Protein AF-A0A2H1K9F7-F1 (afdb_monomer)

Mean predicted aligned error: 24.11 Å

Foldseek 3Di:
DPDDDDADQDPVGGDPVVVVVVVVVVVVVVVVVVVVVVVVVVVVVVVVVVVVVVVVVVVVVVVVVVVVVVVPPDDDDDPDVVVVVVVVVVVVVVVVVVVVVVVVVVVVVVVVVVVVVVVVVVVVVVVVVVVVVVVVVVVVVVVVVVVVVVVVVVVVVVVVVVVVVVVVVVVVVVVVVVVVVVVVVVVVVVVVVVVVVVVVVVVVVVVVVVVVVVVVVVVVVVVVVVVVVVVVVVVVVVVVVVVVVVVVVVVVVVVVVVVVVVVVVVVVVVVVVVVVVVVVVVVVVVVVVVVVVVVVVVVVVVVVVVVVVVVVVVVVVVVVVVVVVVVVVVVVVVVVVVVVVVVVVVVVVVVVVVVVVVVVVVVPDDPCVVVPDDDDDDDDDDDDDDDDDDDDDDDDDDDDDDDDDDDDDDDDDDDDDDDDDDDDDDDDDDDDDDDDDDDDDDDDDDDDDDDDDDDDDDDDDDDDDDDDDDDDDDDDDDDDDDDDDDDDDDDDDDDDDDDDDDDDDDDDDDDDDDDDDDDDDDD

Radius of gyration: 122.29 Å; Cα contacts (8 Å, |Δi|>4): 15; chains: 1; bounding box: 282×58×308 Å

Solvent-accessible surface area (backbone atoms only — not comparable to full-atom values): 33100 Å² total; per-residue (Å²): 134,80,82,85,82,79,73,57,75,48,103,88,43,64,41,63,69,64,51,55,50,52,54,50,51,54,49,54,54,53,50,50,52,53,47,54,56,51,53,54,53,52,51,52,57,51,51,55,52,52,54,52,50,54,56,49,54,58,50,53,54,53,54,52,52,60,51,60,63,59,77,70,71,82,84,84,79,80,63,70,72,45,48,64,49,47,51,53,47,51,50,52,49,50,53,46,52,50,51,49,52,49,52,52,50,49,51,52,50,50,49,52,50,50,51,56,48,51,50,49,52,50,52,52,49,54,53,49,52,52,53,50,50,54,46,56,49,50,52,51,51,50,53,55,48,50,54,50,49,53,50,53,49,53,55,46,53,50,51,52,52,52,53,47,59,48,51,54,48,54,49,49,51,54,47,53,52,47,57,47,52,63,43,54,57,45,56,50,50,51,50,52,53,48,51,53,45,56,51,50,54,45,50,59,46,52,53,50,51,50,53,46,52,54,48,55,48,53,50,50,51,51,48,52,51,50,52,50,52,52,48,52,48,51,54,50,51,54,49,51,50,50,54,48,54,51,50,51,51,51,49,49,50,53,49,52,50,52,51,52,50,52,45,52,52,49,55,49,49,51,52,52,51,46,48,52,48,53,51,48,50,51,52,47,56,47,49,55,46,56,48,46,55,48,48,52,53,47,51,51,53,49,52,58,50,49,52,53,51,53,51,50,52,52,54,52,52,51,54,52,52,53,53,57,50,56,56,45,59,57,50,54,53,57,53,57,54,54,59,55,52,56,57,53,54,53,60,56,54,56,62,55,54,61,58,52,58,58,55,54,65,62,75,67,47,86,67,63,48,56,83,74,79,57,92,82,85,86,87,92,85,90,82,89,91,85,88,84,89,80,96,84,84,89,86,90,79,93,77,84,87,81,92,80,86,91,84,87,94,85,82,80,84,80,82,87,79,80,84,81,89,81,88,89,81,87,88,83,85,86,90,87,82,88,82,90,80,87,82,85,89,81,89,82,90,87,90,82,88,87,90,87,91,83,91,86,88,84,90,91,89,91,81,91,87,85,87,84,89,88,86,86,83,90,82,92,80,89,87,88,88,90,87,82,90,88,89,90,84,87,87,80,87,81,88,83,88,80,85,86,87,85,89,86,90,83,86,81,90,82,85,87,88,86,88,81,87,92,79,86,83,88,132

Structure (mmCIF, N/CA/C/O backbone):
data_AF-A0A2H1K9F7-F1
#
_entry.id   AF-A0A2H1K9F7-F1
#
loop_
_atom_site.group_PDB
_atom_site.id
_atom_site.type_symbol
_atom_site.label_atom_id
_atom_site.label_alt_id
_atom_site.label_comp_id
_atom_site.label_asym_id
_atom_site.label_entity_id
_atom_site.label_seq_id
_atom_site.pdbx_PDB_ins_code
_atom_site.Cartn_x
_atom_site.Cartn_y
_atom_site.Cartn_z
_atom_site.occupancy
_atom_site.B_iso_or_equiv
_atom_site.auth_seq_id
_atom_site.auth_comp_id
_atom_site.auth_asym_id
_atom_site.auth_atom_id
_atom_site.pdbx_PDB_model_num
ATOM 1 N N . MET A 1 1 ? 33.511 33.733 -65.213 1.00 37.28 1 MET A N 1
ATOM 2 C CA . MET A 1 1 ? 33.024 33.794 -63.821 1.00 37.28 1 MET A CA 1
ATOM 3 C C . MET A 1 1 ? 33.394 32.483 -63.162 1.00 37.28 1 MET A C 1
ATOM 5 O O . MET A 1 1 ? 32.939 31.453 -63.639 1.00 37.28 1 MET A O 1
ATOM 9 N N . THR A 1 2 ? 34.250 32.503 -62.145 1.00 40.69 2 THR A N 1
ATOM 10 C CA . THR A 1 2 ? 34.324 31.404 -61.172 1.00 40.69 2 THR A CA 1
ATOM 11 C C . THR A 1 2 ? 33.097 31.489 -60.255 1.00 40.69 2 THR A C 1
ATOM 13 O O . THR A 1 2 ? 32.606 32.602 -60.039 1.00 40.69 2 THR A O 1
ATOM 16 N N . PRO A 1 3 ? 32.563 30.367 -59.744 1.00 48.53 3 PRO A N 1
ATOM 17 C CA . PRO A 1 3 ? 31.493 30.411 -58.754 1.00 48.53 3 PRO A CA 1
ATOM 18 C C . PRO A 1 3 ? 31.992 31.060 -57.455 1.00 48.53 3 PRO A C 1
ATOM 20 O O . PRO A 1 3 ? 33.158 30.919 -57.084 1.00 48.53 3 PRO A O 1
ATOM 23 N N . SER A 1 4 ? 31.103 31.769 -56.762 1.00 54.81 4 SER A N 1
ATOM 24 C CA . SER A 1 4 ? 31.331 32.228 -55.393 1.00 54.81 4 SER A CA 1
ATOM 25 C C . SER A 1 4 ? 31.058 31.072 -54.432 1.00 54.81 4 SER A C 1
ATOM 27 O O . SER A 1 4 ? 29.916 30.832 -54.052 1.00 54.81 4 SER A O 1
ATOM 29 N N . GLU A 1 5 ? 32.106 30.331 -54.086 1.00 64.38 5 GLU A N 1
ATOM 30 C CA . GLU A 1 5 ? 32.059 29.303 -53.044 1.00 64.38 5 GLU A CA 1
ATOM 31 C C . GLU A 1 5 ? 31.906 29.991 -51.677 1.00 64.38 5 GLU A C 1
ATOM 33 O O . GLU A 1 5 ? 32.799 30.712 -51.230 1.00 64.38 5 GLU A O 1
ATOM 38 N N . GLU A 1 6 ? 30.748 29.823 -51.038 1.00 69.12 6 GLU A N 1
ATOM 39 C CA . GLU A 1 6 ? 30.441 30.437 -49.744 1.00 69.12 6 GLU A CA 1
ATOM 40 C C . GLU A 1 6 ? 31.025 29.588 -48.602 1.00 69.12 6 GLU A C 1
ATOM 42 O O . GLU A 1 6 ? 30.630 28.439 -48.407 1.00 69.12 6 GLU A O 1
ATOM 47 N N . PHE A 1 7 ? 31.973 30.152 -47.845 1.00 78.88 7 PHE A N 1
ATOM 48 C CA . PHE A 1 7 ? 32.539 29.514 -46.649 1.00 78.88 7 PHE A CA 1
ATOM 49 C C . PHE A 1 7 ? 31.461 29.288 -45.582 1.00 78.88 7 PHE A C 1
ATOM 51 O O . PHE A 1 7 ? 30.620 30.165 -45.353 1.00 78.88 7 PHE A O 1
ATOM 58 N N . ARG A 1 8 ? 31.515 28.165 -44.859 1.00 77.62 8 ARG A N 1
ATOM 59 C CA . ARG A 1 8 ? 30.563 27.890 -43.774 1.00 77.62 8 ARG A CA 1
ATOM 60 C C . ARG A 1 8 ? 30.743 28.862 -42.611 1.00 77.62 8 ARG A C 1
ATOM 62 O O . ARG A 1 8 ? 31.864 29.186 -42.225 1.00 77.62 8 ARG A O 1
ATOM 69 N N . THR A 1 9 ? 29.637 29.291 -42.008 1.00 73.31 9 THR A N 1
ATOM 70 C CA . THR A 1 9 ? 29.638 30.246 -40.888 1.00 73.31 9 THR A CA 1
ATOM 71 C C . THR A 1 9 ? 29.456 29.528 -39.552 1.00 73.31 9 THR A C 1
ATOM 73 O O . THR A 1 9 ? 28.389 28.987 -39.267 1.00 73.31 9 THR A O 1
ATOM 76 N N . ALA A 1 10 ? 30.481 29.564 -38.704 1.00 72.62 10 ALA A N 1
ATOM 77 C CA . ALA A 1 10 ? 30.407 29.179 -37.298 1.00 72.62 10 ALA A CA 1
ATOM 78 C C . ALA A 1 10 ? 29.974 30.374 -36.420 1.00 72.62 10 ALA A C 1
ATOM 80 O O . ALA A 1 10 ? 29.943 31.521 -36.869 1.00 72.62 10 ALA A O 1
ATOM 81 N N . MET A 1 11 ? 29.710 30.141 -35.126 1.00 69.25 11 MET A N 1
ATOM 82 C CA . MET A 1 11 ? 29.241 31.175 -34.176 1.00 69.25 11 MET A CA 1
ATOM 83 C C . MET A 1 11 ? 30.151 32.414 -34.020 1.00 69.25 11 MET A C 1
ATOM 85 O O . MET A 1 11 ? 29.744 33.382 -33.383 1.00 69.25 11 MET A O 1
ATOM 89 N N . ARG A 1 12 ? 31.369 32.419 -34.582 1.00 75.19 12 ARG A N 1
ATOM 90 C CA . ARG A 1 12 ? 32.291 33.569 -34.545 1.00 75.19 12 ARG A CA 1
ATOM 91 C C . ARG A 1 12 ? 32.845 33.989 -35.916 1.00 75.19 12 ARG A C 1
ATOM 93 O O . ARG A 1 12 ? 33.922 34.584 -35.973 1.00 75.19 12 ARG A O 1
ATOM 100 N N . GLY A 1 13 ? 32.121 33.687 -36.996 1.00 78.94 13 GLY A N 1
ATOM 101 C CA . GLY A 1 13 ? 32.511 33.972 -38.382 1.00 78.94 13 GLY A CA 1
ATOM 102 C C . GLY A 1 13 ? 32.788 32.702 -39.190 1.00 78.94 13 GLY A C 1
ATOM 103 O O . GLY A 1 13 ? 32.397 31.611 -38.786 1.00 78.94 13 GLY A O 1
ATOM 104 N N . TYR A 1 14 ? 33.446 32.843 -40.341 1.00 81.25 14 TYR A N 1
ATOM 105 C CA . TYR A 1 14 ? 33.720 31.724 -41.249 1.00 81.25 14 TYR A CA 1
ATOM 106 C C . TYR A 1 14 ? 34.606 30.631 -40.632 1.00 81.25 14 TYR A C 1
ATOM 108 O O . TYR A 1 14 ? 35.455 30.908 -39.778 1.00 81.25 14 TYR A O 1
ATOM 116 N N . GLU A 1 15 ? 34.425 29.389 -41.080 1.00 84.38 15 GLU A N 1
ATOM 117 C CA . GLU A 1 15 ? 35.194 28.245 -40.602 1.00 84.38 15 GLU A CA 1
ATOM 118 C C . GLU A 1 15 ? 36.676 28.380 -40.985 1.00 84.38 15 GLU A C 1
ATOM 120 O O . GLU A 1 15 ? 37.052 28.388 -42.159 1.00 84.38 15 GLU A O 1
ATOM 125 N N . LYS A 1 16 ? 37.543 28.475 -39.970 1.00 83.56 16 LYS A N 1
ATOM 126 C CA . LYS A 1 16 ? 38.974 28.731 -40.172 1.00 83.56 16 LYS A CA 1
ATOM 127 C C . LYS A 1 16 ? 39.652 27.654 -41.030 1.00 83.56 16 LYS A C 1
ATOM 129 O O . LYS A 1 16 ? 40.508 27.995 -41.837 1.00 83.56 16 LYS A O 1
ATOM 134 N N . SER A 1 17 ? 39.264 26.387 -40.882 1.00 84.75 17 SER A N 1
ATOM 135 C CA . SER A 1 17 ? 39.803 25.245 -41.635 1.00 84.75 17 SER A CA 1
ATOM 136 C C . SER A 1 17 ? 39.566 25.383 -43.142 1.00 84.75 17 SER A C 1
ATOM 138 O O . SER A 1 17 ? 40.505 25.252 -43.928 1.00 84.75 17 SER A O 1
ATOM 140 N N . GLU A 1 18 ? 38.333 25.705 -43.545 1.00 84.00 18 GLU A N 1
ATOM 141 C CA . GLU A 1 18 ? 37.971 25.943 -44.949 1.00 84.00 18 GLU A CA 1
ATOM 142 C C . GLU A 1 18 ? 38.724 27.159 -45.519 1.00 84.00 18 GLU A C 1
ATOM 144 O O . GLU A 1 18 ? 39.273 27.095 -46.622 1.00 84.00 18 GLU A O 1
ATOM 149 N N . VAL A 1 19 ? 38.823 28.247 -44.745 1.00 86.19 19 VAL A N 1
ATOM 150 C CA . VAL A 1 19 ? 39.515 29.482 -45.156 1.00 86.19 19 VAL A CA 1
ATOM 151 C C . VAL A 1 19 ? 41.030 29.283 -45.297 1.00 86.19 19 VAL A C 1
ATOM 153 O O . VAL A 1 19 ? 41.595 29.676 -46.318 1.00 86.19 19 VAL A O 1
ATOM 156 N N . ASP A 1 20 ? 41.704 28.658 -44.326 1.00 88.00 20 ASP A N 1
ATOM 157 C CA . ASP A 1 20 ? 43.152 28.407 -44.393 1.00 88.00 20 ASP A CA 1
ATOM 158 C C . ASP A 1 20 ? 43.501 27.443 -45.542 1.00 88.00 20 ASP A C 1
ATOM 160 O O . ASP A 1 20 ? 44.486 27.671 -46.251 1.00 88.00 20 ASP A O 1
ATOM 164 N N . SER A 1 21 ? 42.661 26.431 -45.796 1.00 86.88 21 SER A N 1
ATOM 165 C CA . SER A 1 21 ? 42.790 25.531 -46.951 1.00 86.88 21 SER A CA 1
ATOM 166 C C . SER A 1 21 ? 42.647 26.286 -48.280 1.00 86.88 21 SER A C 1
ATOM 168 O O . SER A 1 21 ? 43.537 26.223 -49.137 1.00 86.88 21 SER A O 1
ATOM 170 N N . ARG A 1 22 ? 41.598 27.109 -48.440 1.00 86.25 22 ARG A N 1
ATOM 171 C CA . ARG A 1 22 ? 41.397 27.904 -49.665 1.00 86.25 22 ARG A CA 1
ATOM 172 C C . ARG A 1 22 ? 42.507 28.938 -49.873 1.00 86.25 22 ARG A C 1
ATOM 174 O O . ARG A 1 22 ? 42.905 29.179 -51.011 1.00 86.25 22 ARG A O 1
ATOM 181 N N . LEU A 1 23 ? 43.068 29.501 -48.799 1.00 89.56 23 LEU A N 1
ATOM 182 C CA . LEU A 1 23 ? 44.245 30.377 -48.855 1.00 89.56 23 LEU A CA 1
ATOM 183 C C . LEU A 1 23 ? 45.535 29.637 -49.239 1.00 89.56 23 LEU A C 1
ATOM 185 O O . LEU A 1 23 ? 46.415 30.249 -49.842 1.00 89.56 23 LEU A O 1
ATOM 189 N N . GLN A 1 24 ? 45.692 28.352 -48.908 1.00 90.31 24 GLN A N 1
ATOM 190 C CA . GLN A 1 24 ? 46.796 27.536 -49.431 1.00 90.31 24 GLN A CA 1
ATOM 191 C C . GLN A 1 24 ? 46.604 27.243 -50.924 1.00 90.31 24 GLN A C 1
ATOM 193 O O . GLN A 1 24 ? 47.529 27.474 -51.702 1.00 90.31 24 GLN A O 1
ATOM 198 N N . GLN A 1 25 ? 45.398 26.849 -51.341 1.00 89.06 25 GLN A N 1
ATOM 199 C CA . GLN A 1 25 ? 45.066 26.610 -52.749 1.00 89.06 25 GLN A CA 1
ATOM 200 C C . GLN A 1 25 ? 45.276 27.864 -53.618 1.00 89.06 25 GLN A C 1
ATOM 202 O O . GLN A 1 25 ? 45.941 27.805 -54.646 1.00 89.06 25 GLN A O 1
ATOM 207 N N . LEU A 1 26 ? 44.795 29.033 -53.185 1.00 89.31 26 LEU A N 1
ATOM 208 C CA . LEU A 1 26 ? 44.994 30.292 -53.917 1.00 89.31 26 LEU A CA 1
ATOM 209 C C . LEU A 1 26 ? 46.480 30.680 -54.037 1.00 89.31 26 LEU A C 1
ATOM 211 O O . LEU A 1 26 ? 46.875 31.308 -55.020 1.00 89.31 26 LEU A O 1
ATOM 215 N N . ARG A 1 27 ? 47.328 30.300 -53.070 1.00 93.62 27 ARG A N 1
ATOM 216 C CA . ARG A 1 27 ? 48.784 30.513 -53.158 1.00 93.62 27 ARG A CA 1
ATOM 217 C C . ARG A 1 27 ? 49.421 29.606 -54.213 1.00 93.62 27 ARG A C 1
ATOM 219 O O . ARG A 1 27 ? 50.195 30.116 -55.023 1.00 93.62 27 ARG A O 1
ATOM 226 N N . THR A 1 28 ? 49.078 28.316 -54.251 1.00 93.75 28 THR A N 1
ATOM 227 C CA . THR A 1 28 ? 49.613 27.383 -55.262 1.00 93.75 28 THR A CA 1
ATOM 228 C C . THR A 1 28 ? 49.088 27.693 -56.667 1.00 93.75 28 THR A C 1
ATOM 230 O O . THR A 1 28 ? 49.862 27.655 -57.624 1.00 93.75 28 THR A O 1
ATOM 233 N N . GLU A 1 29 ? 47.825 28.113 -56.802 1.00 90.75 29 GLU A N 1
ATOM 234 C CA . GLU A 1 29 ? 47.262 28.641 -58.053 1.00 90.75 29 GLU A CA 1
ATOM 235 C C . GLU A 1 29 ? 48.078 29.849 -58.557 1.00 90.75 29 GLU A C 1
ATOM 237 O O . GLU A 1 29 ? 48.594 29.822 -59.678 1.00 90.75 29 GLU A O 1
ATOM 242 N N . VAL A 1 30 ? 48.294 30.875 -57.722 1.00 92.69 30 VAL A N 1
ATOM 243 C CA . VAL A 1 30 ? 49.086 32.071 -58.084 1.00 92.69 30 VAL A CA 1
ATOM 244 C C . VAL A 1 30 ? 50.540 31.734 -58.434 1.00 92.69 30 VAL A C 1
ATOM 246 O O . VAL A 1 30 ? 51.103 32.332 -59.355 1.00 92.69 30 VAL A O 1
ATOM 249 N N . GLU A 1 31 ? 51.165 30.788 -57.735 1.00 94.56 31 GLU A N 1
ATOM 250 C CA . GLU A 1 31 ? 52.530 30.343 -58.035 1.00 94.56 31 GLU A CA 1
ATOM 251 C C . GLU A 1 31 ? 52.609 29.586 -59.371 1.00 94.56 31 GLU A C 1
ATOM 253 O O . GLU A 1 31 ? 53.486 29.876 -60.191 1.00 94.56 31 GLU A O 1
ATOM 258 N N . SER A 1 32 ? 51.638 28.713 -59.660 1.00 92.88 32 SER A N 1
ATOM 259 C CA . SER A 1 32 ? 51.547 28.005 -60.944 1.00 92.88 32 SER A CA 1
ATOM 260 C C . SER A 1 32 ? 51.378 28.965 -62.131 1.00 92.88 32 SER A C 1
ATOM 262 O O . SER A 1 32 ? 52.073 28.832 -63.140 1.00 92.88 32 SER A O 1
ATOM 264 N N . VAL A 1 33 ? 50.544 30.003 -61.984 1.00 91.94 33 VAL A N 1
ATOM 265 C CA . VAL A 1 33 ? 50.323 31.039 -63.008 1.00 91.94 33 VAL A CA 1
ATOM 266 C C . VAL A 1 33 ? 51.580 31.890 -63.220 1.00 91.94 33 VAL A C 1
ATOM 268 O O . VAL A 1 33 ? 51.922 32.213 -64.359 1.00 91.94 33 VAL A O 1
ATOM 271 N N . ARG A 1 34 ? 52.321 32.216 -62.151 1.00 94.31 34 ARG A N 1
ATOM 272 C CA . ARG A 1 34 ? 53.618 32.912 -62.256 1.00 94.31 34 ARG A CA 1
ATOM 273 C C . ARG A 1 34 ? 54.658 32.072 -62.996 1.00 94.31 34 ARG A C 1
ATOM 275 O O . ARG A 1 34 ? 55.379 32.622 -63.829 1.00 94.31 34 ARG A O 1
ATOM 282 N N . LYS A 1 35 ? 54.709 30.761 -62.738 1.00 94.56 35 LYS A N 1
ATOM 283 C CA . LYS A 1 35 ? 55.595 29.838 -63.457 1.00 94.56 35 LYS A CA 1
ATOM 284 C C . LYS A 1 35 ? 55.229 29.760 -64.942 1.00 94.56 35 LYS A C 1
ATOM 286 O O . LYS A 1 35 ? 56.082 30.043 -65.777 1.00 94.56 35 LYS A O 1
ATOM 291 N N . ALA A 1 36 ? 53.959 29.520 -65.272 1.00 91.69 36 ALA A N 1
ATOM 292 C CA . ALA A 1 36 ? 53.484 29.479 -66.658 1.00 91.69 36 ALA A CA 1
ATOM 293 C C . ALA A 1 36 ? 53.777 30.784 -67.431 1.00 91.69 36 ALA A C 1
ATOM 295 O O . ALA A 1 36 ? 54.178 30.743 -68.594 1.00 91.69 36 ALA A O 1
ATOM 296 N N . LEU A 1 37 ? 53.653 31.948 -66.779 1.00 92.44 37 LEU A N 1
ATOM 297 C CA . LEU A 1 37 ? 54.019 33.244 -67.362 1.00 92.44 37 LEU A CA 1
ATOM 298 C C . LEU A 1 37 ? 55.535 33.384 -67.609 1.00 92.44 37 LEU A C 1
ATOM 300 O O . LEU A 1 37 ? 55.939 34.020 -68.584 1.00 92.44 37 LEU A O 1
ATOM 304 N N . SER A 1 38 ? 56.377 32.808 -66.748 1.00 94.38 38 SER A N 1
ATOM 305 C CA . SER A 1 38 ? 57.832 32.753 -66.946 1.00 94.38 38 SER A CA 1
ATOM 306 C C . SER A 1 38 ? 58.201 31.840 -68.118 1.00 94.38 38 SER A C 1
ATOM 308 O O . SER A 1 38 ? 58.963 32.238 -69.003 1.00 94.38 38 SER A O 1
ATOM 310 N N . ASP A 1 39 ? 57.605 30.650 -68.170 1.00 92.56 39 ASP A N 1
ATOM 311 C CA . ASP A 1 39 ? 57.858 29.657 -69.213 1.00 92.56 39 ASP A CA 1
ATOM 312 C C . ASP A 1 39 ? 57.436 30.203 -70.591 1.00 92.56 39 ASP A C 1
ATOM 314 O O . ASP A 1 39 ? 58.230 30.178 -71.534 1.00 92.56 39 ASP A O 1
ATOM 318 N N . ALA A 1 40 ? 56.258 30.832 -70.692 1.00 90.38 40 ALA A N 1
ATOM 319 C CA . ALA A 1 40 ? 55.795 31.504 -71.909 1.00 90.38 40 ALA A CA 1
ATOM 320 C C . ALA A 1 40 ? 56.736 32.637 -72.372 1.00 90.38 40 ALA A C 1
ATOM 322 O O . ALA A 1 40 ? 57.024 32.760 -73.564 1.00 90.38 40 ALA A O 1
ATOM 323 N N . ARG A 1 41 ? 57.281 33.442 -71.446 1.00 93.69 41 ARG A N 1
ATOM 324 C CA . ARG A 1 41 ? 58.282 34.479 -71.777 1.00 93.69 41 ARG A CA 1
ATOM 325 C C . ARG A 1 41 ? 59.570 33.876 -72.342 1.00 93.69 41 ARG A C 1
ATOM 327 O O . ARG A 1 41 ? 60.133 34.437 -73.280 1.00 93.69 41 ARG A O 1
ATOM 334 N N . SER A 1 42 ? 60.014 32.729 -71.823 1.00 94.19 42 SER A N 1
ATOM 335 C CA . SER A 1 42 ? 61.196 32.032 -72.352 1.00 94.19 42 SER A CA 1
ATOM 336 C C . SER A 1 42 ? 60.985 31.524 -73.787 1.00 94.19 42 SER A C 1
ATOM 338 O O . SER A 1 42 ? 61.886 31.631 -74.620 1.00 94.19 42 SER A O 1
ATOM 340 N N . GLN A 1 43 ? 59.774 31.053 -74.109 1.00 91.69 43 GLN A N 1
ATOM 341 C CA . GLN A 1 43 ? 59.420 30.582 -75.451 1.00 91.69 43 GLN A CA 1
ATOM 342 C C . GLN A 1 43 ? 59.459 31.715 -76.486 1.00 91.69 43 GLN A C 1
ATOM 344 O O . GLN A 1 43 ? 60.007 31.516 -77.569 1.00 91.69 43 GLN A O 1
ATOM 349 N N . VAL A 1 44 ? 58.968 32.913 -76.143 1.00 93.50 44 VAL A N 1
ATOM 350 C CA . VAL A 1 44 ? 59.038 34.097 -77.025 1.00 93.50 44 VAL A CA 1
ATOM 351 C C . VAL A 1 44 ? 60.491 34.474 -77.338 1.00 93.50 44 VAL A C 1
ATOM 353 O O . VAL A 1 44 ? 60.845 34.618 -78.505 1.00 93.50 44 VAL A O 1
ATOM 356 N N . ILE A 1 45 ? 61.362 34.534 -76.323 1.00 93.06 45 ILE A N 1
ATOM 357 C CA . ILE A 1 45 ? 62.793 34.854 -76.499 1.00 93.06 45 ILE A CA 1
ATOM 358 C C . ILE A 1 45 ? 63.489 33.839 -77.426 1.00 93.06 45 ILE A C 1
ATOM 360 O O . ILE A 1 45 ? 64.326 34.212 -78.253 1.00 93.06 45 ILE A O 1
ATOM 364 N N . ASN A 1 46 ? 63.132 32.556 -77.323 1.00 92.06 46 ASN A N 1
ATOM 365 C CA . ASN A 1 46 ? 63.667 31.513 -78.199 1.00 92.06 46 ASN A CA 1
ATOM 366 C C . ASN A 1 46 ? 63.132 31.626 -79.639 1.00 92.06 46 ASN A C 1
ATOM 368 O O . ASN A 1 46 ? 63.904 31.454 -80.585 1.00 92.06 46 ASN A O 1
ATOM 372 N N . ALA A 1 47 ? 61.854 31.972 -79.819 1.00 87.81 47 ALA A N 1
ATOM 373 C CA . ALA A 1 47 ? 61.257 32.196 -81.136 1.00 87.81 47 ALA A CA 1
ATOM 374 C C . ALA A 1 47 ? 61.876 33.407 -81.862 1.00 87.81 47 ALA A C 1
ATOM 376 O O . ALA A 1 47 ? 62.206 33.308 -83.045 1.00 87.81 47 ALA A O 1
ATOM 377 N N . ASP A 1 48 ? 62.110 34.519 -81.158 1.00 90.69 48 ASP A N 1
ATOM 378 C CA . ASP A 1 48 ? 62.782 35.696 -81.727 1.00 90.69 48 ASP A CA 1
ATOM 379 C C . ASP A 1 48 ? 64.243 35.402 -82.107 1.00 90.69 48 ASP A C 1
ATOM 381 O O . ASP A 1 48 ? 64.703 35.832 -83.169 1.00 90.69 48 ASP A O 1
ATOM 385 N N . ARG A 1 49 ? 64.969 34.603 -81.307 1.00 93.19 49 ARG A N 1
ATOM 386 C CA . ARG A 1 49 ? 66.324 34.143 -81.665 1.00 93.19 49 ARG A CA 1
ATOM 387 C C . ARG A 1 49 ? 66.315 33.289 -82.941 1.00 93.19 49 ARG A C 1
ATOM 389 O O . ARG A 1 49 ? 67.110 33.560 -83.839 1.00 93.19 49 ARG A O 1
ATOM 396 N N . ALA A 1 50 ? 65.405 32.320 -83.055 1.00 89.56 50 ALA A N 1
ATOM 397 C CA . ALA A 1 50 ? 65.287 31.477 -84.249 1.00 89.56 50 ALA A CA 1
ATOM 398 C C . ALA A 1 50 ? 64.931 32.296 -85.507 1.00 89.56 50 ALA A C 1
ATOM 400 O O . ALA A 1 50 ? 65.514 32.105 -86.575 1.00 89.56 50 ALA A O 1
ATOM 401 N N . LYS A 1 51 ? 64.030 33.276 -85.372 1.00 90.94 51 LYS A N 1
ATOM 402 C CA . LYS A 1 51 ? 63.653 34.210 -86.444 1.00 90.94 51 LYS A CA 1
ATOM 403 C C . LYS A 1 51 ? 64.843 35.032 -86.959 1.00 90.94 51 LYS A C 1
ATOM 405 O O . LYS A 1 51 ? 64.939 35.261 -88.164 1.00 90.94 51 LYS A O 1
ATOM 410 N N . LEU A 1 52 ? 65.753 35.454 -86.077 1.00 91.50 52 LEU A N 1
ATOM 411 C CA . LEU A 1 52 ? 66.981 36.159 -86.465 1.00 91.50 52 LEU A CA 1
ATOM 412 C C . LEU A 1 52 ? 67.979 35.250 -87.201 1.00 91.50 52 LEU A C 1
ATOM 414 O O . LEU A 1 52 ? 68.618 35.712 -88.143 1.00 91.50 52 LEU A O 1
ATOM 418 N N . GLN A 1 53 ? 68.082 33.969 -86.830 1.00 89.12 53 GLN A N 1
ATOM 419 C CA . GLN A 1 53 ? 68.942 32.999 -87.528 1.00 89.12 53 GLN A CA 1
ATOM 420 C C . GLN A 1 53 ? 68.461 32.762 -88.969 1.00 89.12 53 GLN A C 1
ATOM 422 O O . GLN A 1 53 ? 69.227 32.966 -89.910 1.00 89.12 53 GLN A O 1
ATOM 427 N N . ILE A 1 54 ? 67.166 32.479 -89.151 1.00 89.12 54 ILE A N 1
ATOM 428 C CA . ILE A 1 54 ? 66.541 32.280 -90.474 1.00 89.12 54 ILE A CA 1
ATOM 429 C C . ILE A 1 54 ? 66.697 33.528 -91.366 1.00 89.12 54 ILE A C 1
ATOM 431 O O . ILE A 1 54 ? 66.906 33.420 -92.575 1.00 89.12 54 ILE A O 1
ATOM 435 N N . ALA A 1 55 ? 66.633 34.733 -90.786 1.00 88.38 55 ALA A N 1
ATOM 436 C CA . ALA A 1 55 ? 66.864 35.978 -91.522 1.00 88.38 55 ALA A CA 1
ATOM 437 C C . ALA A 1 55 ? 68.320 36.132 -92.014 1.00 88.38 55 ALA A C 1
ATOM 439 O O . ALA A 1 55 ? 68.539 36.716 -93.079 1.00 88.38 55 ALA A O 1
ATOM 440 N N . GLY A 1 56 ? 69.298 35.595 -91.275 1.00 89.31 56 GLY A N 1
ATOM 441 C CA . GLY A 1 56 ? 70.703 35.527 -91.688 1.00 89.31 56 GLY A CA 1
ATOM 442 C C . GLY A 1 56 ? 70.917 34.554 -92.848 1.00 89.31 56 GLY A C 1
ATOM 443 O O . GLY A 1 56 ? 71.388 34.961 -93.910 1.00 89.31 56 GLY A O 1
ATOM 444 N N . GLU A 1 57 ? 70.472 33.306 -92.689 1.00 90.25 57 GLU A N 1
ATOM 445 C CA . GLU A 1 57 ? 70.566 32.242 -93.707 1.00 90.25 57 GLU A CA 1
ATOM 446 C C . GLU A 1 57 ? 69.953 32.673 -95.054 1.00 90.25 57 GLU A C 1
ATOM 448 O O . GLU A 1 57 ? 70.542 32.490 -96.123 1.00 90.25 57 GLU A O 1
ATOM 453 N N . LEU A 1 58 ? 68.792 33.337 -95.012 1.00 85.81 58 LEU A N 1
ATOM 454 C CA . LEU A 1 58 ? 68.100 33.850 -96.198 1.00 85.81 58 LEU A CA 1
ATOM 455 C C . LEU A 1 58 ? 68.859 35.002 -96.890 1.00 85.81 58 LEU A C 1
ATOM 457 O O . LEU A 1 58 ? 68.695 35.214 -98.096 1.00 85.81 58 LEU A O 1
ATOM 461 N N . SER A 1 59 ? 69.700 35.738 -96.159 1.00 85.62 59 SER A N 1
ATOM 462 C CA . SER A 1 59 ? 70.602 36.754 -96.717 1.00 85.62 59 SER A CA 1
ATOM 463 C C . SER A 1 59 ? 71.788 36.107 -97.444 1.00 85.62 59 SER A C 1
ATOM 465 O O . SER A 1 59 ? 72.092 36.466 -98.585 1.00 85.62 59 SER A O 1
ATOM 467 N N . GLU A 1 60 ? 72.406 35.092 -96.835 1.00 86.06 60 GLU A N 1
ATOM 468 C CA . GLU A 1 60 ? 73.528 34.351 -97.425 1.00 86.06 60 GLU A CA 1
ATOM 469 C C . GLU A 1 60 ? 73.114 33.608 -98.703 1.00 86.06 60 GLU A C 1
ATOM 471 O O . GLU A 1 60 ? 73.787 33.723 -99.732 1.00 86.06 60 GLU A O 1
ATOM 476 N N . ALA A 1 61 ? 71.956 32.940 -98.695 1.00 83.44 61 ALA A N 1
ATOM 477 C CA . ALA A 1 61 ? 71.402 32.278 -99.878 1.00 83.44 61 ALA A CA 1
ATOM 478 C C . ALA A 1 61 ? 71.190 33.252 -101.058 1.00 83.44 61 ALA A C 1
ATOM 480 O O . ALA A 1 61 ? 71.500 32.930 -102.208 1.00 83.44 61 ALA A O 1
ATOM 481 N N . LYS A 1 62 ? 70.729 34.484 -100.786 1.00 81.19 62 LYS A N 1
ATOM 482 C CA . LYS A 1 62 ? 70.587 35.538 -101.809 1.00 81.19 62 LYS A CA 1
ATOM 483 C C . LYS A 1 62 ? 71.933 36.008 -102.364 1.00 81.19 62 LYS A C 1
ATOM 485 O O . LYS A 1 62 ? 72.025 36.289 -103.560 1.00 81.19 62 LYS A O 1
ATOM 490 N N . ALA A 1 63 ? 72.973 36.080 -101.532 1.00 81.69 63 ALA A N 1
ATOM 491 C CA . ALA A 1 63 ? 74.320 36.433 -101.978 1.00 81.69 63 ALA A CA 1
ATOM 492 C C . ALA A 1 63 ? 74.922 35.351 -102.895 1.00 81.69 63 ALA A C 1
ATOM 494 O O . ALA A 1 63 ? 75.484 35.678 -103.942 1.00 81.69 63 ALA A O 1
ATOM 495 N N . GLN A 1 64 ? 74.743 34.070 -102.551 1.00 80.19 64 GLN A N 1
ATOM 496 C CA . GLN A 1 64 ? 75.209 32.937 -103.361 1.00 80.19 64 GLN A CA 1
ATOM 497 C C . GLN A 1 64 ? 74.533 32.895 -104.741 1.00 80.19 64 GLN A C 1
ATOM 499 O O . GLN A 1 64 ? 75.219 32.784 -105.759 1.00 80.19 64 GLN A O 1
ATOM 504 N N . LEU A 1 65 ? 73.206 33.063 -104.796 1.00 75.94 65 LEU A N 1
ATOM 505 C CA . LEU A 1 65 ? 72.443 33.046 -106.051 1.00 75.94 65 LEU A CA 1
ATOM 506 C C . LEU A 1 65 ? 72.880 34.185 -106.993 1.00 75.94 65 LEU A C 1
ATOM 508 O O . LEU A 1 65 ? 73.075 33.963 -108.188 1.00 75.94 65 LEU A O 1
ATOM 512 N N . LYS A 1 66 ? 73.140 35.386 -106.452 1.00 76.00 66 LYS A N 1
ATOM 513 C CA . LYS A 1 66 ? 73.664 36.516 -107.238 1.00 76.00 66 LYS A CA 1
ATOM 514 C C . LYS A 1 66 ? 75.060 36.249 -107.819 1.00 76.00 66 LYS A C 1
ATOM 516 O O . LYS A 1 66 ? 75.354 36.758 -108.896 1.00 76.00 66 LYS A O 1
ATOM 521 N N . LYS A 1 67 ? 75.906 35.457 -107.149 1.00 75.19 67 LYS A N 1
ATOM 522 C CA . LYS A 1 67 ? 77.213 35.056 -107.694 1.00 75.19 67 LYS A CA 1
ATOM 523 C C . LYS A 1 67 ? 77.043 34.117 -108.894 1.00 75.19 67 LYS A C 1
ATOM 525 O O . LYS A 1 67 ? 77.527 34.431 -109.976 1.00 75.19 67 LYS A O 1
ATOM 530 N N . ALA A 1 68 ? 76.282 33.034 -108.724 1.00 73.88 68 ALA A N 1
ATOM 531 C CA . ALA A 1 68 ? 76.052 32.039 -109.777 1.00 73.88 68 ALA A CA 1
ATOM 532 C C . ALA A 1 68 ? 75.402 32.626 -111.049 1.00 73.88 68 ALA A C 1
ATOM 534 O O . ALA A 1 68 ? 75.634 32.130 -112.149 1.00 73.88 68 ALA A O 1
ATOM 535 N N . ALA A 1 69 ? 74.615 33.699 -110.914 1.00 66.38 69 ALA A N 1
ATOM 536 C CA . ALA A 1 69 ? 74.014 34.401 -112.047 1.00 66.38 69 ALA A CA 1
ATOM 537 C C . ALA A 1 69 ? 75.036 35.126 -112.950 1.00 66.38 69 ALA A C 1
ATOM 539 O O . ALA A 1 69 ? 74.794 35.235 -114.151 1.00 66.38 69 ALA A O 1
ATOM 540 N N . ASN A 1 70 ? 76.164 35.600 -112.406 1.00 64.00 70 ASN A N 1
ATOM 541 C CA . ASN A 1 70 ? 77.206 36.269 -113.194 1.00 64.00 70 ASN A CA 1
ATOM 542 C C . ASN A 1 70 ? 78.059 35.259 -113.980 1.00 64.00 70 ASN A C 1
ATOM 544 O O . ASN A 1 70 ? 78.319 35.466 -115.163 1.00 64.00 70 ASN A O 1
ATOM 548 N N . ASP A 1 71 ? 78.451 34.156 -113.336 1.00 61.94 71 ASP A N 1
ATOM 549 C CA . ASP A 1 71 ? 79.393 33.167 -113.890 1.00 61.94 71 ASP A CA 1
ATOM 550 C C . ASP A 1 71 ? 78.838 32.429 -115.138 1.00 61.94 71 ASP A C 1
ATOM 552 O O . ASP A 1 71 ? 79.585 31.814 -115.896 1.00 61.94 71 ASP A O 1
ATOM 556 N N . SER A 1 72 ? 77.524 32.507 -115.383 1.00 58.59 72 SER A N 1
ATOM 557 C CA . SER A 1 72 ? 76.817 31.831 -116.487 1.00 58.59 72 SER A CA 1
ATOM 558 C C . SER A 1 72 ? 76.850 32.588 -117.834 1.00 58.59 72 SER A C 1
ATOM 560 O O . SER A 1 72 ? 76.374 32.080 -118.849 1.00 58.59 72 SER A O 1
ATOM 562 N N . ALA A 1 73 ? 77.377 33.818 -117.875 1.00 55.34 73 ALA A N 1
ATOM 563 C CA . ALA A 1 73 ? 77.176 34.730 -119.009 1.00 55.34 73 ALA A CA 1
ATOM 564 C C . ALA A 1 73 ? 78.164 34.585 -120.191 1.00 55.34 73 ALA A C 1
ATOM 566 O O . ALA A 1 73 ? 77.852 35.042 -121.290 1.00 55.34 73 ALA A O 1
ATOM 567 N N . GLU A 1 74 ? 79.349 33.989 -120.001 1.00 50.94 74 GLU A N 1
ATOM 568 C CA . GLU A 1 74 ? 80.490 34.198 -120.923 1.00 50.94 74 GLU A CA 1
ATOM 569 C C . GLU A 1 74 ? 80.752 33.084 -121.967 1.00 50.94 74 GLU A C 1
ATOM 571 O O . GLU A 1 74 ? 81.611 33.247 -122.835 1.00 50.94 74 GLU A O 1
ATOM 576 N N . ALA A 1 75 ? 80.021 31.961 -121.953 1.00 51.50 75 ALA A N 1
ATOM 577 C CA . ALA A 1 75 ? 80.303 30.804 -122.821 1.00 51.50 75 ALA A CA 1
ATOM 578 C C . ALA A 1 75 ? 79.348 30.686 -124.033 1.00 51.50 75 ALA A C 1
ATOM 580 O O . ALA A 1 75 ? 78.209 30.231 -123.904 1.00 51.50 75 ALA A O 1
ATOM 581 N N . SER A 1 76 ? 79.812 31.033 -125.244 1.00 52.47 76 SER A N 1
ATOM 582 C CA . SER A 1 76 ? 78.975 31.069 -126.463 1.00 52.47 76 SER A CA 1
ATOM 583 C C . SER A 1 76 ? 79.458 30.167 -127.613 1.00 52.47 76 SER A C 1
ATOM 585 O O . SER A 1 76 ? 80.636 29.840 -127.725 1.00 52.47 76 SER A O 1
ATOM 587 N N . GLY A 1 77 ? 78.524 29.746 -128.476 1.00 54.56 77 GLY A N 1
ATOM 588 C CA . GLY A 1 77 ? 78.752 28.845 -129.615 1.00 54.56 77 GLY A CA 1
ATOM 589 C C . GLY A 1 77 ? 77.501 28.669 -130.504 1.00 54.56 77 GLY A C 1
ATOM 590 O O . GLY A 1 77 ? 76.424 29.125 -130.114 1.00 54.56 77 GLY A O 1
ATOM 591 N N . PRO A 1 78 ? 77.609 28.045 -131.699 1.00 59.50 78 PRO A N 1
ATOM 592 C CA . PRO A 1 78 ? 76.635 28.230 -132.788 1.00 59.50 78 PRO A CA 1
ATOM 593 C C . PRO A 1 78 ? 75.188 27.734 -132.534 1.00 59.50 78 PRO A C 1
ATOM 595 O O . PRO A 1 78 ? 74.991 26.774 -131.785 1.00 59.50 78 PRO A O 1
ATOM 598 N N . PRO A 1 79 ? 74.166 28.347 -133.182 1.00 61.06 79 PRO A N 1
ATOM 599 C CA . PRO A 1 79 ? 72.760 28.193 -132.783 1.00 61.06 79 PRO A CA 1
ATOM 600 C C . PRO A 1 79 ? 71.929 27.131 -133.532 1.00 61.06 79 PRO A C 1
ATOM 602 O O . PRO A 1 79 ? 70.903 26.722 -133.006 1.00 61.06 79 PRO A O 1
ATOM 605 N N . GLY A 1 80 ? 72.315 26.689 -134.737 1.00 63.12 80 GLY A N 1
ATOM 606 C CA . GLY A 1 80 ? 71.431 25.905 -135.625 1.00 63.12 80 GLY A CA 1
ATOM 607 C C . GLY A 1 80 ? 71.058 24.521 -135.083 1.00 63.12 80 GLY A C 1
ATOM 608 O O . GLY A 1 80 ? 69.948 24.311 -134.606 1.00 63.12 80 GLY A O 1
ATOM 609 N N . SER A 1 81 ? 72.016 23.588 -135.079 1.00 60.16 81 SER A N 1
ATOM 610 C CA . SER A 1 81 ? 71.854 22.271 -134.436 1.00 60.16 81 SER A CA 1
ATOM 611 C C . SER A 1 81 ? 71.563 22.378 -132.936 1.00 60.16 81 SER A C 1
ATOM 613 O O . SER A 1 81 ? 70.945 21.487 -132.360 1.00 60.16 81 SER A O 1
ATOM 615 N N . ARG A 1 82 ? 71.964 23.492 -132.307 1.00 61.72 82 ARG A N 1
ATOM 616 C CA . ARG A 1 82 ? 71.632 23.823 -130.922 1.00 61.72 82 ARG A CA 1
ATOM 617 C C . ARG A 1 82 ? 70.121 23.988 -130.713 1.00 61.72 82 ARG A C 1
ATOM 619 O O . ARG A 1 82 ? 69.698 23.674 -129.615 1.00 61.72 82 ARG A O 1
ATOM 626 N N . ILE A 1 83 ?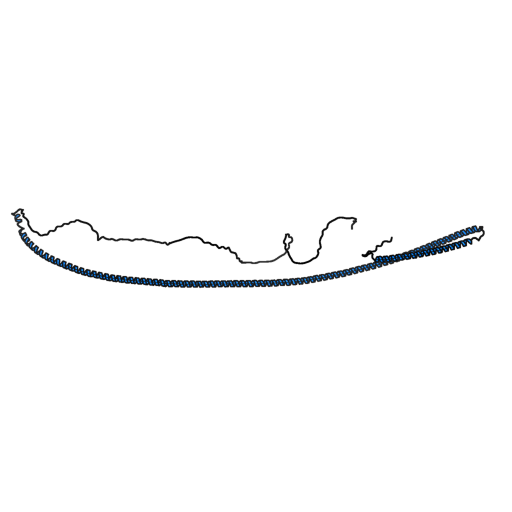 69.297 24.391 -131.687 1.00 69.88 83 ILE A N 1
ATOM 627 C CA . ILE A 1 83 ? 67.833 24.485 -131.482 1.00 69.88 83 ILE A CA 1
ATOM 628 C C . ILE A 1 83 ? 67.195 23.097 -131.357 1.00 69.88 83 ILE A C 1
ATOM 630 O O . ILE A 1 83 ? 66.579 22.825 -130.332 1.00 69.88 83 ILE A O 1
ATOM 634 N N . ASP A 1 84 ? 67.396 22.189 -132.316 1.00 72.94 84 ASP A N 1
ATOM 635 C CA . ASP A 1 84 ? 66.844 20.825 -132.218 1.00 72.94 84 ASP A CA 1
ATOM 636 C C . ASP A 1 84 ? 67.464 20.040 -131.055 1.00 72.94 84 ASP A C 1
ATOM 638 O O . ASP A 1 84 ? 66.784 19.266 -130.378 1.00 72.94 84 ASP A O 1
ATOM 642 N N . HIS A 1 85 ? 68.750 20.270 -130.767 1.00 75.69 85 HIS A N 1
ATOM 643 C CA . HIS A 1 85 ? 69.401 19.674 -129.606 1.00 75.69 85 HIS A CA 1
ATOM 644 C C . HIS A 1 85 ? 68.859 20.249 -128.291 1.00 75.69 85 HIS A C 1
ATOM 646 O O . HIS A 1 85 ? 68.604 19.465 -127.386 1.00 75.69 85 HIS A O 1
ATOM 652 N N . LEU A 1 86 ? 68.603 21.561 -128.185 1.00 79.88 86 LEU A N 1
ATOM 653 C CA . LEU A 1 86 ? 67.956 22.175 -127.016 1.00 79.88 86 LEU A CA 1
ATOM 654 C C . LEU A 1 86 ? 66.499 21.747 -126.873 1.00 79.88 86 LEU A C 1
ATOM 656 O O . LEU A 1 86 ? 66.078 21.533 -125.748 1.00 79.88 86 LEU A O 1
ATOM 660 N N . LEU A 1 87 ? 65.737 21.585 -127.957 1.00 82.69 87 LEU A N 1
ATOM 661 C CA . LEU A 1 87 ? 64.368 21.068 -127.891 1.00 82.69 87 LEU A CA 1
ATOM 662 C C . LEU A 1 87 ? 64.359 19.611 -127.427 1.00 82.69 87 LEU A C 1
ATOM 664 O O . LEU A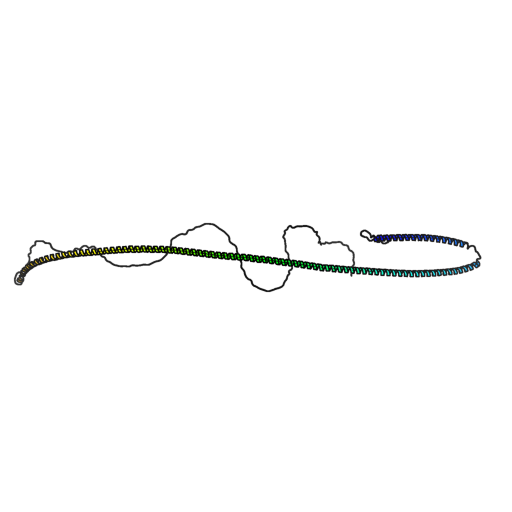 1 87 ? 63.583 19.262 -126.544 1.00 82.69 87 LEU A O 1
ATOM 668 N N . LYS A 1 88 ? 65.267 18.773 -127.939 1.00 83.56 88 LYS A N 1
ATOM 669 C CA . LYS A 1 88 ? 65.398 17.376 -127.507 1.00 83.56 88 LYS A CA 1
ATOM 670 C C . LYS A 1 88 ? 65.947 17.246 -126.081 1.00 83.56 88 LYS A C 1
ATOM 672 O O . LYS A 1 88 ? 65.479 16.388 -125.338 1.00 83.56 88 LYS A O 1
ATOM 677 N N . ILE A 1 89 ? 66.887 18.108 -125.680 1.00 84.62 89 ILE A N 1
ATOM 678 C CA . ILE A 1 89 ? 67.353 18.226 -124.291 1.00 84.62 89 ILE A CA 1
ATOM 679 C C . ILE A 1 89 ? 66.191 18.670 -123.407 1.00 84.62 89 ILE A C 1
ATOM 681 O O . ILE A 1 89 ? 65.881 17.956 -122.466 1.00 84.62 89 ILE A O 1
ATOM 685 N N . ALA A 1 90 ? 65.500 19.765 -123.727 1.00 84.62 90 ALA A N 1
ATOM 686 C CA . ALA A 1 90 ? 64.394 20.300 -122.939 1.00 84.62 90 ALA A CA 1
ATOM 687 C C . ALA A 1 90 ? 63.213 19.326 -122.849 1.00 84.62 90 ALA A C 1
ATOM 689 O O . ALA A 1 90 ? 62.621 19.208 -121.784 1.00 84.62 90 ALA A O 1
ATOM 690 N N . GLU A 1 91 ? 62.897 18.574 -123.907 1.00 87.50 91 GLU A N 1
ATOM 691 C CA . GLU A 1 91 ? 61.890 17.513 -123.840 1.00 87.50 91 GLU A CA 1
ATOM 692 C C . GLU A 1 91 ? 62.369 16.345 -122.967 1.00 87.50 91 GLU A C 1
ATOM 694 O O . GLU A 1 91 ? 61.615 15.867 -122.121 1.00 87.50 91 GLU A O 1
ATOM 699 N N . SER A 1 92 ? 63.626 15.904 -123.104 1.00 88.94 92 SER A N 1
ATOM 700 C CA . SER A 1 92 ? 64.183 14.862 -122.228 1.00 88.94 92 SER A CA 1
ATOM 701 C C . SER A 1 92 ? 64.248 15.314 -120.764 1.00 88.94 92 SER A C 1
ATOM 703 O O . SER A 1 92 ? 63.911 14.542 -119.879 1.00 88.94 92 SER A O 1
ATOM 705 N N . GLN A 1 93 ? 64.566 16.584 -120.513 1.00 91.12 93 GLN A N 1
ATOM 706 C CA . GLN A 1 93 ? 64.636 17.218 -119.201 1.00 91.12 93 GLN A CA 1
ATOM 707 C C . GLN A 1 93 ? 63.239 17.468 -118.622 1.00 91.12 93 GLN A C 1
ATOM 709 O O . GLN A 1 93 ? 63.059 17.334 -117.418 1.00 91.12 93 GLN A O 1
ATOM 714 N N . ALA A 1 94 ? 62.232 17.771 -119.445 1.00 88.81 94 ALA A N 1
ATOM 715 C CA . ALA A 1 94 ? 60.833 17.840 -119.026 1.00 88.81 94 ALA A CA 1
ATOM 716 C C . ALA A 1 94 ? 60.293 16.447 -118.670 1.00 88.81 94 ALA A C 1
ATOM 718 O O . ALA A 1 94 ? 59.639 16.288 -117.645 1.00 88.81 94 ALA A O 1
ATOM 719 N N . ARG A 1 95 ? 60.609 15.417 -119.466 1.00 92.56 95 ARG A N 1
ATOM 720 C CA . ARG A 1 95 ? 60.276 14.016 -119.153 1.00 92.56 95 ARG A CA 1
ATOM 721 C C . ARG A 1 95 ? 60.987 13.541 -117.881 1.00 92.56 95 ARG A C 1
ATOM 723 O O . ARG A 1 95 ? 60.341 12.923 -117.042 1.00 92.56 95 ARG A O 1
ATOM 730 N N . GLU A 1 96 ? 62.263 13.879 -117.704 1.00 93.25 96 GLU A N 1
ATOM 731 C CA . GLU A 1 96 ? 63.053 13.529 -116.517 1.00 93.25 96 GLU A CA 1
ATOM 732 C C . GLU A 1 96 ? 62.553 14.259 -115.267 1.00 93.25 96 GLU A C 1
ATOM 734 O O . GLU A 1 96 ? 62.281 13.621 -114.259 1.00 93.25 96 GLU A O 1
ATOM 739 N N . THR A 1 97 ? 62.320 15.573 -115.330 1.00 92.62 97 THR A N 1
ATOM 740 C CA . THR A 1 97 ? 61.774 16.331 -114.189 1.00 92.62 97 THR A CA 1
ATOM 741 C C . THR A 1 97 ? 60.335 15.942 -113.857 1.00 92.62 97 THR A C 1
ATOM 743 O O . THR A 1 97 ? 59.979 15.948 -112.683 1.00 92.62 97 THR A O 1
ATOM 746 N N . LEU A 1 98 ? 59.515 15.527 -114.832 1.00 94.50 98 LEU A N 1
ATOM 747 C CA . LEU A 1 98 ? 58.207 14.916 -114.560 1.00 94.50 98 LEU A CA 1
ATOM 748 C C . LEU A 1 98 ? 58.343 13.519 -113.938 1.00 94.50 98 LEU A C 1
ATOM 750 O O . LEU A 1 98 ? 57.585 13.191 -113.029 1.00 94.50 98 LEU A O 1
ATOM 754 N N . SER A 1 99 ? 59.297 12.699 -114.386 1.00 94.50 99 SER A N 1
ATOM 755 C CA . SER A 1 99 ? 59.602 11.390 -113.788 1.00 94.50 99 SER A CA 1
ATOM 756 C C . SER A 1 99 ? 60.043 11.548 -112.328 1.00 94.50 99 SER A C 1
ATOM 758 O O . SER A 1 99 ? 59.452 10.953 -111.426 1.00 94.50 99 SER A O 1
ATOM 760 N N . GLN A 1 100 ? 60.997 12.449 -112.082 1.00 94.38 100 GLN A N 1
ATOM 761 C CA . GLN A 1 100 ? 61.490 12.813 -110.760 1.00 94.38 100 GLN A CA 1
ATOM 762 C C . GLN A 1 100 ? 60.372 13.381 -109.877 1.00 94.38 100 GLN A C 1
ATOM 764 O O . GLN A 1 100 ? 60.152 12.866 -108.788 1.00 94.38 100 GLN A O 1
ATOM 769 N N . ALA A 1 101 ? 59.596 14.361 -110.351 1.00 94.38 101 ALA A N 1
ATOM 770 C CA . ALA A 1 101 ? 58.502 14.947 -109.574 1.00 94.38 101 ALA A CA 1
ATOM 771 C C . ALA A 1 101 ? 57.390 13.935 -109.241 1.00 94.38 101 ALA A C 1
ATOM 773 O O . ALA A 1 101 ? 56.789 14.021 -108.170 1.00 94.38 101 ALA A O 1
ATOM 774 N N . ASN A 1 102 ? 57.122 12.957 -110.116 1.00 95.12 102 ASN A N 1
ATOM 775 C CA . ASN A 1 102 ? 56.210 11.853 -109.808 1.00 95.12 102 ASN A CA 1
ATOM 776 C C . ASN A 1 102 ? 56.810 10.901 -108.760 1.00 95.12 102 ASN A C 1
ATOM 778 O O . ASN A 1 102 ? 56.121 10.567 -107.798 1.00 95.12 102 ASN A O 1
ATOM 782 N N . SER A 1 103 ? 58.087 10.527 -108.889 1.00 96.25 103 SER A N 1
ATOM 783 C CA . SER A 1 103 ? 58.819 9.711 -107.906 1.00 96.25 103 SER A CA 1
ATOM 784 C C . SER A 1 103 ? 58.867 10.373 -106.520 1.00 96.25 103 SER A C 1
ATOM 786 O O . SER A 1 103 ? 58.571 9.740 -105.503 1.00 96.25 103 SER A O 1
ATOM 788 N N . ASP A 1 104 ? 59.140 11.678 -106.471 1.00 95.38 104 ASP A N 1
ATOM 789 C CA . ASP A 1 104 ? 59.137 12.483 -105.250 1.00 95.38 104 ASP A CA 1
ATOM 790 C C . ASP A 1 104 ? 57.720 12.584 -104.666 1.00 95.38 104 ASP A C 1
ATOM 792 O O . ASP A 1 104 ? 57.528 12.384 -103.465 1.00 95.38 104 ASP A O 1
ATOM 796 N N . ALA A 1 105 ? 56.693 12.810 -105.495 1.00 96.12 105 ALA A N 1
ATOM 797 C CA . ALA A 1 105 ? 55.300 12.843 -105.049 1.00 96.12 105 ALA A CA 1
ATOM 798 C C . ALA A 1 105 ? 54.814 11.481 -104.521 1.00 96.12 105 ALA A C 1
ATOM 800 O O . ALA A 1 105 ? 54.069 11.437 -103.538 1.00 96.12 105 ALA A O 1
ATOM 801 N N . GLU A 1 106 ? 55.226 10.365 -105.123 1.00 96.31 106 GLU A N 1
ATOM 802 C CA . GLU A 1 106 ? 54.950 9.019 -104.613 1.00 96.31 106 GLU A CA 1
ATOM 803 C C . GLU A 1 106 ? 55.708 8.736 -103.316 1.00 96.31 106 GLU A C 1
ATOM 805 O O . GLU A 1 106 ? 55.109 8.238 -102.361 1.00 96.31 106 GLU A O 1
ATOM 810 N N . THR A 1 107 ? 56.973 9.142 -103.224 1.00 96.81 107 THR A N 1
ATOM 811 C CA . THR A 1 107 ? 57.785 9.044 -102.002 1.00 96.81 107 THR A CA 1
ATOM 812 C C . THR A 1 107 ? 57.158 9.842 -100.857 1.00 96.81 107 THR A C 1
ATOM 814 O O . THR A 1 107 ? 56.976 9.306 -99.763 1.00 96.81 107 THR A O 1
ATOM 817 N N . ILE A 1 108 ? 56.723 11.082 -101.107 1.00 96.50 108 ILE A N 1
ATOM 818 C CA . ILE A 1 108 ? 56.010 11.929 -100.138 1.00 96.50 108 ILE A CA 1
ATOM 819 C C . ILE A 1 108 ? 54.666 11.302 -99.744 1.00 96.50 108 ILE A C 1
ATOM 821 O O . ILE A 1 108 ? 54.358 11.226 -98.555 1.00 96.50 108 ILE A O 1
ATOM 825 N N . ARG A 1 109 ? 53.875 10.794 -100.701 1.00 97.19 109 ARG A N 1
ATOM 826 C CA . ARG A 1 109 ? 52.603 10.100 -100.414 1.00 97.19 109 ARG A CA 1
ATOM 827 C C . ARG A 1 109 ? 52.815 8.848 -99.567 1.00 97.19 109 ARG A C 1
ATOM 829 O O . ARG A 1 109 ? 52.041 8.608 -98.644 1.00 97.19 109 ARG A O 1
ATOM 836 N N . ASN A 1 110 ? 53.840 8.054 -99.858 1.00 96.94 110 ASN A N 1
ATOM 837 C CA . ASN A 1 110 ? 54.130 6.815 -99.140 1.00 96.94 110 ASN A CA 1
ATOM 838 C C . ASN A 1 110 ? 54.706 7.094 -97.746 1.00 96.94 110 ASN A C 1
ATOM 840 O O . ASN A 1 110 ? 54.271 6.460 -96.784 1.00 96.94 110 ASN A O 1
ATOM 844 N N . LYS A 1 111 ? 55.560 8.115 -97.602 1.00 97.12 111 LYS A N 1
ATOM 845 C CA . LYS A 1 111 ? 55.998 8.642 -96.302 1.00 97.12 111 LYS A CA 1
ATOM 846 C C . LYS A 1 111 ? 54.811 9.129 -95.466 1.00 97.12 111 LYS A C 1
ATOM 848 O O . LYS A 1 111 ? 54.624 8.641 -94.359 1.00 97.12 111 LYS A O 1
ATOM 853 N N . ALA A 1 112 ? 53.950 9.989 -96.015 1.00 96.44 112 ALA A N 1
ATOM 854 C CA . ALA A 1 112 ? 52.772 10.502 -95.312 1.00 96.44 112 ALA A CA 1
ATOM 855 C C . ALA A 1 112 ? 51.776 9.388 -94.928 1.00 96.44 112 ALA A C 1
ATOM 857 O O . ALA A 1 112 ? 51.188 9.426 -93.848 1.00 96.44 112 ALA A O 1
ATOM 858 N N . ARG A 1 113 ? 51.608 8.357 -95.771 1.00 97.25 113 ARG A N 1
ATOM 859 C CA . ARG A 1 113 ? 50.831 7.147 -95.439 1.00 97.25 113 ARG A CA 1
ATOM 860 C C . ARG A 1 113 ? 51.455 6.371 -94.276 1.00 97.25 113 ARG A C 1
ATOM 862 O O . ARG A 1 113 ? 50.725 5.990 -93.365 1.00 97.25 113 ARG A O 1
ATOM 869 N N . ALA A 1 114 ? 52.771 6.159 -94.286 1.00 96.94 114 ALA A N 1
ATOM 870 C CA . ALA A 1 114 ? 53.488 5.454 -93.223 1.00 96.94 114 ALA A CA 1
ATOM 871 C C . ALA A 1 114 ? 53.473 6.233 -91.895 1.00 96.94 114 ALA A C 1
ATOM 873 O O . ALA A 1 114 ? 53.202 5.655 -90.844 1.00 96.94 114 ALA A O 1
ATOM 874 N N . GLU A 1 115 ? 53.672 7.551 -91.935 1.00 97.00 115 GLU A N 1
ATOM 875 C CA . GLU A 1 115 ? 53.566 8.444 -90.776 1.00 97.00 115 GLU A CA 1
ATOM 876 C C . GLU A 1 115 ? 52.139 8.450 -90.213 1.00 97.00 115 GLU A C 1
ATOM 878 O O . GLU A 1 115 ? 51.955 8.277 -89.009 1.00 97.00 115 GLU A O 1
ATOM 883 N N . ALA A 1 116 ? 51.112 8.532 -91.065 1.00 96.94 116 ALA A N 1
ATOM 884 C CA . ALA A 1 116 ? 49.716 8.473 -90.634 1.00 96.94 116 ALA A CA 1
ATOM 885 C C . ALA A 1 116 ? 49.271 7.070 -90.164 1.00 96.94 116 ALA A C 1
ATOM 887 O O . ALA A 1 116 ? 48.306 6.959 -89.404 1.00 96.94 116 ALA A O 1
ATOM 888 N N . ALA A 1 117 ? 49.932 5.993 -90.595 1.00 96.88 117 ALA A N 1
ATOM 889 C CA . ALA A 1 117 ? 49.728 4.648 -90.051 1.00 96.88 117 ALA A CA 1
ATOM 890 C C . ALA A 1 117 ? 50.399 4.504 -88.674 1.00 96.88 117 ALA A C 1
ATOM 892 O O . ALA A 1 117 ? 49.757 4.062 -87.725 1.00 96.88 117 ALA A O 1
ATOM 893 N N . SER A 1 118 ? 51.646 4.968 -88.544 1.00 97.00 118 SER A N 1
ATOM 894 C CA . SER A 1 118 ? 52.404 5.028 -87.287 1.00 97.00 118 SER A CA 1
ATOM 895 C C . SER A 1 118 ? 51.684 5.862 -86.221 1.00 97.00 118 SER A C 1
ATOM 897 O O . SER A 1 118 ? 51.524 5.411 -85.089 1.00 97.00 118 SER A O 1
ATOM 899 N N . ALA A 1 119 ? 51.165 7.038 -86.589 1.00 97.06 119 ALA A N 1
ATOM 900 C CA . ALA A 1 119 ? 50.384 7.892 -85.698 1.00 97.06 119 ALA A CA 1
ATOM 901 C C . ALA A 1 119 ? 49.108 7.193 -85.200 1.00 97.06 119 ALA A C 1
ATOM 903 O O . ALA A 1 119 ? 48.868 7.161 -83.997 1.00 97.06 119 ALA A O 1
ATOM 904 N N . ARG A 1 120 ? 48.330 6.560 -86.094 1.00 97.69 120 ARG A N 1
ATOM 905 C CA . ARG A 1 120 ? 47.141 5.783 -85.694 1.00 97.69 120 ARG A CA 1
ATOM 906 C C . ARG A 1 120 ? 47.498 4.606 -84.791 1.00 97.69 120 ARG A C 1
ATOM 908 O O . ARG A 1 120 ? 46.813 4.399 -83.799 1.00 97.69 120 ARG A O 1
ATOM 915 N N . ALA A 1 121 ? 48.562 3.862 -85.097 1.00 97.38 121 ALA A N 1
ATOM 916 C CA . ALA A 1 121 ? 49.013 2.752 -84.260 1.00 97.38 121 ALA A CA 1
ATOM 917 C C . ALA A 1 121 ? 49.362 3.225 -82.838 1.00 97.38 121 ALA A C 1
ATOM 919 O O . ALA A 1 121 ? 48.865 2.654 -81.873 1.00 97.38 121 ALA A O 1
ATOM 920 N N . ARG A 1 122 ? 50.123 4.323 -82.711 1.00 97.19 122 ARG A N 1
ATOM 921 C CA . ARG A 1 122 ? 50.443 4.950 -81.416 1.00 97.19 122 ARG A CA 1
ATOM 922 C C . ARG A 1 122 ? 49.187 5.390 -80.666 1.00 97.19 122 ARG A C 1
ATOM 924 O O . ARG A 1 122 ? 49.034 5.015 -79.513 1.00 97.19 122 ARG A O 1
ATOM 931 N N . MET A 1 123 ? 48.271 6.101 -81.329 1.00 97.44 123 MET A N 1
ATOM 932 C CA . MET A 1 123 ? 47.004 6.535 -80.724 1.00 97.44 123 MET A CA 1
ATOM 933 C C . MET A 1 123 ? 46.122 5.356 -80.289 1.00 97.44 123 MET A C 1
ATOM 935 O O . MET A 1 123 ? 45.445 5.454 -79.273 1.00 97.44 123 MET A O 1
ATOM 939 N N . HIS A 1 124 ? 46.124 4.235 -81.018 1.00 97.69 124 HIS A N 1
ATOM 940 C CA . HIS A 1 124 ? 45.406 3.028 -80.601 1.00 97.69 124 HIS A CA 1
ATOM 941 C C . HIS A 1 124 ? 46.051 2.361 -79.381 1.00 97.69 124 HIS A C 1
ATOM 943 O O . HIS A 1 124 ? 45.321 1.949 -78.485 1.00 97.69 124 HIS A O 1
ATOM 949 N N . THR A 1 125 ? 47.384 2.281 -79.309 1.00 97.62 125 THR A N 1
ATOM 950 C CA . THR A 1 125 ? 48.087 1.804 -78.106 1.00 97.62 125 THR A CA 1
ATOM 951 C C . THR A 1 125 ? 47.799 2.716 -76.913 1.00 97.62 125 THR A C 1
ATOM 953 O O . THR A 1 125 ? 47.243 2.252 -75.928 1.00 97.62 125 THR A O 1
ATOM 956 N N . GLU A 1 126 ? 48.029 4.022 -77.041 1.00 97.81 126 GLU A N 1
ATOM 957 C CA . GLU A 1 126 ? 47.785 5.021 -75.991 1.00 97.81 126 GLU A CA 1
ATOM 958 C C . GLU A 1 126 ? 46.315 5.044 -75.527 1.00 97.81 126 GLU A C 1
ATOM 960 O O . GLU A 1 126 ? 46.038 5.115 -74.329 1.00 97.81 126 GLU A O 1
ATOM 965 N N . SER A 1 127 ? 45.354 4.898 -76.447 1.00 97.81 127 SER A N 1
ATOM 966 C CA . SER A 1 127 ? 43.929 4.776 -76.112 1.00 97.81 127 SER A CA 1
ATOM 967 C C . SER A 1 127 ? 43.587 3.462 -75.405 1.00 97.81 127 SER A C 1
ATOM 969 O O . SER A 1 127 ? 42.660 3.446 -74.599 1.00 97.81 127 SER A O 1
ATOM 971 N N . ASN A 1 128 ? 44.283 2.361 -75.695 1.00 97.75 128 ASN A N 1
ATOM 972 C CA . ASN A 1 128 ? 44.076 1.089 -75.000 1.00 97.75 128 ASN A CA 1
ATOM 973 C C . ASN A 1 128 ? 44.732 1.103 -73.615 1.00 97.75 128 ASN A C 1
ATOM 975 O O . ASN A 1 128 ? 44.115 0.650 -72.654 1.00 97.75 128 ASN A O 1
ATOM 979 N N . ASP A 1 129 ? 45.932 1.671 -73.495 1.00 97.62 129 ASP A N 1
ATOM 980 C CA . ASP A 1 129 ? 46.663 1.805 -72.234 1.00 97.62 129 ASP A CA 1
ATOM 981 C C . ASP A 1 129 ? 45.902 2.718 -71.263 1.00 97.62 129 ASP A C 1
ATOM 983 O O . ASP A 1 129 ? 45.683 2.356 -70.109 1.00 97.62 129 ASP A O 1
ATOM 987 N N . THR A 1 130 ? 45.403 3.866 -71.737 1.00 97.62 130 THR A N 1
ATOM 988 C CA . THR A 1 130 ? 44.561 4.766 -70.925 1.00 97.62 130 THR A CA 1
ATOM 989 C C . THR A 1 130 ? 43.233 4.124 -70.519 1.00 97.62 130 THR A C 1
ATOM 991 O O . THR A 1 130 ? 42.844 4.250 -69.359 1.00 97.62 130 THR A O 1
ATOM 994 N N . LEU A 1 131 ? 42.563 3.374 -71.406 1.00 98.06 131 LEU A N 1
ATOM 995 C CA . LEU A 1 131 ? 41.360 2.605 -71.048 1.00 98.06 131 LEU A CA 1
ATOM 996 C C . LEU A 1 131 ? 41.650 1.465 -70.059 1.00 98.06 131 LEU A C 1
ATOM 998 O O . LEU A 1 131 ? 40.810 1.176 -69.208 1.00 98.06 131 LEU A O 1
ATOM 1002 N N . SER A 1 132 ? 42.811 0.815 -70.154 1.00 98.06 132 SER A N 1
ATOM 1003 C CA . SER A 1 132 ? 43.240 -0.242 -69.230 1.00 98.06 132 SER A CA 1
ATOM 1004 C C . SER A 1 132 ? 43.541 0.326 -67.840 1.00 98.06 132 SER A C 1
ATOM 1006 O O . SER A 1 132 ? 43.033 -0.175 -66.838 1.00 98.06 132 SER A O 1
ATOM 1008 N N . ASN A 1 133 ? 44.281 1.437 -67.785 1.00 97.81 133 ASN A N 1
ATOM 1009 C CA . ASN A 1 133 ? 44.600 2.142 -66.546 1.00 97.81 133 ASN A CA 1
ATOM 1010 C C . ASN A 1 133 ? 43.331 2.674 -65.864 1.00 97.81 133 ASN A C 1
ATOM 1012 O O . ASN A 1 133 ? 43.135 2.418 -64.682 1.00 97.81 133 ASN A O 1
ATOM 1016 N N . ALA A 1 134 ? 42.429 3.323 -66.611 1.00 97.69 134 ALA A N 1
ATOM 1017 C CA . ALA A 1 134 ? 41.170 3.841 -66.070 1.00 97.69 134 ALA A CA 1
ATOM 1018 C C . ALA A 1 134 ? 40.236 2.733 -65.544 1.00 97.69 134 ALA A C 1
ATOM 1020 O O . ALA A 1 134 ? 39.507 2.957 -64.581 1.00 97.69 134 ALA A O 1
ATOM 1021 N N . ARG A 1 135 ? 40.264 1.532 -66.142 1.00 98.00 135 ARG A N 1
ATOM 1022 C CA . ARG A 1 135 ? 39.556 0.353 -65.609 1.00 98.00 135 ARG A CA 1
ATOM 1023 C C . ARG A 1 135 ? 40.189 -0.141 -64.313 1.00 98.00 135 ARG A C 1
ATOM 1025 O O . ARG A 1 135 ? 39.486 -0.242 -63.320 1.00 98.00 135 ARG A O 1
ATOM 1032 N N . SER A 1 136 ? 41.505 -0.352 -64.299 1.00 98.12 136 SER A N 1
ATOM 1033 C CA . SER A 1 136 ? 42.236 -0.792 -63.101 1.00 98.12 136 SER A CA 1
ATOM 1034 C C . SER A 1 136 ? 42.083 0.187 -61.925 1.00 98.12 136 SER A C 1
ATOM 1036 O O . SER A 1 136 ? 41.924 -0.230 -60.779 1.00 98.12 136 SER A O 1
ATOM 1038 N N . GLU A 1 137 ? 42.058 1.495 -62.201 1.00 98.06 137 GLU A N 1
ATOM 1039 C CA . GLU A 1 137 ? 41.780 2.529 -61.201 1.00 98.06 137 GLU A CA 1
ATOM 1040 C C .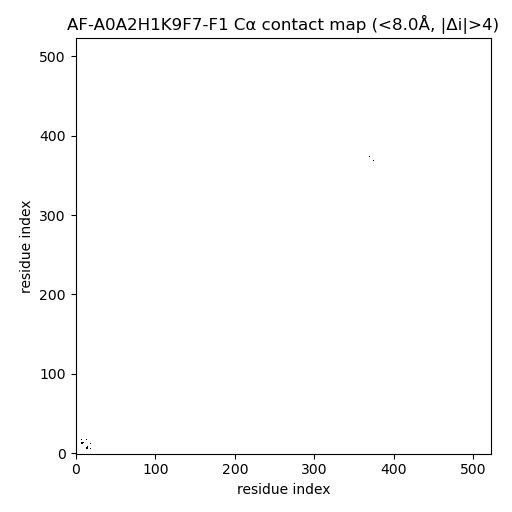 GLU A 1 137 ? 40.323 2.481 -60.714 1.00 98.06 137 GLU A C 1
ATOM 1042 O O . GLU A 1 137 ? 40.088 2.526 -59.508 1.00 98.06 137 GLU A O 1
ATOM 1047 N N . ALA A 1 138 ? 39.344 2.318 -61.611 1.00 98.12 138 ALA A N 1
ATOM 1048 C CA . ALA A 1 138 ? 37.940 2.158 -61.230 1.00 98.12 138 ALA A CA 1
ATOM 1049 C C . ALA A 1 138 ? 37.704 0.897 -60.379 1.00 98.12 138 ALA A C 1
ATOM 1051 O O . ALA A 1 138 ? 37.052 0.986 -59.339 1.00 98.12 138 ALA A O 1
ATOM 1052 N N . ASP A 1 139 ? 38.278 -0.245 -60.763 1.00 98.12 139 ASP A N 1
ATOM 1053 C CA . ASP A 1 139 ? 38.185 -1.511 -60.026 1.00 98.12 139 ASP A CA 1
ATOM 1054 C C . ASP A 1 139 ? 38.833 -1.390 -58.632 1.00 98.12 139 ASP A C 1
ATOM 1056 O O . ASP A 1 139 ? 38.264 -1.833 -57.630 1.00 98.12 139 ASP A O 1
ATOM 1060 N N . ALA A 1 140 ? 39.984 -0.712 -58.530 1.00 98.06 140 ALA A N 1
ATOM 1061 C CA . ALA A 1 140 ? 40.637 -0.420 -57.252 1.00 98.06 140 ALA A CA 1
ATOM 1062 C C . ALA A 1 140 ? 39.816 0.546 -56.374 1.00 98.06 140 ALA A C 1
ATOM 1064 O O . ALA A 1 140 ? 39.718 0.346 -55.159 1.00 98.06 140 ALA A O 1
ATOM 1065 N N . ILE A 1 141 ? 39.190 1.569 -56.966 1.00 98.06 141 ILE A N 1
ATOM 1066 C CA . ILE A 1 141 ? 38.281 2.483 -56.260 1.00 98.06 141 ILE A CA 1
ATOM 1067 C C . ILE A 1 141 ? 37.074 1.710 -55.723 1.00 98.06 141 ILE A C 1
ATOM 1069 O O . ILE A 1 141 ? 36.797 1.829 -54.528 1.00 98.06 141 ILE A O 1
ATOM 1073 N N . ILE A 1 142 ? 36.416 0.891 -56.553 1.00 98.38 142 ILE A N 1
ATOM 1074 C CA . ILE A 1 142 ? 35.258 0.062 -56.179 1.00 98.38 142 ILE A CA 1
ATOM 1075 C C . ILE A 1 142 ? 35.628 -0.880 -55.033 1.00 98.38 142 ILE A C 1
ATOM 1077 O O . ILE A 1 142 ? 35.021 -0.787 -53.970 1.00 98.38 142 ILE A O 1
ATOM 1081 N N . SER A 1 143 ? 36.688 -1.680 -55.178 1.00 98.38 143 SER A N 1
ATOM 1082 C CA . SER A 1 143 ? 37.142 -2.593 -54.120 1.00 98.38 143 SER A CA 1
ATOM 1083 C C . SER A 1 143 ? 37.478 -1.851 -52.816 1.00 98.38 143 SER A C 1
ATOM 1085 O O . SER A 1 143 ? 37.125 -2.296 -51.722 1.00 98.38 143 SER A O 1
ATOM 1087 N N . SER A 1 144 ? 38.087 -0.661 -52.901 1.00 98.06 144 SER A N 1
ATOM 1088 C CA . SER A 1 144 ? 38.347 0.170 -51.719 1.00 98.06 144 SER A CA 1
ATOM 1089 C C . SER A 1 144 ? 37.076 0.767 -51.097 1.00 98.06 144 SER A C 1
ATOM 1091 O O . SER A 1 144 ? 37.058 1.060 -49.900 1.00 98.06 144 SER A O 1
ATOM 1093 N N . ALA A 1 145 ? 36.020 0.995 -51.878 1.00 97.62 145 ALA A N 1
ATOM 1094 C CA . ALA A 1 145 ? 34.733 1.478 -51.387 1.00 97.62 145 ALA A CA 1
ATOM 1095 C C . ALA A 1 145 ? 33.946 0.344 -50.718 1.00 97.62 145 ALA A C 1
ATOM 1097 O O . ALA A 1 145 ? 33.433 0.540 -49.618 1.00 97.62 145 ALA A O 1
ATOM 1098 N N . GLU A 1 146 ? 33.938 -0.846 -51.323 1.00 98.00 146 GLU A N 1
ATOM 1099 C CA . GLU A 1 146 ? 33.353 -2.071 -50.771 1.00 98.00 146 GLU A CA 1
ATOM 1100 C C . GLU A 1 146 ? 33.994 -2.434 -49.429 1.00 98.00 146 GLU A C 1
ATOM 1102 O O . GLU A 1 146 ? 33.281 -2.553 -48.439 1.00 98.00 146 GLU A O 1
ATOM 1107 N N . MET A 1 147 ? 35.331 -2.494 -49.339 1.00 98.12 147 MET A N 1
ATOM 1108 C CA . MET A 1 147 ? 36.022 -2.785 -48.071 1.00 98.12 147 MET A CA 1
ATOM 1109 C C . MET A 1 147 ? 35.687 -1.778 -46.959 1.00 98.12 147 MET A C 1
ATOM 1111 O O . MET A 1 147 ? 35.481 -2.181 -45.814 1.00 98.12 147 MET A O 1
ATOM 1115 N N . ARG A 1 148 ? 35.589 -0.478 -47.280 1.00 98.12 148 ARG A N 1
ATOM 1116 C CA . ARG A 1 148 ? 35.188 0.553 -46.303 1.00 98.12 148 ARG A CA 1
ATOM 1117 C C . ARG A 1 148 ? 33.717 0.428 -45.903 1.00 98.12 148 ARG A C 1
ATOM 1119 O O . ARG A 1 148 ? 33.401 0.658 -44.741 1.00 98.12 148 ARG A O 1
ATOM 1126 N N . ALA A 1 149 ? 32.826 0.083 -46.832 1.00 98.12 149 ALA A N 1
ATOM 1127 C CA . ALA A 1 149 ? 31.416 -0.159 -46.532 1.00 98.12 149 ALA A CA 1
ATOM 1128 C C . ALA A 1 149 ? 31.250 -1.382 -45.615 1.00 98.12 149 ALA A C 1
ATOM 1130 O O . ALA A 1 149 ? 30.569 -1.302 -44.596 1.00 98.12 149 ALA A O 1
ATOM 1131 N N . ASP A 1 150 ? 31.944 -2.479 -45.915 1.00 98.19 150 ASP A N 1
ATOM 1132 C CA . ASP A 1 150 ? 31.982 -3.685 -45.086 1.00 98.19 150 ASP A CA 1
ATOM 1133 C C . ASP A 1 150 ? 32.500 -3.394 -43.668 1.00 98.19 150 ASP A C 1
ATOM 1135 O O . ASP A 1 150 ? 31.945 -3.892 -42.686 1.00 98.19 150 ASP A O 1
ATOM 1139 N N . GLU A 1 151 ? 33.552 -2.580 -43.542 1.00 98.38 151 GLU A N 1
ATOM 1140 C CA . GLU A 1 151 ? 34.092 -2.155 -42.248 1.00 98.38 151 GLU A CA 1
ATOM 1141 C C . GLU A 1 151 ? 33.097 -1.279 -41.472 1.00 98.38 151 GLU A C 1
ATOM 1143 O O . GLU A 1 151 ? 32.868 -1.526 -40.284 1.00 98.38 151 GLU A O 1
ATOM 1148 N N . THR A 1 152 ? 32.455 -0.292 -42.112 1.00 97.81 152 THR A N 1
ATOM 1149 C CA . THR A 1 152 ? 31.475 0.569 -41.427 1.00 97.81 152 THR A CA 1
ATOM 1150 C C . THR A 1 152 ? 30.213 -0.187 -41.024 1.00 97.81 152 THR A C 1
ATOM 1152 O O . THR A 1 152 ? 29.714 0.061 -39.925 1.00 97.81 152 THR A O 1
ATOM 1155 N N . VAL A 1 153 ? 29.738 -1.142 -41.833 1.00 98.38 153 VAL A N 1
ATOM 1156 C CA . VAL A 1 153 ? 28.617 -2.031 -41.483 1.00 98.38 153 VAL A CA 1
ATOM 1157 C C . VAL A 1 153 ? 28.980 -2.894 -40.277 1.00 98.38 153 VAL A C 1
ATOM 1159 O O . VAL A 1 153 ? 28.304 -2.800 -39.254 1.00 98.38 153 VAL A O 1
ATOM 1162 N N . LYS A 1 154 ? 30.096 -3.632 -40.313 1.00 98.50 154 LYS A N 1
ATOM 1163 C CA . LYS A 1 154 ? 30.528 -4.491 -39.189 1.00 98.50 154 LYS A CA 1
ATOM 1164 C C . LYS A 1 154 ? 30.781 -3.683 -37.911 1.00 98.50 154 LYS A C 1
ATOM 1166 O O . LYS A 1 154 ? 30.463 -4.131 -36.809 1.00 98.50 154 LYS A O 1
ATOM 1171 N N . ALA A 1 155 ? 31.300 -2.461 -38.036 1.00 97.94 155 ALA A N 1
ATOM 1172 C CA . ALA A 1 155 ? 31.484 -1.550 -36.910 1.00 97.94 155 ALA A CA 1
ATOM 1173 C C . ALA A 1 155 ? 30.165 -0.928 -36.402 1.00 97.94 155 ALA A C 1
ATOM 1175 O O . ALA A 1 155 ? 30.100 -0.512 -35.243 1.00 97.94 155 ALA A O 1
ATOM 1176 N N . ALA A 1 156 ? 29.117 -0.833 -37.224 1.00 97.75 156 ALA A N 1
ATOM 1177 C CA . ALA A 1 156 ? 27.778 -0.432 -36.792 1.00 97.75 156 ALA A CA 1
ATOM 1178 C C . ALA A 1 156 ? 27.043 -1.598 -36.110 1.00 97.75 156 ALA A C 1
ATOM 1180 O O . ALA A 1 156 ? 26.508 -1.420 -35.018 1.00 97.75 156 ALA A O 1
ATOM 1181 N N . GLU A 1 157 ? 27.094 -2.798 -36.693 1.00 98.19 157 GLU A N 1
ATOM 1182 C CA . GLU A 1 157 ? 26.543 -4.036 -36.127 1.00 98.19 157 GLU A CA 1
ATOM 1183 C C . GLU A 1 157 ? 27.152 -4.351 -34.760 1.00 98.19 157 GLU A C 1
ATOM 1185 O O . GLU A 1 157 ? 26.416 -4.587 -33.801 1.00 98.19 157 GLU A O 1
ATOM 1190 N N . LYS A 1 158 ? 28.485 -4.269 -34.633 1.00 98.50 158 LYS A N 1
ATOM 1191 C CA . LYS A 1 158 ? 29.175 -4.456 -33.352 1.00 98.50 158 LYS A CA 1
ATOM 1192 C C . LYS A 1 158 ? 28.686 -3.463 -32.293 1.00 98.50 158 LYS A C 1
ATOM 1194 O O . LYS A 1 158 ? 28.308 -3.893 -31.208 1.00 98.50 158 LYS A O 1
ATOM 1199 N N . ARG A 1 159 ? 28.621 -2.163 -32.610 1.00 98.00 159 ARG A N 1
ATOM 1200 C CA . ARG A 1 159 ? 28.108 -1.143 -31.674 1.00 98.00 159 ARG A CA 1
ATOM 1201 C C . ARG A 1 159 ? 26.642 -1.382 -31.310 1.00 98.00 159 ARG A C 1
ATOM 1203 O O . ARG A 1 159 ? 26.268 -1.194 -30.160 1.00 98.00 159 ARG A O 1
ATOM 1210 N N . ALA A 1 160 ? 25.813 -1.819 -32.258 1.00 98.06 160 ALA A N 1
ATOM 1211 C CA . ALA A 1 160 ? 24.413 -2.147 -32.000 1.00 98.06 160 ALA A CA 1
ATOM 1212 C C . ALA A 1 160 ? 24.256 -3.390 -31.103 1.00 98.06 160 ALA A C 1
ATOM 1214 O O . ALA A 1 160 ? 23.354 -3.425 -30.270 1.00 98.06 160 ALA A O 1
ATOM 1215 N N . ALA A 1 161 ? 25.133 -4.388 -31.237 1.00 98.00 161 ALA A N 1
ATOM 1216 C CA . ALA A 1 161 ? 25.186 -5.544 -30.344 1.00 98.00 161 ALA A CA 1
ATOM 1217 C C . ALA A 1 161 ? 25.696 -5.165 -28.941 1.00 98.00 161 ALA A C 1
ATOM 1219 O O . ALA A 1 161 ? 25.117 -5.595 -27.948 1.00 98.00 161 ALA A O 1
ATOM 1220 N N . GLU A 1 162 ? 26.724 -4.315 -28.851 1.00 98.38 162 GLU A N 1
ATOM 1221 C CA . GLU A 1 162 ? 27.246 -3.789 -27.582 1.00 98.38 162 GLU A CA 1
ATOM 1222 C C . GLU A 1 162 ? 26.183 -2.967 -26.834 1.00 98.38 162 GLU A C 1
ATOM 1224 O O . GLU A 1 162 ? 25.945 -3.230 -25.658 1.00 98.38 162 GLU A O 1
ATOM 1229 N N . LEU A 1 163 ? 25.477 -2.057 -27.519 1.00 98.31 163 LEU A N 1
ATOM 1230 C CA . LEU A 1 163 ? 24.391 -1.249 -26.941 1.00 98.31 163 LEU A CA 1
ATOM 1231 C C . LEU A 1 163 ? 23.178 -2.083 -26.501 1.00 98.31 163 LEU A C 1
ATOM 1233 O O . LEU A 1 163 ? 22.543 -1.760 -25.499 1.00 98.31 163 LEU A O 1
ATOM 1237 N N . LYS A 1 164 ? 22.850 -3.167 -27.218 1.00 98.50 164 LYS A N 1
ATOM 1238 C CA . LYS A 1 164 ? 21.828 -4.126 -26.765 1.00 98.50 164 LYS A CA 1
ATOM 1239 C C . LYS A 1 164 ? 22.289 -4.865 -25.513 1.00 98.50 164 LYS A C 1
ATOM 1241 O O . LYS A 1 164 ? 21.550 -4.915 -24.540 1.00 98.50 164 LYS A O 1
ATOM 1246 N N . ALA A 1 165 ? 23.527 -5.358 -25.499 1.00 98.50 165 ALA A N 1
ATOM 1247 C CA . ALA A 1 165 ? 24.081 -6.074 -24.356 1.00 98.50 165 ALA A CA 1
ATOM 1248 C C . ALA A 1 165 ? 24.259 -5.190 -23.104 1.00 98.50 165 ALA A C 1
ATOM 1250 O O . ALA A 1 165 ? 24.226 -5.722 -21.996 1.00 98.50 165 ALA A O 1
ATOM 1251 N N . THR A 1 166 ? 24.441 -3.869 -23.234 1.00 98.31 166 THR A N 1
ATOM 1252 C CA . THR A 1 166 ? 24.365 -2.949 -22.083 1.00 98.31 166 THR A CA 1
ATOM 1253 C C . THR A 1 166 ? 22.920 -2.722 -21.652 1.00 98.31 166 THR A C 1
ATOM 1255 O O . THR A 1 166 ? 22.624 -2.927 -20.480 1.00 98.31 166 THR A O 1
ATOM 1258 N N . ALA A 1 167 ? 22.004 -2.421 -22.579 1.00 98.06 167 ALA A N 1
ATOM 1259 C CA . ALA A 1 167 ? 20.593 -2.192 -22.256 1.00 98.06 167 ALA A CA 1
ATOM 1260 C C . ALA A 1 167 ? 19.909 -3.419 -21.616 1.00 98.06 167 ALA A C 1
ATOM 1262 O O . ALA A 1 167 ? 19.120 -3.268 -20.689 1.00 98.06 167 ALA A O 1
ATOM 1263 N N . GLU A 1 168 ? 20.236 -4.639 -22.052 1.00 98.38 168 GLU A N 1
ATOM 1264 C CA . GLU A 1 168 ? 19.749 -5.889 -21.449 1.00 98.38 168 GLU A CA 1
ATOM 1265 C C . GLU A 1 168 ? 20.285 -6.092 -20.022 1.00 98.38 168 GLU A C 1
ATOM 1267 O O . GLU A 1 168 ? 19.550 -6.547 -19.146 1.00 98.38 168 GLU A O 1
ATOM 1272 N N . ARG A 1 169 ? 21.545 -5.717 -19.752 1.00 98.62 169 ARG A N 1
ATOM 1273 C CA . ARG A 1 169 ? 22.125 -5.763 -18.396 1.00 98.62 169 ARG A CA 1
ATOM 1274 C C . ARG A 1 169 ? 21.517 -4.706 -17.486 1.00 98.62 169 ARG A C 1
ATOM 1276 O O . ARG A 1 169 ? 21.154 -5.033 -16.366 1.00 98.62 169 ARG A O 1
ATOM 1283 N N . GLU A 1 170 ? 21.379 -3.475 -17.969 1.00 98.25 170 GLU A N 1
ATOM 1284 C CA . GLU A 1 170 ? 20.758 -2.366 -17.238 1.00 98.25 170 GLU A CA 1
ATOM 1285 C C . GLU A 1 170 ? 19.285 -2.666 -16.929 1.00 98.25 170 GLU A C 1
ATOM 1287 O O . GLU A 1 170 ? 18.843 -2.457 -15.802 1.00 98.25 170 GLU A O 1
ATOM 1292 N N . TYR A 1 171 ? 18.544 -3.244 -17.882 1.00 98.56 171 TYR A N 1
ATOM 1293 C CA . TYR A 1 171 ? 17.174 -3.717 -17.672 1.00 98.56 171 TYR A CA 1
ATOM 1294 C C . TYR A 1 171 ? 17.099 -4.821 -16.611 1.00 98.56 171 TYR A C 1
ATOM 1296 O O . TYR A 1 171 ? 16.299 -4.714 -15.683 1.00 98.56 171 TYR A O 1
ATOM 1304 N N . ASN A 1 172 ? 17.940 -5.858 -16.707 1.00 98.31 172 ASN A N 1
ATOM 1305 C CA . ASN A 1 172 ? 17.948 -6.945 -15.725 1.00 98.31 172 ASN A CA 1
ATOM 1306 C C . ASN A 1 172 ? 18.369 -6.449 -14.333 1.00 98.31 172 ASN A C 1
ATOM 1308 O O . ASN A 1 172 ? 17.708 -6.780 -13.357 1.00 98.31 172 ASN A O 1
ATOM 1312 N N . GLN A 1 173 ? 19.380 -5.582 -14.236 1.00 98.50 173 GLN A N 1
ATOM 1313 C CA . GLN A 1 173 ? 19.812 -4.975 -12.975 1.00 98.50 173 GLN A CA 1
ATOM 1314 C C . GLN A 1 173 ? 18.715 -4.093 -12.357 1.00 98.50 173 GLN A C 1
ATOM 1316 O O . GLN A 1 173 ? 18.466 -4.174 -11.155 1.00 98.50 173 GLN A O 1
ATOM 1321 N N . ALA A 1 174 ? 18.031 -3.270 -13.158 1.00 98.19 174 ALA A N 1
ATOM 1322 C CA . ALA A 1 174 ? 16.913 -2.452 -12.689 1.00 98.19 174 ALA A CA 1
ATOM 1323 C C . ALA A 1 174 ? 15.717 -3.312 -12.249 1.00 98.19 174 ALA A C 1
ATOM 1325 O O . ALA A 1 174 ? 15.049 -2.986 -11.267 1.00 98.19 174 ALA A O 1
ATOM 1326 N N . LYS A 1 175 ? 15.470 -4.430 -12.942 1.00 98.50 175 LYS A N 1
ATOM 1327 C CA . LYS A 1 175 ? 14.449 -5.414 -12.579 1.00 98.50 175 LYS A CA 1
ATOM 1328 C C . LYS A 1 175 ? 14.792 -6.112 -11.258 1.00 98.50 175 LYS A C 1
ATOM 1330 O O . LYS A 1 175 ? 13.961 -6.107 -10.358 1.00 98.50 175 LYS A O 1
ATOM 1335 N N . GLU A 1 176 ? 15.998 -6.658 -11.116 1.00 98.56 176 GLU A N 1
ATOM 1336 C CA . GLU A 1 176 ? 16.469 -7.323 -9.891 1.00 98.56 176 GLU A CA 1
ATOM 1337 C C . GLU A 1 176 ? 16.452 -6.365 -8.690 1.00 98.56 176 GLU A C 1
ATOM 1339 O O . GLU A 1 176 ? 15.986 -6.733 -7.614 1.00 98.56 176 GLU A O 1
ATOM 1344 N N . ALA A 1 177 ? 16.860 -5.104 -8.879 1.00 98.38 177 ALA A N 1
ATOM 1345 C CA . ALA A 1 177 ? 16.767 -4.071 -7.848 1.00 98.38 177 ALA A CA 1
ATOM 1346 C C . ALA A 1 177 ? 15.311 -3.735 -7.464 1.00 98.38 177 ALA A C 1
ATOM 1348 O O . ALA A 1 177 ? 15.031 -3.470 -6.297 1.00 98.38 177 ALA A O 1
ATOM 1349 N N . ASN A 1 178 ? 14.369 -3.770 -8.413 1.00 98.25 178 ASN A N 1
ATOM 1350 C CA . ASN A 1 178 ? 12.945 -3.565 -8.133 1.00 98.25 178 ASN A CA 1
ATOM 1351 C C . ASN A 1 178 ? 12.310 -4.780 -7.428 1.00 98.25 178 ASN A C 1
ATOM 1353 O O . ASN A 1 178 ? 11.534 -4.613 -6.487 1.00 98.25 178 ASN A O 1
ATOM 1357 N N . GLU A 1 179 ? 12.668 -6.001 -7.828 1.00 98.31 179 GLU A N 1
ATOM 1358 C CA . GLU A 1 179 ? 12.243 -7.238 -7.158 1.00 98.31 179 GLU A CA 1
ATOM 1359 C C . GLU A 1 179 ? 12.802 -7.315 -5.724 1.00 98.31 179 GLU A C 1
ATOM 1361 O O . GLU A 1 179 ? 12.066 -7.680 -4.808 1.00 98.31 179 GLU A O 1
ATOM 1366 N N . ALA A 1 180 ? 14.044 -6.869 -5.494 1.00 98.38 180 ALA A N 1
ATOM 1367 C CA . ALA A 1 180 ? 14.619 -6.716 -4.157 1.00 98.38 180 ALA A CA 1
ATOM 1368 C C . ALA A 1 180 ? 13.881 -5.650 -3.326 1.00 98.38 180 ALA A C 1
ATOM 1370 O O . ALA A 1 180 ? 13.357 -5.968 -2.261 1.00 98.38 180 ALA A O 1
ATOM 1371 N N . ALA A 1 181 ? 13.737 -4.420 -3.832 1.00 98.25 181 ALA A N 1
ATOM 1372 C CA . ALA A 1 181 ? 13.073 -3.336 -3.102 1.00 98.25 181 ALA A CA 1
ATOM 1373 C C . ALA A 1 181 ? 11.592 -3.640 -2.788 1.00 98.25 181 ALA A C 1
ATOM 1375 O O . ALA A 1 181 ? 11.100 -3.313 -1.710 1.00 98.25 181 ALA A O 1
ATOM 1376 N N . THR A 1 182 ? 10.870 -4.315 -3.692 1.00 98.44 182 THR A N 1
ATOM 1377 C CA . THR A 1 182 ? 9.484 -4.763 -3.437 1.00 98.44 182 THR A CA 1
ATOM 1378 C C . THR A 1 182 ? 9.393 -6.004 -2.545 1.00 98.44 182 THR A C 1
ATOM 1380 O O . THR A 1 182 ? 8.296 -6.336 -2.089 1.00 98.44 182 THR A O 1
ATOM 1383 N N . LYS A 1 183 ? 10.501 -6.706 -2.283 1.00 98.56 183 LYS A N 1
ATOM 1384 C CA . LYS A 1 183 ? 10.591 -7.720 -1.226 1.00 98.56 183 LYS A CA 1
ATOM 1385 C C . LYS A 1 183 ? 10.874 -7.058 0.121 1.00 98.56 183 LYS A C 1
ATOM 1387 O O . LYS A 1 183 ? 10.105 -7.273 1.050 1.00 98.56 183 LYS A O 1
ATOM 1392 N N . GLU A 1 184 ? 11.889 -6.201 0.199 1.00 98.38 184 GLU A N 1
ATOM 1393 C CA . GLU A 1 184 ? 12.260 -5.462 1.415 1.00 98.38 184 GLU A CA 1
ATOM 1394 C C . GLU A 1 184 ? 11.079 -4.643 1.960 1.00 98.38 184 GLU A C 1
ATOM 1396 O O . GLU A 1 184 ? 10.756 -4.747 3.139 1.00 98.38 184 GLU A O 1
ATOM 1401 N N . ALA A 1 185 ? 10.353 -3.927 1.093 1.00 98.25 185 ALA A N 1
ATOM 1402 C CA . ALA A 1 185 ? 9.157 -3.175 1.479 1.00 98.25 185 ALA A CA 1
ATOM 1403 C C . ALA A 1 185 ? 7.962 -4.059 1.896 1.00 98.25 185 ALA A C 1
ATOM 1405 O O . ALA A 1 185 ? 7.069 -3.589 2.594 1.00 98.25 185 ALA A O 1
ATOM 1406 N N . ARG A 1 186 ? 7.908 -5.333 1.478 1.00 98.38 186 ARG A N 1
ATOM 1407 C CA . ARG A 1 186 ? 6.901 -6.288 1.983 1.00 98.38 186 ARG A CA 1
ATOM 1408 C C . ARG A 1 186 ? 7.301 -6.835 3.345 1.00 98.38 186 ARG A C 1
ATOM 1410 O O . ARG A 1 186 ? 6.447 -6.916 4.216 1.00 98.38 186 ARG A O 1
ATOM 1417 N N . GLU A 1 187 ? 8.574 -7.172 3.529 1.00 98.50 187 GLU A N 1
ATOM 1418 C CA . GLU A 1 187 ? 9.102 -7.661 4.806 1.00 98.50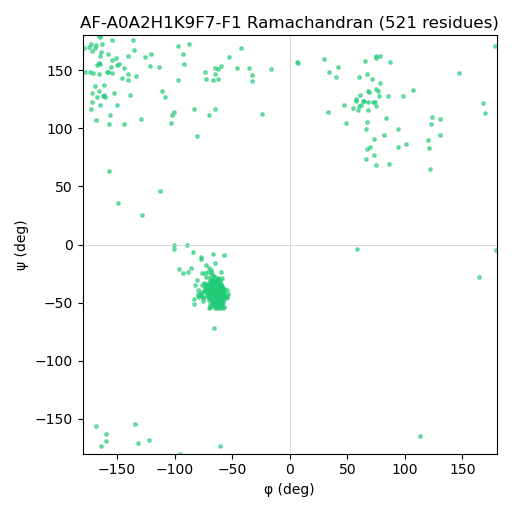 187 GLU A CA 1
ATOM 1419 C C . GLU A 1 187 ? 9.028 -6.567 5.889 1.00 98.50 187 GLU A C 1
ATOM 1421 O O . GLU A 1 187 ? 8.640 -6.864 7.017 1.00 98.50 187 GLU A O 1
ATOM 1426 N N . SER A 1 188 ? 9.275 -5.291 5.555 1.00 98.25 188 SER A N 1
ATOM 1427 C CA . SER A 1 188 ? 9.065 -4.177 6.495 1.00 98.25 188 SER A CA 1
ATOM 1428 C C . SER A 1 188 ? 7.588 -3.987 6.853 1.00 98.25 188 SER A C 1
ATOM 1430 O O . SER A 1 188 ? 7.261 -3.930 8.035 1.00 98.25 188 SER A O 1
ATOM 1432 N N . LEU A 1 189 ? 6.682 -3.979 5.866 1.00 98.50 189 LEU A N 1
ATOM 1433 C CA . LEU A 1 189 ? 5.237 -3.874 6.112 1.00 98.50 189 LEU A CA 1
ATOM 1434 C C . LEU A 1 189 ? 4.680 -5.076 6.891 1.00 98.50 189 LEU A C 1
ATOM 1436 O O . LEU A 1 189 ? 3.759 -4.906 7.684 1.00 98.50 189 LEU A O 1
ATOM 1440 N N . GLU A 1 190 ? 5.218 -6.283 6.701 1.00 98.38 190 GLU A N 1
ATOM 1441 C CA . GLU A 1 190 ? 4.837 -7.463 7.485 1.00 98.38 190 GLU A CA 1
ATOM 1442 C C . GLU A 1 190 ? 5.299 -7.339 8.946 1.00 98.38 190 GLU A C 1
ATOM 1444 O O . GLU A 1 190 ? 4.522 -7.642 9.854 1.00 98.38 190 GLU A O 1
ATOM 1449 N N . HIS A 1 191 ? 6.505 -6.812 9.189 1.00 98.50 191 HIS A N 1
ATOM 1450 C CA . HIS A 1 191 ? 6.983 -6.496 10.538 1.00 98.50 191 HIS A CA 1
ATOM 1451 C C . HIS A 1 191 ? 6.165 -5.383 11.214 1.00 98.50 191 HIS A C 1
ATOM 1453 O O . HIS A 1 191 ? 5.707 -5.580 12.339 1.00 98.50 191 HIS A O 1
ATOM 1459 N N . GLU A 1 192 ? 5.914 -4.261 10.534 1.00 98.44 192 GLU A N 1
ATOM 1460 C CA . GLU A 1 192 ? 5.082 -3.154 11.039 1.00 98.44 192 GLU A CA 1
ATOM 1461 C C . GLU A 1 192 ? 3.654 -3.623 11.365 1.00 98.44 192 GLU A C 1
ATOM 1463 O O . GLU A 1 192 ? 3.100 -3.291 12.414 1.00 98.44 192 GLU A O 1
ATOM 1468 N N . LEU A 1 193 ? 3.060 -4.454 10.503 1.00 98.56 193 LEU A N 1
ATOM 1469 C CA . LEU A 1 193 ? 1.721 -5.013 10.699 1.00 98.56 193 LEU A CA 1
ATOM 1470 C C . LEU A 1 193 ? 1.684 -6.046 11.837 1.00 98.56 193 LEU A C 1
ATOM 1472 O O . LEU A 1 193 ? 0.679 -6.135 12.546 1.00 98.56 193 LEU A O 1
ATOM 1476 N N . ALA A 1 194 ? 2.760 -6.809 12.047 1.00 98.31 194 ALA A N 1
ATOM 1477 C CA . ALA A 1 194 ? 2.899 -7.706 13.193 1.00 98.31 194 ALA A CA 1
ATOM 1478 C C . ALA A 1 194 ? 3.063 -6.936 14.516 1.00 98.31 194 ALA A C 1
ATOM 1480 O O . ALA A 1 194 ? 2.429 -7.300 15.507 1.00 98.31 194 ALA A O 1
ATOM 1481 N N . GLU A 1 195 ? 3.839 -5.849 14.537 1.00 98.56 195 GLU A N 1
ATOM 1482 C CA . GLU A 1 195 ? 3.985 -4.975 15.709 1.00 98.56 195 GLU A CA 1
ATOM 1483 C C . GLU A 1 195 ? 2.678 -4.234 16.034 1.00 98.56 195 GLU A C 1
ATOM 1485 O O . GLU A 1 195 ? 2.251 -4.204 17.192 1.00 98.56 195 GLU A O 1
ATOM 1490 N N . LEU A 1 196 ? 1.974 -3.720 15.019 1.00 98.38 196 LEU A N 1
ATOM 1491 C CA . LEU A 1 196 ? 0.661 -3.091 15.184 1.00 98.38 196 LEU A CA 1
ATOM 1492 C C . LEU A 1 196 ? -0.388 -4.081 15.719 1.00 98.38 196 LEU A C 1
ATOM 1494 O O . LEU A 1 196 ? -1.193 -3.724 16.577 1.00 98.38 196 LEU A O 1
ATOM 1498 N N . LYS A 1 197 ? -0.359 -5.345 15.273 1.00 98.56 197 LYS A N 1
ATOM 1499 C CA . LYS A 1 197 ? -1.200 -6.406 15.852 1.00 98.56 197 LYS A CA 1
ATOM 1500 C C . LYS A 1 197 ? -0.826 -6.705 17.297 1.00 98.56 197 LYS A C 1
ATOM 1502 O O . LYS A 1 197 ? -1.707 -6.680 18.144 1.00 98.56 197 LYS A O 1
ATOM 1507 N N . ALA A 1 198 ? 0.451 -6.932 17.601 1.00 98.5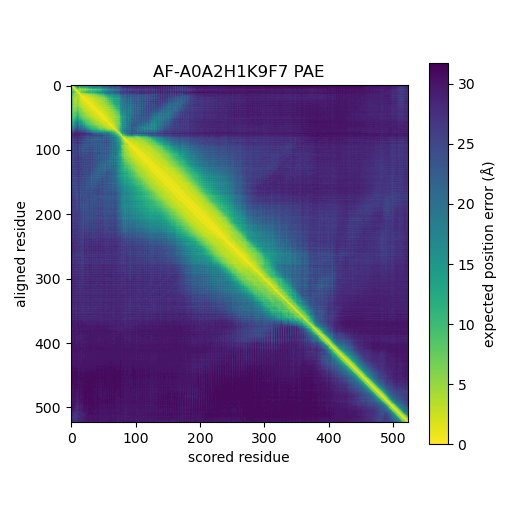0 198 ALA A N 1
ATOM 1508 C CA . ALA A 1 198 ? 0.893 -7.258 18.957 1.00 98.50 198 ALA A CA 1
ATOM 1509 C C . ALA A 1 198 ? 0.588 -6.129 19.962 1.00 98.50 198 ALA A C 1
ATOM 1511 O O . ALA A 1 198 ? 0.194 -6.391 21.100 1.00 98.50 198 ALA A O 1
ATOM 1512 N N . THR A 1 199 ? 0.718 -4.867 19.543 1.00 98.31 199 THR A N 1
ATOM 1513 C CA . THR A 1 199 ? 0.358 -3.702 20.365 1.00 98.31 199 THR A CA 1
ATOM 1514 C C . THR A 1 199 ? -1.155 -3.556 20.538 1.00 98.31 199 THR A C 1
ATOM 1516 O O . THR A 1 199 ? -1.598 -3.351 21.668 1.00 98.31 199 THR A O 1
ATOM 1519 N N . ALA A 1 200 ? -1.958 -3.745 19.485 1.00 98.44 200 ALA A N 1
ATOM 1520 C CA . ALA A 1 200 ? -3.421 -3.730 19.579 1.00 98.44 200 ALA A CA 1
ATOM 1521 C C . ALA A 1 200 ? -3.983 -4.909 20.401 1.00 98.44 200 ALA A C 1
ATOM 1523 O O . ALA A 1 200 ? -4.891 -4.726 21.210 1.00 98.44 200 ALA A O 1
ATOM 1524 N N . GLU A 1 201 ? -3.426 -6.114 20.249 1.00 98.38 201 GLU A N 1
ATOM 1525 C CA . GLU A 1 201 ? -3.768 -7.297 21.048 1.00 98.38 201 GLU A CA 1
ATOM 1526 C C . GLU A 1 201 ? -3.430 -7.080 22.524 1.00 98.38 201 GLU A C 1
ATOM 1528 O O . GLU A 1 201 ? -4.259 -7.383 23.385 1.00 98.38 201 GLU A O 1
ATOM 1533 N N . LYS A 1 202 ? -2.266 -6.483 22.824 1.00 98.50 202 LYS A N 1
ATOM 1534 C CA . LYS A 1 202 ? -1.908 -6.087 24.189 1.00 98.50 202 LYS A CA 1
ATOM 1535 C C . LYS A 1 202 ? -2.879 -5.042 24.744 1.00 98.50 202 LYS A C 1
ATOM 1537 O O . LYS A 1 202 ? -3.425 -5.262 25.817 1.00 98.50 202 LYS A O 1
ATOM 1542 N N . GLN A 1 203 ? -3.153 -3.953 24.023 1.00 98.38 203 GLN A N 1
ATOM 1543 C CA . GLN A 1 203 ? -4.112 -2.927 24.460 1.00 98.38 203 GLN A CA 1
ATOM 1544 C C . GLN A 1 203 ? -5.504 -3.524 24.720 1.00 98.38 203 GLN A C 1
ATOM 1546 O O . GLN A 1 203 ? -6.139 -3.210 25.723 1.00 98.38 203 GLN A O 1
ATOM 1551 N N . ALA A 1 204 ? -5.959 -4.446 23.870 1.00 98.25 204 ALA A N 1
ATOM 1552 C CA . ALA A 1 204 ? -7.218 -5.159 24.056 1.00 98.25 204 ALA A CA 1
ATOM 1553 C C . ALA A 1 204 ? -7.174 -6.211 25.186 1.00 98.25 204 ALA A C 1
ATOM 1555 O O . ALA A 1 204 ? -8.230 -6.661 25.633 1.00 98.25 204 ALA A O 1
ATOM 1556 N N . ALA A 1 205 ? -6.000 -6.645 25.646 1.00 98.25 205 ALA A N 1
ATOM 1557 C CA . ALA A 1 205 ? -5.849 -7.466 26.848 1.00 98.25 205 ALA A CA 1
ATOM 1558 C C . ALA A 1 205 ? -5.838 -6.589 28.111 1.00 98.25 205 ALA A C 1
ATOM 1560 O O . ALA A 1 205 ? -6.600 -6.863 29.037 1.00 98.25 205 ALA A O 1
ATOM 1561 N N . ASP A 1 206 ? -5.059 -5.505 28.103 1.00 98.25 206 ASP A N 1
ATOM 1562 C CA . ASP A 1 206 ? -4.951 -4.529 29.193 1.00 98.25 206 ASP A CA 1
ATOM 1563 C C . ASP A 1 206 ? -6.330 -3.908 29.507 1.00 98.25 206 ASP A C 1
ATOM 1565 O O . ASP A 1 206 ? -6.783 -3.972 30.648 1.00 98.25 206 ASP A O 1
ATOM 1569 N N . LEU A 1 207 ? -7.072 -3.438 28.491 1.00 98.31 207 LEU A N 1
ATOM 1570 C CA . LEU A 1 207 ? -8.434 -2.896 28.654 1.00 98.31 207 LEU A CA 1
ATOM 1571 C C . LEU A 1 207 ? -9.445 -3.931 29.178 1.00 98.31 207 LEU A C 1
ATOM 1573 O O . LEU A 1 207 ? -10.352 -3.581 29.930 1.00 98.31 207 LEU A O 1
ATOM 1577 N N . ARG A 1 208 ? -9.311 -5.213 28.806 1.00 98.12 208 ARG A N 1
ATOM 1578 C CA . ARG A 1 208 ? -10.171 -6.286 29.345 1.00 98.12 208 ARG A CA 1
ATOM 1579 C C . ARG A 1 208 ? -9.829 -6.610 30.797 1.00 98.12 208 ARG A C 1
ATOM 1581 O O . ARG A 1 208 ? -10.734 -6.930 31.562 1.00 98.12 208 ARG A O 1
ATOM 1588 N N . ALA A 1 209 ? -8.553 -6.539 31.173 1.00 98.31 209 ALA A N 1
ATOM 1589 C CA . ALA A 1 209 ? -8.125 -6.702 32.556 1.00 98.31 209 ALA A CA 1
ATOM 1590 C C . ALA A 1 209 ? -8.638 -5.544 33.424 1.00 98.31 209 ALA A C 1
ATOM 1592 O O . ALA A 1 209 ? -9.246 -5.801 34.460 1.00 98.31 209 ALA A O 1
ATOM 1593 N N . GLU A 1 210 ? -8.490 -4.299 32.959 1.00 98.12 210 GLU A N 1
ATOM 1594 C CA . GLU A 1 210 ? -9.000 -3.102 33.635 1.00 98.12 210 GLU A CA 1
ATOM 1595 C C . GLU A 1 210 ? -10.527 -3.157 33.810 1.00 98.12 210 GLU A C 1
ATOM 1597 O O . GLU A 1 210 ? -11.023 -3.076 34.937 1.00 98.12 210 GLU A O 1
ATOM 1602 N N . ALA A 1 211 ? -11.273 -3.399 32.726 1.00 98.25 211 ALA A N 1
ATOM 1603 C CA . ALA A 1 211 ? -12.729 -3.526 32.775 1.00 98.25 211 ALA A CA 1
ATOM 1604 C C . ALA A 1 211 ? -13.187 -4.672 33.695 1.00 98.25 211 ALA A C 1
ATOM 1606 O O . ALA A 1 211 ? -14.192 -4.531 34.392 1.00 98.25 211 ALA A O 1
ATOM 1607 N N . LYS A 1 212 ? -12.439 -5.787 33.764 1.00 98.38 212 LYS A N 1
ATOM 1608 C CA . LYS A 1 212 ? -12.716 -6.848 34.743 1.00 98.38 212 LYS A CA 1
ATOM 1609 C C . LYS A 1 212 ? -12.458 -6.377 36.172 1.00 98.38 212 LYS A C 1
ATOM 1611 O O . LYS A 1 212 ? -13.295 -6.636 37.025 1.00 98.38 212 LYS A O 1
ATOM 1616 N N . THR A 1 213 ? -11.354 -5.684 36.452 1.00 98.31 213 THR A N 1
ATOM 1617 C CA . THR A 1 213 ? -11.089 -5.177 37.811 1.00 98.31 213 THR A CA 1
ATOM 1618 C C . THR A 1 213 ? -12.137 -4.162 38.268 1.00 98.31 213 THR A C 1
ATOM 1620 O O . THR A 1 213 ? -12.582 -4.248 39.406 1.00 98.31 213 THR A O 1
ATOM 1623 N N . GLN A 1 214 ? -12.616 -3.288 37.377 1.00 98.06 214 GLN A N 1
ATOM 1624 C CA . GLN A 1 214 ? -13.722 -2.363 37.662 1.00 98.06 214 GLN A CA 1
ATOM 1625 C C . GLN A 1 214 ? -15.055 -3.109 37.880 1.00 98.06 214 GLN A C 1
ATOM 1627 O O . GLN A 1 214 ? -15.841 -2.748 38.757 1.00 98.06 214 GLN A O 1
ATOM 1632 N N . ALA A 1 215 ? -15.310 -4.190 37.132 1.00 97.75 215 ALA A N 1
ATOM 1633 C CA . ALA A 1 215 ? -16.468 -5.055 37.358 1.00 97.75 215 ALA A CA 1
ATOM 1634 C C . ALA A 1 215 ? -16.382 -5.782 38.715 1.00 97.75 215 ALA A C 1
ATOM 1636 O O . ALA A 1 215 ? -17.323 -5.717 39.500 1.00 97.75 215 ALA A O 1
ATOM 1637 N N . ASP A 1 216 ? -15.246 -6.407 39.031 1.00 97.69 216 ASP A N 1
ATOM 1638 C CA . ASP A 1 216 ? -15.018 -7.096 40.307 1.00 97.69 216 ASP A CA 1
ATOM 1639 C C . ASP A 1 216 ? -15.114 -6.108 41.501 1.00 97.69 216 ASP A C 1
ATOM 1641 O O . ASP A 1 216 ? -15.692 -6.443 42.537 1.00 97.69 216 ASP A O 1
ATOM 1645 N N . GLU A 1 217 ? -14.623 -4.869 41.358 1.00 98.19 217 GLU A N 1
ATOM 1646 C CA . GLU A 1 217 ? -14.731 -3.799 42.366 1.00 98.19 217 GLU A CA 1
ATOM 1647 C C . GLU A 1 217 ? -16.171 -3.278 42.536 1.00 98.19 217 GLU A C 1
ATOM 1649 O O . GLU A 1 217 ? -16.637 -3.116 43.668 1.00 98.19 217 GLU A O 1
ATOM 1654 N N . SER A 1 218 ? -16.917 -3.071 41.445 1.00 97.25 218 SER A N 1
ATOM 1655 C CA . SER A 1 218 ? -18.334 -2.668 41.516 1.00 97.25 218 SER A CA 1
ATOM 1656 C C . SER A 1 218 ? -19.227 -3.762 42.116 1.00 97.25 218 SER A C 1
ATOM 1658 O O . SER A 1 218 ? -20.128 -3.458 42.895 1.00 97.25 218 SER A O 1
ATOM 1660 N N . ILE A 1 219 ? -18.933 -5.040 41.854 1.00 98.00 219 ILE A N 1
ATOM 1661 C CA . ILE A 1 219 ? -19.602 -6.178 42.502 1.00 98.00 219 ILE A CA 1
ATOM 1662 C C . ILE A 1 219 ? -19.257 -6.226 43.997 1.00 98.00 219 ILE A C 1
ATOM 1664 O O . ILE A 1 219 ? -20.160 -6.352 44.820 1.00 98.00 219 ILE A O 1
ATOM 1668 N N . SER A 1 220 ? -17.980 -6.083 44.361 1.00 98.12 220 SER A N 1
ATOM 1669 C CA . SER A 1 220 ? -17.520 -6.076 45.759 1.00 98.12 220 SER A CA 1
ATOM 1670 C C . SER A 1 220 ? -18.143 -4.934 46.575 1.00 98.12 220 SER A C 1
ATOM 1672 O O . SER A 1 220 ? -18.635 -5.144 47.685 1.00 98.12 220 SER A O 1
ATOM 1674 N N . THR A 1 221 ? -18.200 -3.725 46.010 1.00 97.75 221 THR A N 1
ATOM 1675 C CA . THR A 1 221 ? -18.812 -2.559 46.670 1.00 97.75 221 THR A CA 1
ATOM 1676 C C . THR A 1 221 ? -20.334 -2.677 46.770 1.00 97.75 221 THR A C 1
ATOM 1678 O O . THR A 1 221 ? -20.881 -2.388 47.834 1.00 97.75 221 THR A O 1
ATOM 1681 N N . ALA A 1 222 ? -21.017 -3.184 45.739 1.00 97.25 222 ALA A N 1
ATOM 1682 C CA . ALA A 1 222 ? -22.453 -3.469 45.802 1.00 97.25 222 ALA A CA 1
ATOM 1683 C C . ALA A 1 222 ? -22.790 -4.580 46.818 1.00 97.25 222 ALA A C 1
ATOM 1685 O O . ALA A 1 222 ? -23.790 -4.480 47.528 1.00 97.25 222 ALA A O 1
ATOM 1686 N N . GLN A 1 223 ? -21.946 -5.611 46.941 1.00 97.56 223 GLN A N 1
ATOM 1687 C CA . GLN A 1 223 ? -22.083 -6.653 47.967 1.00 97.56 223 GLN A CA 1
ATOM 1688 C C . GLN A 1 223 ? -21.898 -6.083 49.377 1.00 97.56 223 GLN A C 1
ATOM 1690 O O . GLN A 1 223 ? -22.739 -6.328 50.237 1.00 97.56 223 GLN A O 1
ATOM 1695 N N . ALA A 1 224 ? -20.869 -5.260 49.602 1.00 97.56 224 ALA A N 1
ATOM 1696 C CA . ALA A 1 224 ? -20.655 -4.598 50.888 1.00 97.56 224 ALA A CA 1
ATOM 1697 C C . ALA A 1 224 ? -21.836 -3.689 51.282 1.00 97.56 224 ALA A C 1
ATOM 1699 O O . ALA A 1 224 ? -22.270 -3.716 52.432 1.00 97.56 224 ALA A O 1
ATOM 1700 N N . GLN A 1 225 ? -22.403 -2.941 50.328 1.00 97.31 225 GLN A N 1
ATOM 1701 C CA . GLN A 1 225 ? -23.609 -2.132 50.544 1.00 97.31 225 GLN A CA 1
ATOM 1702 C C . GLN A 1 225 ? -24.845 -2.994 50.844 1.00 97.31 225 GLN A C 1
ATOM 1704 O O . GLN A 1 225 ? -25.630 -2.651 51.726 1.00 97.31 225 GLN A O 1
ATOM 1709 N N . ALA A 1 226 ? -25.022 -4.124 50.154 1.00 96.94 226 ALA A N 1
ATOM 1710 C CA . ALA A 1 226 ? -26.119 -5.051 50.424 1.00 96.94 226 ALA A CA 1
ATOM 1711 C C . ALA A 1 226 ? -26.004 -5.691 51.821 1.00 96.94 226 ALA A C 1
ATOM 1713 O O . ALA A 1 226 ? -26.998 -5.750 52.546 1.00 96.94 226 ALA A O 1
ATOM 1714 N N . ASP A 1 227 ? -24.805 -6.108 52.232 1.00 96.94 227 ASP A N 1
ATOM 1715 C CA . ASP A 1 227 ? -24.550 -6.643 53.574 1.00 96.94 227 ASP A CA 1
ATOM 1716 C C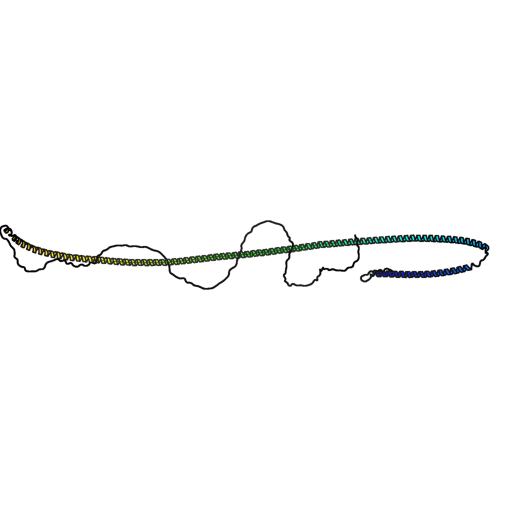 . ASP A 1 227 ? -24.728 -5.574 54.667 1.00 96.94 227 ASP A C 1
ATOM 1718 O O . ASP A 1 227 ? -25.313 -5.867 55.713 1.00 96.94 227 ASP A O 1
ATOM 1722 N N . GLU A 1 228 ? -24.309 -4.325 54.427 1.00 97.38 228 GLU A N 1
ATOM 1723 C CA . GLU A 1 228 ? -24.553 -3.192 55.332 1.00 97.38 228 GLU A CA 1
ATOM 1724 C C . GLU A 1 228 ? -26.056 -2.910 55.486 1.00 97.38 228 GLU A C 1
ATOM 1726 O O . GLU A 1 228 ? -26.552 -2.807 56.611 1.00 97.38 228 GLU A O 1
ATOM 1731 N N . LEU A 1 229 ? -26.812 -2.868 54.383 1.00 97.06 229 LEU A N 1
ATOM 1732 C CA . LEU A 1 229 ? -28.267 -2.689 54.405 1.00 97.06 229 LEU A CA 1
ATOM 1733 C C . LEU A 1 229 ? -28.981 -3.854 55.108 1.00 97.06 229 LEU A C 1
ATOM 1735 O O . LEU A 1 229 ? -29.897 -3.620 55.898 1.00 97.06 229 LEU A O 1
ATOM 1739 N N . LEU A 1 230 ? -28.547 -5.099 54.893 1.00 96.69 230 LEU A N 1
ATOM 1740 C CA . LEU A 1 230 ? -29.085 -6.274 55.588 1.00 96.69 230 LEU A CA 1
ATOM 1741 C C . LEU A 1 230 ? -28.734 -6.283 57.082 1.00 96.69 230 LEU A C 1
ATOM 1743 O O . LEU A 1 230 ? -29.543 -6.744 57.891 1.00 96.69 230 LEU A O 1
ATOM 1747 N N . ALA A 1 231 ? -27.560 -5.786 57.473 1.00 97.12 231 ALA A N 1
ATOM 1748 C CA . ALA A 1 231 ? -27.184 -5.615 58.874 1.00 97.12 231 ALA A CA 1
ATOM 1749 C C . ALA A 1 231 ? -28.001 -4.497 59.543 1.00 97.12 231 ALA A C 1
ATOM 1751 O O . ALA A 1 231 ? -28.521 -4.695 60.642 1.00 97.12 231 ALA A O 1
ATOM 1752 N N . ALA A 1 232 ? -28.186 -3.361 58.865 1.00 96.38 232 ALA A N 1
ATOM 1753 C CA . ALA A 1 232 ? -29.005 -2.247 59.335 1.00 96.38 232 ALA A CA 1
ATOM 1754 C C . ALA A 1 232 ? -30.490 -2.630 59.465 1.00 96.38 232 ALA A C 1
ATOM 1756 O O . ALA A 1 232 ? -31.128 -2.266 60.454 1.00 96.38 232 ALA A O 1
ATOM 1757 N N . ALA A 1 233 ? -31.026 -3.409 58.518 1.00 96.00 233 ALA A N 1
ATOM 1758 C CA . ALA A 1 233 ? -32.376 -3.967 58.593 1.00 96.00 233 ALA A CA 1
ATOM 1759 C C . ALA A 1 233 ? -32.532 -4.878 59.820 1.00 96.00 233 ALA A C 1
ATOM 1761 O O . ALA A 1 233 ? -33.356 -4.590 60.681 1.00 96.00 233 ALA A O 1
ATOM 1762 N N . LYS A 1 234 ? -31.664 -5.888 59.984 1.00 96.19 234 LYS A N 1
ATOM 1763 C CA . LYS A 1 234 ? -31.690 -6.794 61.152 1.00 96.19 234 LYS A CA 1
ATOM 1764 C C . LYS A 1 234 ? -31.558 -6.046 62.480 1.00 96.19 234 LYS A C 1
ATOM 1766 O O . LYS A 1 234 ? -32.288 -6.343 63.419 1.00 96.19 234 LYS A O 1
ATOM 1771 N N . ALA A 1 235 ? -30.671 -5.053 62.561 1.00 96.25 235 ALA A N 1
ATOM 1772 C CA . ALA A 1 235 ? -30.504 -4.233 63.759 1.00 96.25 235 ALA A CA 1
ATOM 1773 C C . ALA A 1 235 ? -31.753 -3.387 64.070 1.00 96.25 235 ALA A C 1
ATOM 1775 O O . ALA A 1 235 ? -32.101 -3.211 65.238 1.00 96.25 235 ALA A O 1
ATOM 1776 N N . ARG A 1 236 ? -32.451 -2.890 63.039 1.00 95.44 236 ARG A N 1
ATOM 1777 C CA . ARG A 1 236 ? -33.728 -2.176 63.172 1.00 95.44 236 ARG A CA 1
ATOM 1778 C C . ARG A 1 236 ? -34.863 -3.110 63.589 1.00 95.44 236 ARG A C 1
ATOM 1780 O O . ARG A 1 236 ? -35.642 -2.735 64.462 1.00 95.44 236 ARG A O 1
ATOM 1787 N N . ASP A 1 237 ? -34.931 -4.307 63.016 1.00 94.38 237 ASP A N 1
ATOM 1788 C CA . ASP A 1 237 ? -35.919 -5.327 63.369 1.00 94.38 237 ASP A CA 1
ATOM 1789 C C . ASP A 1 237 ? -35.728 -5.760 64.829 1.00 94.38 237 ASP A C 1
ATOM 1791 O O . ASP A 1 237 ? -36.665 -5.659 65.618 1.00 94.38 237 ASP A O 1
ATOM 1795 N N . GLU A 1 238 ? -34.498 -6.100 65.235 1.00 94.69 238 GLU A N 1
ATOM 1796 C CA . GLU A 1 238 ? -34.138 -6.394 66.629 1.00 94.69 238 GLU A CA 1
ATOM 1797 C C . GLU A 1 238 ? -34.445 -5.238 67.593 1.00 94.69 238 GLU A C 1
ATOM 1799 O O . GLU A 1 238 ? -34.840 -5.473 68.734 1.00 94.69 238 GLU A O 1
ATOM 1804 N N . ALA A 1 239 ? -34.230 -3.986 67.180 1.00 94.75 239 ALA A N 1
ATOM 1805 C CA . ALA A 1 239 ? -34.593 -2.826 67.990 1.00 94.75 239 ALA A CA 1
ATOM 1806 C C . ALA A 1 239 ? -36.118 -2.684 68.111 1.00 94.75 239 ALA A C 1
ATOM 1808 O O . ALA A 1 239 ? -36.615 -2.336 69.181 1.00 94.75 239 ALA A O 1
ATOM 1809 N N . SER A 1 240 ? -36.867 -2.999 67.050 1.00 92.94 240 SER A N 1
ATOM 1810 C CA . SER A 1 240 ? -38.332 -2.974 67.067 1.00 92.94 240 SER A CA 1
ATOM 1811 C C . SER A 1 240 ? -38.933 -4.086 67.932 1.00 92.94 240 SER A C 1
ATOM 1813 O O . SER A 1 240 ? -39.879 -3.814 68.668 1.00 92.94 240 SER A O 1
ATOM 1815 N N . THR A 1 241 ? -38.355 -5.297 67.933 1.00 94.12 241 THR A N 1
ATOM 1816 C CA . THR A 1 241 ? -38.801 -6.374 68.831 1.00 94.12 241 THR A CA 1
ATOM 1817 C C . THR A 1 241 ? -38.475 -6.044 70.280 1.00 94.12 241 THR A C 1
ATOM 1819 O O . THR A 1 241 ? -39.362 -6.142 71.114 1.00 94.12 241 THR A O 1
ATOM 1822 N N . LYS A 1 242 ? -37.268 -5.540 70.580 1.00 94.50 242 LYS A N 1
ATOM 1823 C CA . LYS A 1 242 ? -36.898 -5.105 71.942 1.00 94.50 242 LYS A CA 1
ATOM 1824 C C . LYS A 1 242 ? -37.820 -3.994 72.453 1.00 94.50 242 LYS A C 1
ATOM 1826 O O . LYS A 1 242 ? -38.290 -4.077 73.579 1.00 94.50 242 LYS A O 1
ATOM 1831 N N . ALA A 1 243 ? -38.153 -3.008 71.617 1.00 94.00 243 ALA A N 1
ATOM 1832 C CA . ALA A 1 243 ? -39.114 -1.963 71.974 1.00 94.00 243 ALA A CA 1
ATOM 1833 C C . ALA A 1 243 ? -40.544 -2.507 72.178 1.00 94.00 243 ALA A C 1
ATOM 1835 O O . ALA A 1 243 ? -41.269 -2.009 73.037 1.00 94.00 243 ALA A O 1
ATOM 1836 N N . ALA A 1 244 ? -40.960 -3.531 71.423 1.00 93.62 244 ALA A N 1
ATOM 1837 C CA . ALA A 1 244 ? -42.238 -4.209 71.636 1.00 93.62 244 ALA A CA 1
ATOM 1838 C C . ALA A 1 244 ? -42.247 -5.023 72.944 1.00 93.62 244 ALA A C 1
ATOM 1840 O O . ALA A 1 244 ? -43.185 -4.887 73.725 1.00 93.62 244 ALA A O 1
ATOM 1841 N N . ASP A 1 245 ? -41.185 -5.786 73.222 1.00 93.75 245 ASP A N 1
ATOM 1842 C CA . ASP A 1 245 ? -40.998 -6.544 74.465 1.00 93.75 245 ASP A CA 1
ATOM 1843 C C . ASP A 1 245 ? -40.991 -5.608 75.691 1.00 93.75 245 ASP A C 1
ATOM 1845 O O . ASP A 1 245 ? -41.658 -5.876 76.691 1.00 93.75 245 ASP A O 1
ATOM 1849 N N . GLU A 1 246 ? -40.289 -4.471 75.612 1.00 95.12 246 GLU A N 1
ATOM 1850 C CA . GLU A 1 246 ? -40.270 -3.432 76.652 1.00 95.12 246 GLU A CA 1
ATOM 1851 C C . GLU A 1 246 ? -41.662 -2.817 76.874 1.00 95.12 246 GLU A C 1
ATOM 1853 O O . GLU A 1 246 ? -42.091 -2.661 78.021 1.00 95.12 246 GLU A O 1
ATOM 1858 N N . LEU A 1 247 ? -42.4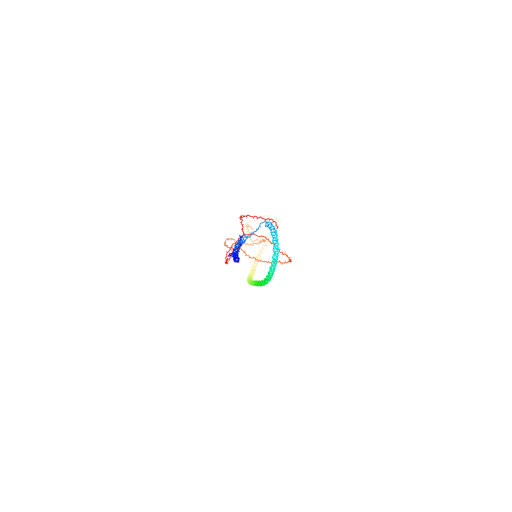10 -2.531 75.801 1.00 93.94 247 LEU A N 1
ATOM 1859 C CA . LEU A 1 247 ? -43.789 -2.043 75.891 1.00 93.94 247 LEU A CA 1
ATOM 1860 C C . LEU A 1 247 ? -44.745 -3.088 76.483 1.00 93.94 247 LEU A C 1
ATOM 1862 O O . LEU A 1 247 ? -45.601 -2.722 77.290 1.00 93.94 247 LEU A O 1
ATOM 1866 N N . ASP A 1 248 ? -44.607 -4.371 76.147 1.00 92.56 248 ASP A N 1
ATOM 1867 C CA . ASP A 1 248 ? -45.432 -5.434 76.731 1.00 92.56 248 ASP A CA 1
ATOM 1868 C C . ASP A 1 248 ? -45.080 -5.693 78.205 1.00 92.56 248 ASP A C 1
ATOM 1870 O O . ASP A 1 248 ? -45.983 -5.924 79.016 1.00 92.56 248 ASP A O 1
ATOM 1874 N N . VAL A 1 249 ? -43.810 -5.551 78.603 1.00 95.19 249 VAL A N 1
ATOM 1875 C CA . VAL A 1 249 ? -43.393 -5.546 80.018 1.00 95.19 249 VAL A CA 1
ATOM 1876 C C . VAL A 1 249 ? -43.960 -4.329 80.757 1.00 95.19 249 VAL A C 1
ATOM 1878 O O . VAL A 1 249 ? -44.493 -4.485 81.861 1.00 95.19 249 VAL A O 1
ATOM 1881 N N . GLU A 1 250 ? -43.943 -3.131 80.164 1.00 93.44 250 GLU A N 1
ATOM 1882 C CA . GLU A 1 250 ? -44.619 -1.960 80.737 1.00 93.44 250 GLU A CA 1
ATOM 1883 C C . GLU A 1 250 ? -46.134 -2.176 80.867 1.00 93.44 250 GLU A C 1
ATOM 1885 O O . GLU A 1 250 ? -46.722 -1.815 81.890 1.00 93.44 250 GLU A O 1
ATOM 1890 N N . LEU A 1 251 ? -46.790 -2.752 79.857 1.00 93.00 251 LEU A N 1
ATOM 1891 C CA . LEU A 1 251 ? -48.226 -3.038 79.879 1.00 93.00 251 LEU A CA 1
ATOM 1892 C C . LEU A 1 251 ? -48.568 -4.121 80.906 1.00 93.00 251 LEU A C 1
ATOM 1894 O O . LEU A 1 251 ? -49.573 -3.987 81.606 1.00 93.00 251 LEU A O 1
ATOM 1898 N N . ALA A 1 252 ? -47.738 -5.154 81.056 1.00 93.62 252 ALA A N 1
ATOM 1899 C CA . ALA A 1 252 ? -47.861 -6.152 82.115 1.00 93.62 252 ALA A CA 1
ATOM 1900 C C . ALA A 1 252 ? -47.692 -5.517 83.506 1.00 93.62 252 ALA A C 1
ATOM 1902 O O . ALA A 1 252 ? -48.529 -5.742 84.380 1.00 93.62 252 ALA A O 1
ATOM 1903 N N . GLY A 1 253 ? -46.693 -4.649 83.694 1.00 94.19 253 GLY A N 1
ATOM 1904 C CA . GLY A 1 253 ? -46.490 -3.897 84.936 1.00 94.19 253 GLY A CA 1
ATOM 1905 C C . GLY A 1 253 ? -47.661 -2.965 85.266 1.00 94.19 253 GLY A C 1
ATOM 1906 O O . GLY A 1 253 ? -48.145 -2.953 86.398 1.00 94.19 253 GLY A O 1
ATOM 1907 N N . LYS A 1 254 ? -48.192 -2.241 84.272 1.00 94.19 254 LYS A N 1
ATOM 1908 C CA . LYS A 1 254 ? -49.380 -1.375 84.411 1.00 94.19 254 LYS A CA 1
ATOM 1909 C C . LYS A 1 254 ? -50.640 -2.187 84.739 1.00 94.19 254 LYS A C 1
ATOM 1911 O O . LYS A 1 254 ? -51.400 -1.781 85.619 1.00 94.19 254 LYS A O 1
ATOM 1916 N N . ARG A 1 255 ? -50.839 -3.353 84.105 1.00 92.50 255 ARG A N 1
ATOM 1917 C CA . ARG A 1 255 ? -51.920 -4.309 84.429 1.00 92.50 255 ARG A CA 1
ATOM 1918 C C . ARG A 1 255 ? -51.786 -4.829 85.864 1.00 92.50 255 ARG A C 1
ATOM 1920 O O . ARG A 1 255 ? -52.733 -4.700 86.633 1.00 92.50 255 ARG A O 1
ATOM 1927 N N . GLN A 1 256 ? -50.609 -5.314 86.261 1.00 93.81 256 GLN A N 1
ATOM 1928 C CA . GLN A 1 256 ? -50.344 -5.819 87.613 1.00 93.81 256 GLN A CA 1
ATOM 1929 C C . GLN A 1 256 ? -50.531 -4.732 88.685 1.00 93.81 256 GLN A C 1
ATOM 1931 O O . GLN A 1 256 ? -51.117 -4.993 89.738 1.00 93.81 256 GLN A O 1
ATOM 1936 N N . ALA A 1 257 ? -50.083 -3.500 88.424 1.00 92.88 257 ALA A N 1
ATOM 1937 C CA . ALA A 1 257 ? -50.307 -2.362 89.311 1.00 92.88 257 ALA A CA 1
ATOM 1938 C C . ALA A 1 257 ? -51.808 -2.073 89.472 1.00 92.88 257 ALA A C 1
ATOM 1940 O O . ALA A 1 257 ? -52.297 -2.026 90.605 1.00 92.88 257 ALA A O 1
ATOM 1941 N N . ALA A 1 258 ? -52.549 -1.979 88.361 1.00 92.25 258 ALA A N 1
ATOM 1942 C CA . ALA A 1 258 ? -53.993 -1.751 88.354 1.00 92.25 258 ALA A CA 1
ATOM 1943 C C . ALA A 1 258 ? -54.781 -2.884 89.036 1.00 92.25 258 ALA A C 1
ATOM 1945 O O . ALA A 1 258 ? -55.727 -2.609 89.774 1.00 92.25 258 ALA A O 1
ATOM 1946 N N . GLU A 1 259 ? -54.378 -4.145 88.864 1.00 90.75 259 GLU A N 1
ATOM 1947 C CA . GLU A 1 259 ? -54.925 -5.285 89.606 1.00 90.75 259 GLU A CA 1
ATOM 1948 C C . GLU A 1 259 ? -54.625 -5.187 91.104 1.00 90.75 259 GLU A C 1
ATOM 1950 O O . GLU A 1 259 ? -55.523 -5.409 91.919 1.00 90.75 259 GLU A O 1
ATOM 1955 N N . SER A 1 260 ? -53.405 -4.789 91.484 1.00 92.81 260 SER A N 1
ATOM 1956 C CA . SER A 1 260 ? -53.036 -4.585 92.889 1.00 92.81 260 SER A CA 1
ATOM 1957 C C . SER A 1 260 ? -53.850 -3.461 93.536 1.00 92.81 260 SER A C 1
ATOM 1959 O O . SER A 1 260 ? -54.278 -3.601 94.679 1.00 92.81 260 SER A O 1
ATOM 1961 N N . ASP A 1 261 ? -54.129 -2.376 92.811 1.00 92.19 261 ASP A N 1
ATOM 1962 C CA . ASP A 1 261 ? -54.939 -1.256 93.296 1.00 92.19 261 ASP A CA 1
ATOM 1963 C C . ASP A 1 261 ? -56.432 -1.583 93.297 1.00 92.19 261 ASP A C 1
ATOM 1965 O O . ASP A 1 261 ? -57.146 -1.192 94.221 1.00 92.19 261 ASP A O 1
ATOM 1969 N N . ARG A 1 262 ? -56.918 -2.360 92.321 1.00 90.12 262 ARG A N 1
ATOM 1970 C CA . ARG A 1 262 ? -58.276 -2.922 92.348 1.00 90.12 262 ARG A CA 1
ATOM 1971 C C . ARG A 1 262 ? -58.447 -3.855 93.544 1.00 90.12 262 ARG A C 1
ATOM 1973 O O . ARG A 1 262 ? -59.483 -3.792 94.199 1.00 90.12 262 ARG A O 1
ATOM 1980 N N . LYS A 1 263 ? -57.426 -4.653 93.877 1.00 94.44 263 LYS A N 1
ATOM 1981 C CA . LYS A 1 263 ? -57.412 -5.479 95.087 1.00 94.44 263 LYS A CA 1
ATOM 1982 C C . LYS A 1 263 ? -57.385 -4.625 96.358 1.00 94.44 263 LYS A C 1
ATOM 1984 O O . LYS A 1 263 ? -58.240 -4.836 97.201 1.00 94.44 263 LYS A O 1
ATOM 1989 N N . LYS A 1 264 ? -56.505 -3.621 96.479 1.00 93.94 264 LYS A N 1
ATOM 1990 C CA . LYS A 1 264 ? -56.487 -2.696 97.638 1.00 93.94 264 LYS A CA 1
ATOM 1991 C C . LYS A 1 264 ? -57.849 -2.028 97.856 1.00 93.94 264 LYS A C 1
ATOM 1993 O O . LYS A 1 264 ? -58.317 -1.990 98.986 1.00 93.94 264 LYS A O 1
ATOM 1998 N N . ARG A 1 265 ? -58.498 -1.555 96.781 1.00 90.88 265 ARG A N 1
ATOM 1999 C CA . ARG A 1 265 ? -59.853 -0.970 96.818 1.00 90.88 265 ARG A CA 1
ATOM 2000 C C . ARG A 1 265 ? -60.929 -1.989 97.199 1.00 90.88 265 ARG A C 1
ATOM 2002 O O . ARG A 1 265 ? -61.863 -1.640 97.908 1.00 90.88 265 ARG A O 1
ATOM 2009 N N . TYR A 1 266 ? -60.812 -3.236 96.744 1.00 90.31 266 TYR A N 1
ATOM 2010 C CA . TYR A 1 266 ? -61.718 -4.315 97.142 1.00 90.31 266 TYR A CA 1
ATOM 2011 C C . TYR A 1 266 ? -61.534 -4.693 98.617 1.00 90.31 266 TYR A C 1
ATOM 2013 O O . TYR A 1 266 ? -62.516 -4.817 99.340 1.00 90.31 266 TYR A O 1
ATOM 2021 N N . ASP A 1 267 ? -60.291 -4.811 99.083 1.00 92.88 267 ASP A N 1
ATOM 2022 C CA . ASP A 1 267 ? -59.954 -5.127 100.471 1.00 92.88 267 ASP A CA 1
ATOM 2023 C C . ASP A 1 267 ? -60.372 -3.978 101.416 1.00 92.88 267 ASP A C 1
ATOM 2025 O O . ASP A 1 267 ? -60.920 -4.241 102.488 1.00 92.88 267 ASP A O 1
ATOM 2029 N N . SER A 1 268 ? -60.216 -2.707 101.014 1.00 92.12 268 SER A N 1
ATOM 2030 C CA . SER A 1 268 ? -60.722 -1.557 101.782 1.00 92.12 268 SER A CA 1
ATOM 2031 C C . SER A 1 268 ? -62.250 -1.503 101.797 1.00 92.12 268 SER A C 1
ATOM 2033 O O . SER A 1 268 ? -62.830 -1.369 102.871 1.00 92.12 268 SER A O 1
ATOM 2035 N N . ALA A 1 269 ? -62.909 -1.707 100.651 1.00 90.31 269 ALA A N 1
ATOM 2036 C CA . ALA A 1 269 ? -64.368 -1.787 100.577 1.00 90.31 269 ALA A CA 1
ATOM 2037 C C . ALA A 1 269 ? -64.921 -2.967 101.396 1.00 90.31 269 ALA A C 1
ATOM 2039 O O . ALA A 1 269 ? -65.961 -2.835 102.026 1.00 90.31 269 ALA A O 1
ATOM 2040 N N . GLN A 1 270 ? -64.218 -4.102 101.460 1.00 92.56 270 GLN A N 1
ATOM 2041 C CA . GLN A 1 270 ? -64.553 -5.229 102.339 1.00 92.56 270 GLN A CA 1
ATOM 2042 C C . GLN A 1 270 ? -64.405 -4.874 103.825 1.00 92.56 270 GLN A C 1
ATOM 2044 O O . GLN A 1 270 ? -65.228 -5.299 104.632 1.00 92.56 270 GLN A O 1
ATOM 2049 N N . ILE A 1 271 ? -63.392 -4.092 104.208 1.00 92.88 271 ILE A N 1
ATOM 2050 C CA . ILE A 1 271 ? -63.234 -3.596 105.586 1.00 92.88 271 ILE A CA 1
ATOM 2051 C C . ILE A 1 271 ? -64.341 -2.592 105.937 1.00 92.88 271 ILE A C 1
ATOM 2053 O O . ILE A 1 271 ? -64.898 -2.660 107.028 1.00 92.88 271 ILE A O 1
ATOM 2057 N N . GLU A 1 272 ? -64.689 -1.683 105.028 1.00 90.88 272 GLU A N 1
ATOM 2058 C CA . GLU A 1 272 ? -65.773 -0.709 105.212 1.00 90.88 272 GLU A CA 1
ATOM 2059 C C . GLU A 1 272 ? -67.146 -1.386 105.255 1.00 90.88 272 GLU A C 1
ATOM 2061 O O . GLU A 1 272 ? -67.944 -1.093 106.140 1.00 90.88 272 GLU A O 1
ATOM 2066 N N . ASN A 1 273 ? -67.407 -2.354 104.375 1.00 88.62 273 ASN A N 1
ATOM 2067 C CA . ASN A 1 273 ? -68.655 -3.110 104.372 1.00 88.62 273 ASN A CA 1
ATOM 2068 C C . ASN A 1 273 ? -68.789 -3.977 105.635 1.00 88.62 273 ASN A C 1
ATOM 2070 O O . ASN A 1 273 ? -69.862 -4.008 106.228 1.00 88.62 273 ASN A O 1
ATOM 2074 N N . LYS A 1 274 ? -67.694 -4.585 106.120 1.00 91.69 274 LYS A N 1
ATOM 2075 C CA . LYS A 1 274 ? -67.668 -5.256 107.431 1.00 91.69 274 LYS A CA 1
ATOM 2076 C C . LYS A 1 274 ? -67.950 -4.295 108.576 1.00 91.69 274 LYS A C 1
ATOM 2078 O O . LYS A 1 274 ? -68.844 -4.588 109.349 1.00 91.69 274 LYS A O 1
ATOM 2083 N N . LYS A 1 275 ? -67.303 -3.124 108.636 1.00 91.69 275 LYS A N 1
ATOM 2084 C CA . LYS A 1 275 ? -67.625 -2.097 109.646 1.00 91.69 275 LYS A CA 1
ATOM 2085 C C . LYS A 1 275 ? -69.098 -1.697 109.609 1.00 91.69 275 LYS A C 1
ATOM 2087 O O . LYS A 1 275 ? -69.717 -1.626 110.657 1.00 91.69 275 LYS A O 1
ATOM 2092 N N . LEU A 1 276 ? -69.674 -1.486 108.425 1.00 89.50 276 LEU A N 1
ATOM 2093 C CA . LEU A 1 276 ? -71.097 -1.162 108.282 1.00 89.50 276 LEU A CA 1
ATOM 2094 C C . LEU A 1 276 ? -72.007 -2.316 108.732 1.00 89.50 276 LEU A C 1
ATOM 2096 O O . LEU A 1 276 ? -73.049 -2.059 109.326 1.00 89.50 276 LEU A O 1
ATOM 2100 N N . ILE A 1 277 ? -71.614 -3.573 108.502 1.00 90.69 277 ILE A N 1
ATOM 2101 C CA . ILE A 1 277 ? -72.313 -4.758 109.021 1.00 90.69 277 ILE A CA 1
ATOM 2102 C C . ILE A 1 277 ? -72.166 -4.852 110.546 1.00 90.69 277 ILE A C 1
ATOM 2104 O O . ILE A 1 277 ? -73.167 -5.063 111.220 1.00 90.69 277 ILE A O 1
ATOM 2108 N N . ASP A 1 278 ? -70.973 -4.642 111.101 1.00 90.38 278 ASP A N 1
ATOM 2109 C CA . ASP A 1 278 ? -70.699 -4.664 112.542 1.00 90.38 278 ASP A CA 1
ATOM 2110 C C . ASP A 1 278 ? -71.445 -3.521 113.262 1.00 90.38 278 ASP A C 1
ATOM 2112 O O . ASP A 1 278 ? -72.042 -3.728 114.316 1.00 90.38 278 ASP A O 1
ATOM 2116 N N . GLU A 1 279 ? -71.500 -2.323 112.672 1.00 87.38 279 GLU A N 1
ATOM 2117 C CA . GLU A 1 279 ? -72.279 -1.172 113.151 1.00 87.38 279 GLU A CA 1
ATOM 2118 C C . GLU A 1 279 ? -73.793 -1.387 113.005 1.00 87.38 279 GLU A C 1
ATOM 2120 O O . GLU A 1 279 ? -74.566 -0.948 113.862 1.00 87.38 279 GLU A O 1
ATOM 2125 N N . ALA A 1 280 ? -74.245 -2.069 111.948 1.00 84.06 280 ALA A N 1
ATOM 2126 C CA . ALA A 1 280 ? -75.642 -2.461 111.784 1.00 84.06 280 ALA A CA 1
ATOM 2127 C C . ALA A 1 280 ? -76.041 -3.548 112.792 1.00 84.06 280 ALA A C 1
ATOM 2129 O O . ALA A 1 280 ? -77.105 -3.441 113.395 1.00 84.06 280 ALA A O 1
ATOM 2130 N N . GLN A 1 281 ? -75.177 -4.536 113.045 1.00 86.31 281 GLN A N 1
ATOM 2131 C CA . GLN A 1 281 ? -75.365 -5.563 114.071 1.00 86.31 281 GLN A CA 1
ATOM 2132 C C . GLN A 1 281 ? -75.314 -4.967 115.480 1.00 86.31 281 GLN A C 1
ATOM 2134 O O . GLN A 1 281 ? -76.141 -5.326 116.309 1.00 86.31 281 GLN A O 1
ATOM 2139 N N . ALA A 1 282 ? -74.423 -4.012 115.755 1.00 85.50 282 ALA A N 1
ATOM 2140 C CA . ALA A 1 282 ? -74.389 -3.294 117.028 1.00 85.50 282 ALA A CA 1
ATOM 2141 C C . ALA A 1 282 ? -75.638 -2.418 117.226 1.00 85.50 282 ALA A C 1
ATOM 2143 O O . ALA A 1 282 ? -76.191 -2.375 118.324 1.00 85.50 282 ALA A O 1
ATOM 2144 N N . ARG A 1 283 ? -76.131 -1.759 116.166 1.00 83.88 283 ARG A N 1
ATOM 2145 C CA . ARG A 1 283 ? -77.399 -1.010 116.189 1.00 83.88 283 ARG A CA 1
ATOM 2146 C C . ARG A 1 283 ? -78.605 -1.939 116.373 1.00 83.88 283 ARG A C 1
ATOM 2148 O O . ARG A 1 283 ? -79.491 -1.593 117.145 1.00 83.88 283 ARG A O 1
ATOM 2155 N N . ALA A 1 284 ? -78.620 -3.104 115.724 1.00 81.25 284 ALA A N 1
ATOM 2156 C CA . ALA A 1 284 ? -79.659 -4.119 115.884 1.00 81.25 284 ALA A CA 1
ATOM 2157 C C . ALA A 1 284 ? -79.647 -4.714 117.299 1.00 81.25 284 ALA A C 1
ATOM 2159 O O . ALA A 1 284 ? -80.648 -4.621 117.991 1.00 81.25 284 ALA A O 1
ATOM 2160 N N . ALA A 1 285 ? -78.499 -5.187 117.790 1.00 83.19 285 ALA A N 1
ATOM 2161 C CA . ALA A 1 285 ? -78.354 -5.715 119.147 1.00 83.19 285 ALA A CA 1
ATOM 2162 C C . ALA A 1 285 ? -78.673 -4.668 120.228 1.00 83.19 285 ALA A C 1
ATOM 2164 O O . ALA A 1 285 ? -79.208 -5.010 121.282 1.00 83.19 285 ALA A O 1
ATOM 2165 N N . LYS A 1 286 ? -78.390 -3.383 119.967 1.00 84.12 286 LYS A N 1
ATOM 2166 C CA . LYS A 1 286 ? -78.841 -2.282 120.822 1.00 84.12 286 LYS A CA 1
ATOM 2167 C C . LYS A 1 286 ? -80.367 -2.121 120.778 1.00 84.12 286 LYS A C 1
ATOM 2169 O O . LYS A 1 286 ? -80.969 -1.993 121.838 1.00 84.12 286 LYS A O 1
ATOM 2174 N N . ALA A 1 287 ? -80.989 -2.152 119.601 1.00 78.12 287 ALA A N 1
ATOM 2175 C CA . ALA A 1 287 ? -82.446 -2.094 119.473 1.00 78.12 287 ALA A CA 1
ATOM 2176 C C . ALA A 1 287 ? -83.131 -3.313 120.122 1.00 78.12 287 ALA A C 1
ATOM 2178 O O . ALA A 1 287 ? -84.127 -3.144 120.815 1.00 78.12 287 ALA A O 1
ATOM 2179 N N . ASP A 1 288 ? -82.560 -4.515 119.994 1.00 81.50 288 ASP A N 1
ATOM 2180 C CA . ASP A 1 288 ? -83.016 -5.738 120.667 1.00 81.50 288 ASP A CA 1
ATOM 2181 C C . ASP A 1 288 ? -82.887 -5.638 122.196 1.00 81.50 288 ASP A C 1
ATOM 2183 O O . ASP A 1 288 ? -83.732 -6.156 122.926 1.00 81.50 288 ASP A O 1
ATOM 2187 N N . ALA A 1 289 ? -81.842 -4.973 122.701 1.00 80.81 289 ALA A N 1
ATOM 2188 C CA . ALA A 1 289 ? -81.676 -4.699 124.127 1.00 80.81 289 ALA A CA 1
ATOM 2189 C C . ALA A 1 289 ? -82.695 -3.659 124.626 1.00 80.81 289 ALA A C 1
ATOM 2191 O O . ALA A 1 289 ? -83.393 -3.918 125.603 1.00 80.81 289 ALA A O 1
ATOM 2192 N N . GLU A 1 290 ? -82.857 -2.533 123.924 1.00 78.94 290 GLU A N 1
ATOM 2193 C CA . GLU A 1 290 ? -83.862 -1.508 124.246 1.00 78.94 290 GLU A CA 1
ATOM 2194 C C . GLU A 1 290 ? -85.298 -2.068 124.153 1.00 78.94 290 GLU A C 1
ATOM 2196 O O . GLU A 1 290 ? -86.149 -1.715 124.975 1.00 78.94 290 GLU A O 1
ATOM 2201 N N . ALA A 1 291 ? -85.557 -2.994 123.222 1.00 76.12 291 ALA A N 1
ATOM 2202 C CA . ALA A 1 291 ? -86.819 -3.721 123.088 1.00 76.12 291 ALA A CA 1
ATOM 2203 C C . ALA A 1 291 ? -87.040 -4.746 124.213 1.00 76.12 291 ALA A C 1
ATOM 2205 O O . ALA A 1 291 ? -88.156 -4.845 124.722 1.00 76.12 291 ALA A O 1
ATOM 2206 N N . LYS A 1 292 ? -86.000 -5.468 124.656 1.00 81.88 292 LYS A N 1
ATOM 2207 C CA . LYS A 1 292 ? -86.075 -6.347 125.839 1.00 81.88 292 LYS A CA 1
ATOM 2208 C C . LYS A 1 292 ? -86.331 -5.559 127.113 1.00 81.88 292 LYS A C 1
ATOM 2210 O O . LYS A 1 292 ? -87.273 -5.877 127.827 1.00 81.88 292 LYS A O 1
ATOM 2215 N N . GLU A 1 293 ? -85.591 -4.480 127.356 1.00 79.00 293 GLU A N 1
ATOM 2216 C CA . GLU A 1 293 ? -85.858 -3.596 128.493 1.00 79.00 293 GLU A CA 1
ATOM 2217 C C . GLU A 1 293 ? -87.267 -2.987 128.425 1.00 79.00 293 GLU A C 1
ATOM 2219 O O . GLU A 1 293 ? -87.904 -2.789 129.458 1.00 79.00 293 GLU A O 1
ATOM 2224 N N . ALA A 1 294 ? -87.779 -2.677 127.228 1.00 75.12 294 ALA A N 1
ATOM 2225 C CA . ALA A 1 294 ? -89.152 -2.212 127.053 1.00 75.12 294 ALA A CA 1
ATOM 2226 C C . ALA A 1 294 ? -90.184 -3.311 127.349 1.00 75.12 294 ALA A C 1
ATOM 2228 O O . ALA A 1 294 ? -91.189 -3.024 127.999 1.00 75.12 294 ALA A O 1
ATOM 2229 N N . ALA A 1 295 ? -89.927 -4.557 126.943 1.00 76.44 295 ALA A N 1
ATOM 2230 C CA . ALA A 1 295 ? -90.763 -5.710 127.265 1.00 76.44 295 ALA A CA 1
ATOM 2231 C C . ALA A 1 295 ? -90.758 -6.017 128.773 1.00 76.44 295 ALA A C 1
ATOM 2233 O O . ALA A 1 295 ? -91.824 -6.173 129.360 1.00 76.44 295 ALA A O 1
ATOM 2234 N N . GLU A 1 296 ? -89.597 -5.996 129.431 1.00 79.56 296 GLU A N 1
ATOM 2235 C CA . GLU A 1 296 ? -89.464 -6.176 130.884 1.00 79.56 296 GLU A CA 1
ATOM 2236 C C . GLU A 1 296 ? -90.149 -5.035 131.663 1.00 79.56 296 GLU A C 1
ATOM 2238 O O . GLU A 1 296 ? -90.851 -5.279 132.651 1.00 79.56 296 GLU A O 1
ATOM 2243 N N . ARG A 1 297 ? -90.045 -3.785 131.184 1.00 75.44 297 ARG A N 1
ATOM 2244 C CA . ARG A 1 297 ? -90.805 -2.634 131.716 1.00 75.44 297 ARG A CA 1
ATOM 2245 C C . ARG A 1 297 ? -92.312 -2.759 131.479 1.00 75.44 297 ARG A C 1
ATOM 2247 O O . ARG A 1 297 ? -93.090 -2.319 132.322 1.00 75.44 297 ARG A O 1
ATOM 2254 N N . ALA A 1 298 ? -92.754 -3.368 130.383 1.00 74.88 298 ALA A N 1
ATOM 2255 C CA . ALA A 1 298 ? -94.169 -3.635 130.134 1.00 74.88 298 ALA A CA 1
ATOM 2256 C C . ALA A 1 298 ? -94.698 -4.792 131.002 1.00 74.88 298 ALA A C 1
ATOM 2258 O O . ALA A 1 298 ? -95.796 -4.694 131.549 1.00 74.88 298 ALA A O 1
ATOM 2259 N N . GLU A 1 299 ? -93.920 -5.859 131.187 1.00 79.31 299 GLU A N 1
ATOM 2260 C CA . GLU A 1 299 ? -94.301 -7.032 131.979 1.00 79.31 299 GLU A CA 1
ATOM 2261 C C . GLU A 1 299 ? -94.339 -6.735 133.485 1.00 79.31 299 GLU A C 1
ATOM 2263 O O . GLU A 1 299 ? -95.293 -7.122 134.162 1.00 79.31 299 GLU A O 1
ATOM 2268 N N . THR A 1 300 ? -93.385 -5.960 134.007 1.00 77.25 300 THR A N 1
ATOM 2269 C CA . THR A 1 300 ? -93.443 -5.435 135.386 1.00 77.25 300 THR A CA 1
ATOM 2270 C C . THR A 1 300 ? -94.648 -4.512 135.586 1.00 77.25 300 THR A C 1
ATOM 2272 O O . THR A 1 300 ? -95.422 -4.713 136.523 1.00 77.25 300 THR A O 1
ATOM 2275 N N . THR A 1 301 ? -94.892 -3.577 134.658 1.00 78.94 301 THR A N 1
ATOM 2276 C CA . THR A 1 301 ? -96.078 -2.697 134.684 1.00 78.94 301 THR A CA 1
ATOM 2277 C C . THR A 1 301 ? -97.386 -3.497 134.668 1.00 78.94 301 THR A C 1
ATOM 2279 O O . THR A 1 301 ? -98.301 -3.212 135.442 1.00 78.94 301 THR A O 1
ATOM 2282 N N . ARG A 1 302 ? -97.468 -4.546 133.837 1.00 81.62 302 ARG A N 1
ATOM 2283 C CA . ARG A 1 302 ? -98.600 -5.484 133.782 1.00 81.62 302 ARG A CA 1
ATOM 2284 C C . ARG A 1 302 ? -98.755 -6.263 135.090 1.00 81.62 302 ARG A C 1
ATOM 2286 O O . ARG A 1 302 ? -99.875 -6.391 135.576 1.00 81.62 302 ARG A O 1
ATOM 2293 N N . SER A 1 303 ? -97.662 -6.763 135.666 1.00 82.25 303 SER A N 1
ATOM 2294 C CA . SER A 1 303 ? -97.660 -7.481 136.949 1.00 82.25 303 SER A CA 1
ATOM 2295 C C . SER A 1 303 ? -98.247 -6.620 138.071 1.00 82.25 303 SER A C 1
ATOM 2297 O O . SER A 1 303 ? -99.119 -7.074 138.812 1.00 82.25 303 SER A O 1
ATOM 2299 N N . ASP A 1 304 ? -97.828 -5.358 138.164 1.00 79.31 304 ASP A N 1
ATOM 2300 C CA . ASP A 1 304 ? -98.297 -4.436 139.201 1.00 79.31 304 ASP A CA 1
ATOM 2301 C C . ASP A 1 304 ? -99.710 -3.891 138.939 1.00 79.31 304 ASP A C 1
ATOM 2303 O O . ASP A 1 304 ? -100.418 -3.551 139.888 1.00 79.31 304 ASP A O 1
ATOM 2307 N N . ALA A 1 305 ? -100.161 -3.853 137.681 1.00 75.88 305 ALA A N 1
ATOM 2308 C CA . ALA A 1 305 ? -101.559 -3.589 137.342 1.00 75.88 305 ALA A CA 1
ATOM 2309 C C . ALA A 1 305 ? -102.483 -4.755 137.745 1.00 75.88 305 ALA A C 1
ATOM 2311 O O . ALA A 1 305 ? -103.548 -4.511 138.311 1.00 75.88 305 ALA A O 1
ATOM 2312 N N . VAL A 1 306 ? -102.067 -6.009 137.519 1.00 79.75 306 VAL A N 1
ATOM 2313 C CA . VAL A 1 306 ? -102.835 -7.204 137.922 1.00 79.75 306 VAL A CA 1
ATOM 2314 C C . VAL A 1 306 ? -102.973 -7.282 139.445 1.00 79.75 306 VAL A C 1
ATOM 2316 O O . VAL A 1 306 ? -104.094 -7.395 139.929 1.00 79.75 306 VAL A O 1
ATOM 2319 N N . LYS A 1 307 ? -101.884 -7.096 140.209 1.00 81.94 307 LYS A N 1
ATOM 2320 C CA . LYS A 1 307 ? -101.939 -7.066 141.689 1.00 81.94 307 LYS A CA 1
ATOM 2321 C C . LYS A 1 307 ? -102.946 -6.033 142.207 1.00 81.94 307 LYS A C 1
ATOM 2323 O O . LYS A 1 307 ? -103.776 -6.352 143.048 1.00 81.94 307 LYS A O 1
ATOM 2328 N N . LYS A 1 308 ? -102.929 -4.816 141.648 1.00 77.75 308 LYS A N 1
ATOM 2329 C CA . LYS A 1 308 ? -103.887 -3.754 142.007 1.00 77.75 308 LYS A CA 1
ATOM 2330 C C . LYS A 1 308 ? -105.333 -4.118 141.661 1.00 77.75 308 LYS A C 1
ATOM 2332 O O . LYS A 1 308 ? -106.236 -3.721 142.392 1.00 77.75 308 LYS A O 1
ATOM 2337 N N . ALA A 1 309 ? -105.569 -4.856 140.576 1.00 73.31 309 ALA A N 1
ATOM 2338 C CA . ALA A 1 309 ? -106.902 -5.355 140.245 1.00 73.31 309 ALA A CA 1
ATOM 2339 C C . ALA A 1 309 ? -107.374 -6.423 141.250 1.00 73.31 309 ALA A C 1
ATOM 2341 O O . ALA A 1 309 ? -108.509 -6.347 141.721 1.00 73.31 309 ALA A O 1
ATOM 2342 N N . ASP A 1 310 ? -106.501 -7.359 141.634 1.00 79.62 310 ASP A N 1
ATOM 2343 C CA . ASP A 1 310 ? -106.798 -8.378 142.650 1.00 79.62 310 ASP A CA 1
ATOM 2344 C C . ASP A 1 310 ? -107.092 -7.752 144.028 1.00 79.62 310 ASP A C 1
ATOM 2346 O O . ASP A 1 310 ? -108.086 -8.117 144.664 1.00 79.62 310 ASP A O 1
ATOM 2350 N N . ASP A 1 311 ? -106.305 -6.755 144.453 1.00 80.44 311 ASP A N 1
ATOM 2351 C CA . ASP A 1 311 ? -106.531 -5.990 145.691 1.00 80.44 311 ASP A CA 1
ATOM 2352 C C . ASP A 1 311 ? -107.910 -5.299 145.689 1.00 80.44 311 ASP A C 1
ATOM 2354 O O . ASP A 1 311 ? -108.672 -5.407 146.654 1.00 80.44 311 ASP A O 1
ATOM 2358 N N . ILE A 1 312 ? -108.280 -4.636 144.583 1.00 76.50 312 ILE A N 1
ATOM 2359 C CA . ILE A 1 312 ? -109.589 -3.976 144.422 1.00 76.50 312 ILE A CA 1
ATOM 2360 C C . ILE A 1 312 ? -110.739 -4.998 144.472 1.00 76.50 312 ILE A C 1
ATOM 2362 O O . ILE A 1 312 ? -111.779 -4.735 145.082 1.00 76.50 312 ILE A O 1
ATOM 2366 N N . ILE A 1 313 ? -110.563 -6.182 143.876 1.00 79.00 313 ILE A N 1
ATOM 2367 C CA . ILE A 1 313 ? -111.561 -7.263 143.904 1.00 79.00 313 ILE A CA 1
ATOM 2368 C C . ILE A 1 313 ? -111.711 -7.848 145.320 1.00 79.00 313 ILE A C 1
ATOM 2370 O O . ILE A 1 313 ? -112.829 -8.184 145.727 1.00 79.00 313 ILE A O 1
ATOM 2374 N N . ALA A 1 314 ? -110.624 -7.965 146.086 1.00 79.62 314 ALA A N 1
ATOM 2375 C CA . ALA A 1 314 ? -110.659 -8.426 147.475 1.00 79.62 314 ALA A CA 1
ATOM 2376 C C . ALA A 1 314 ? -111.369 -7.419 148.401 1.00 79.62 314 ALA A C 1
ATOM 2378 O O . ALA A 1 314 ? -112.253 -7.798 149.179 1.00 79.62 314 ALA A O 1
ATOM 2379 N N . ASP A 1 315 ? -111.047 -6.133 148.274 1.00 78.50 315 ASP A N 1
ATOM 2380 C CA . ASP A 1 315 ? -111.656 -5.064 149.069 1.00 78.50 315 ASP A CA 1
ATOM 2381 C C . ASP A 1 315 ? -113.151 -4.885 148.721 1.00 78.50 315 ASP A C 1
ATOM 2383 O O . ASP A 1 315 ? -114.008 -4.804 149.607 1.00 78.50 315 ASP A O 1
ATOM 2387 N N . GLY A 1 316 ? -113.506 -4.971 147.433 1.00 75.56 316 GLY A N 1
ATOM 2388 C CA . GLY A 1 316 ? -114.897 -4.971 146.964 1.00 75.56 316 GLY A CA 1
ATOM 2389 C C . GLY A 1 316 ? -115.731 -6.139 147.510 1.00 75.56 316 GLY A C 1
ATOM 2390 O O . GLY A 1 316 ? -116.844 -5.925 147.998 1.00 75.56 316 GLY A O 1
ATOM 2391 N N . LYS A 1 317 ? -115.188 -7.367 147.507 1.00 79.06 317 LYS A N 1
ATOM 2392 C CA . LYS A 1 317 ? -115.844 -8.544 148.117 1.00 79.06 317 LYS A CA 1
ATOM 2393 C C . LYS A 1 317 ? -116.082 -8.358 149.615 1.00 79.06 317 LYS A C 1
ATOM 2395 O O . LYS A 1 317 ? -117.152 -8.714 150.104 1.00 79.06 317 LYS A O 1
ATOM 2400 N N . THR A 1 318 ? -115.112 -7.784 150.323 1.00 80.38 318 THR A N 1
ATOM 2401 C CA . THR A 1 318 ? -115.200 -7.549 151.771 1.00 80.38 318 THR A CA 1
ATOM 2402 C C . THR A 1 318 ? -116.322 -6.558 152.093 1.00 80.38 318 THR A C 1
ATOM 2404 O O . THR A 1 318 ? -117.189 -6.851 152.915 1.00 80.38 318 THR A O 1
ATOM 2407 N N . ARG A 1 319 ? -116.390 -5.430 151.372 1.00 75.94 319 ARG A N 1
ATOM 2408 C CA . ARG A 1 319 ? -117.462 -4.427 151.532 1.00 75.94 319 ARG A CA 1
ATOM 2409 C C . ARG A 1 319 ? -118.851 -4.998 151.223 1.00 75.94 319 ARG A C 1
ATOM 2411 O O . ARG A 1 319 ? -119.792 -4.737 151.969 1.00 75.94 319 ARG A O 1
ATOM 2418 N N . ALA A 1 320 ? -118.978 -5.815 150.174 1.00 75.12 320 ALA A N 1
ATOM 2419 C CA . ALA A 1 320 ? -120.241 -6.468 149.824 1.00 75.12 320 ALA A CA 1
ATOM 2420 C C . ALA A 1 320 ? -120.738 -7.438 150.917 1.00 75.12 320 ALA A C 1
ATOM 2422 O O . ALA A 1 320 ? -121.939 -7.512 151.173 1.00 75.12 320 ALA A O 1
ATOM 2423 N N . GLN A 1 321 ? -119.832 -8.153 151.594 1.00 79.56 321 GLN A N 1
ATOM 2424 C CA . GLN A 1 321 ? -120.192 -9.047 152.700 1.00 79.56 321 GLN A CA 1
ATOM 2425 C C . GLN A 1 321 ? -120.715 -8.282 153.925 1.00 79.56 321 GLN A C 1
ATOM 2427 O O . GLN A 1 321 ? -121.719 -8.703 154.502 1.00 79.56 321 GLN A O 1
ATOM 2432 N N . THR A 1 322 ? -120.109 -7.142 154.279 1.00 79.31 322 THR A N 1
ATOM 2433 C CA . THR A 1 322 ? -120.607 -6.268 155.360 1.00 79.31 322 THR A CA 1
ATOM 2434 C C . THR A 1 322 ? -122.027 -5.777 155.071 1.00 79.31 322 THR A C 1
ATOM 2436 O O . THR A 1 322 ? -122.918 -5.938 155.904 1.00 79.31 322 THR A O 1
ATOM 2439 N N . LEU A 1 323 ? -122.263 -5.275 153.854 1.00 77.56 323 LEU A N 1
ATOM 2440 C CA . LEU A 1 323 ? -123.551 -4.713 153.425 1.00 77.56 323 LEU A CA 1
ATOM 2441 C C . LEU A 1 323 ? -124.683 -5.765 153.437 1.00 77.56 323 LEU A C 1
ATOM 2443 O O . LEU A 1 323 ? -125.809 -5.478 153.840 1.00 77.56 323 LEU A O 1
ATOM 2447 N N . ILE A 1 324 ? -124.378 -7.018 153.074 1.00 79.00 324 ILE A N 1
ATOM 2448 C CA . ILE A 1 324 ? -125.319 -8.152 153.177 1.00 79.00 324 ILE A CA 1
ATOM 2449 C C . ILE A 1 324 ? -125.614 -8.521 154.644 1.00 79.00 324 ILE A C 1
ATOM 2451 O O . ILE A 1 324 ? -126.722 -8.968 154.949 1.00 79.00 324 ILE A O 1
ATOM 2455 N N . GLY A 1 325 ? -124.660 -8.331 155.559 1.00 74.75 325 GLY A N 1
ATOM 2456 C CA . GLY A 1 325 ? -124.876 -8.506 156.999 1.00 74.75 325 GLY A CA 1
ATOM 2457 C C . GLY A 1 325 ? -125.841 -7.465 157.574 1.00 74.75 325 GLY A C 1
ATOM 2458 O O . GLY A 1 325 ? -126.826 -7.821 158.223 1.00 74.75 325 GLY A O 1
ATOM 2459 N N . GLU A 1 326 ? -125.608 -6.188 157.270 1.00 75.06 326 GLU A N 1
ATOM 2460 C CA . GLU A 1 326 ? -126.443 -5.058 157.710 1.00 75.06 326 GLU A CA 1
ATOM 2461 C C . GLU A 1 326 ? -127.880 -5.149 157.160 1.00 75.06 326 GLU A C 1
ATOM 2463 O O . GLU A 1 326 ? -128.852 -4.943 157.897 1.00 75.06 326 GLU A O 1
ATOM 2468 N N . ALA A 1 327 ? -128.034 -5.556 155.895 1.00 70.56 327 ALA A N 1
ATOM 2469 C CA . ALA A 1 327 ? -129.336 -5.788 155.264 1.00 70.56 327 ALA A CA 1
ATOM 2470 C C . ALA A 1 327 ? -130.129 -6.957 155.887 1.00 70.56 327 ALA A C 1
ATOM 2472 O O . ALA A 1 327 ? -131.359 -6.952 155.862 1.00 70.56 327 ALA A O 1
ATOM 2473 N N . ARG A 1 328 ? -129.457 -7.963 156.468 1.00 73.56 328 ARG A N 1
ATOM 2474 C CA . ARG A 1 328 ? -130.135 -9.071 157.169 1.00 73.56 328 ARG A CA 1
ATOM 2475 C C . ARG A 1 328 ? -130.582 -8.685 158.572 1.00 73.56 328 ARG A C 1
ATOM 2477 O O . ARG A 1 328 ? -131.731 -8.940 158.916 1.00 73.56 328 ARG A O 1
ATOM 2484 N N . ALA A 1 329 ? -129.728 -8.008 159.340 1.00 74.25 329 ALA A N 1
ATOM 2485 C CA . ALA A 1 329 ? -130.076 -7.556 160.690 1.00 74.25 329 ALA A CA 1
ATOM 2486 C C . ALA A 1 329 ? -131.294 -6.606 160.696 1.00 74.25 329 ALA A C 1
ATOM 2488 O O . ALA A 1 329 ? -132.140 -6.669 161.587 1.00 74.25 329 ALA A O 1
ATOM 2489 N N . THR A 1 330 ? -131.419 -5.755 159.672 1.00 70.88 330 THR A N 1
ATOM 2490 C CA . THR A 1 330 ? -132.567 -4.846 159.496 1.00 70.88 330 THR A CA 1
ATOM 2491 C C . THR A 1 330 ? -133.845 -5.560 159.027 1.00 70.88 330 THR A C 1
ATOM 2493 O O . THR A 1 330 ? -134.946 -5.190 159.446 1.00 70.88 330 THR A O 1
ATOM 2496 N N . ALA A 1 331 ? -133.724 -6.624 158.226 1.00 69.38 331 ALA A N 1
ATOM 2497 C CA . ALA A 1 331 ? -134.856 -7.468 157.834 1.00 69.38 331 ALA A CA 1
ATOM 2498 C C . ALA A 1 331 ? -135.395 -8.324 158.999 1.00 69.38 331 ALA A C 1
ATOM 2500 O O . ALA A 1 331 ? -136.606 -8.466 159.149 1.00 69.38 331 ALA A O 1
ATOM 2501 N N . GLU A 1 332 ? -134.526 -8.868 159.854 1.00 72.75 332 GLU A N 1
ATOM 2502 C CA . GLU A 1 332 ? -134.953 -9.673 161.010 1.00 72.75 332 GLU A CA 1
ATOM 2503 C C . GLU A 1 332 ? -135.693 -8.820 162.057 1.00 72.75 332 GLU A C 1
ATOM 2505 O O . GLU A 1 332 ? -136.766 -9.212 162.521 1.00 72.75 332 GLU A O 1
ATOM 2510 N N . ALA A 1 333 ? -135.200 -7.608 162.347 1.00 73.12 333 ALA A N 1
ATOM 2511 C CA . ALA A 1 333 ? -135.841 -6.682 163.286 1.00 73.12 333 ALA A CA 1
ATOM 2512 C C . ALA A 1 333 ? -137.281 -6.298 162.880 1.00 73.12 333 ALA A C 1
ATOM 2514 O O . ALA A 1 333 ? -138.189 -6.298 163.712 1.00 73.12 333 ALA A O 1
ATOM 2515 N N . THR A 1 334 ? -137.509 -6.015 161.592 1.00 68.12 334 THR A N 1
ATOM 2516 C CA . THR A 1 334 ? -138.827 -5.598 161.074 1.00 68.12 334 THR A CA 1
ATOM 2517 C C . THR A 1 334 ? -139.846 -6.746 161.010 1.00 68.12 334 THR A C 1
ATOM 2519 O O . THR A 1 334 ? -141.054 -6.525 161.164 1.00 68.12 334 THR A O 1
ATOM 2522 N N . ILE A 1 335 ? -139.385 -7.992 160.856 1.00 71.50 335 ILE A N 1
ATOM 2523 C CA . ILE A 1 335 ? -140.237 -9.190 160.928 1.00 71.50 335 ILE A CA 1
ATOM 2524 C C . ILE A 1 335 ? -140.692 -9.461 162.372 1.00 71.50 335 ILE A C 1
ATOM 2526 O O . ILE A 1 335 ? -141.854 -9.813 162.590 1.00 71.50 335 ILE A O 1
ATOM 2530 N N . GLU A 1 336 ? -139.826 -9.278 163.372 1.00 72.62 336 GLU A N 1
ATOM 2531 C CA . GLU A 1 336 ? -140.200 -9.525 164.773 1.00 72.62 336 GLU A CA 1
ATOM 2532 C C . GLU A 1 336 ? -141.126 -8.432 165.346 1.00 72.62 336 GLU A C 1
ATOM 2534 O O . GLU A 1 336 ? -142.086 -8.751 166.057 1.00 72.62 336 GLU A O 1
ATOM 2539 N N . GLU A 1 337 ? -140.929 -7.166 164.964 1.00 68.62 337 GLU A N 1
ATOM 2540 C CA . GLU A 1 337 ? -141.817 -6.053 165.334 1.00 68.62 337 GLU A CA 1
ATOM 2541 C C . GLU A 1 337 ? -143.246 -6.249 164.788 1.00 68.62 337 GLU A C 1
ATOM 2543 O O . GLU A 1 337 ? -144.221 -6.270 165.550 1.00 68.62 337 GLU A O 1
ATOM 2548 N N . SER A 1 338 ? -143.383 -6.514 163.485 1.00 60.66 338 SER A N 1
ATOM 2549 C CA . SER A 1 338 ? -144.688 -6.750 162.846 1.00 60.66 338 SER A CA 1
ATOM 2550 C C . SER A 1 338 ? -145.399 -8.014 163.365 1.00 60.66 338 SER A C 1
ATOM 2552 O O . SER A 1 338 ? -146.627 -8.028 163.527 1.00 60.66 338 SER A O 1
ATOM 2554 N N . ALA A 1 339 ? -144.649 -9.059 163.736 1.00 67.94 339 ALA A N 1
ATOM 2555 C CA . ALA A 1 339 ? -145.193 -10.257 164.380 1.00 67.94 339 ALA A CA 1
ATOM 2556 C C . ALA A 1 339 ? -145.721 -10.011 165.811 1.00 67.94 339 ALA A C 1
ATOM 2558 O O . ALA A 1 339 ? -146.572 -10.775 166.291 1.00 67.94 339 ALA A O 1
ATOM 2559 N N . ALA A 1 340 ? -145.246 -8.970 166.503 1.00 65.50 340 ALA A N 1
ATOM 2560 C CA . ALA A 1 340 ? -145.741 -8.573 167.821 1.00 65.50 340 ALA A CA 1
ATOM 2561 C C . ALA A 1 340 ? -147.053 -7.770 167.732 1.00 65.50 340 ALA A C 1
ATOM 2563 O O . ALA A 1 340 ? -147.966 -7.994 168.535 1.00 65.50 340 ALA A O 1
ATOM 2564 N N . GLU A 1 341 ? -147.189 -6.885 166.742 1.00 61.66 341 GLU A N 1
ATOM 2565 C CA . GLU A 1 341 ? -148.414 -6.101 166.528 1.00 61.66 341 GLU A CA 1
ATOM 2566 C C . GLU A 1 341 ? -149.595 -6.961 166.064 1.00 61.66 341 GLU A C 1
ATOM 2568 O O . GLU A 1 341 ? -150.692 -6.868 166.626 1.00 61.66 341 GLU A O 1
ATOM 2573 N N . ALA A 1 342 ? -149.367 -7.874 165.113 1.00 58.88 342 ALA A N 1
ATOM 2574 C CA . ALA A 1 342 ? -150.406 -8.771 164.599 1.00 58.88 342 ALA A CA 1
ATOM 2575 C C . ALA A 1 342 ? -151.108 -9.567 165.720 1.00 58.88 342 ALA A C 1
ATOM 2577 O O . ALA A 1 342 ? -152.335 -9.709 165.725 1.00 58.88 342 ALA A O 1
ATOM 2578 N N . LYS A 1 343 ? -150.347 -10.025 166.726 1.00 67.50 343 LYS A N 1
ATOM 2579 C CA . LYS A 1 343 ? -150.876 -10.761 167.890 1.00 67.50 343 LYS A CA 1
ATOM 2580 C C . LYS A 1 343 ? -151.769 -9.901 168.793 1.00 67.50 343 LYS A C 1
ATOM 2582 O O . LYS A 1 343 ? -152.722 -10.430 169.364 1.00 67.50 343 LYS A O 1
ATOM 2587 N N . ARG A 1 344 ? -151.509 -8.592 168.910 1.00 68.19 344 ARG A N 1
ATOM 2588 C CA . ARG A 1 344 ? -152.351 -7.664 169.692 1.00 68.19 344 ARG A CA 1
ATOM 2589 C C . ARG A 1 344 ? -153.691 -7.403 169.001 1.00 68.19 344 ARG A C 1
ATOM 2591 O O . ARG A 1 344 ? -154.736 -7.453 169.652 1.00 68.19 344 ARG A O 1
ATOM 2598 N N . ASN A 1 345 ? -153.675 -7.198 167.684 1.00 61.06 345 ASN A N 1
ATOM 2599 C CA . ASN A 1 345 ? -154.880 -6.861 166.921 1.00 61.06 345 ASN A CA 1
ATOM 2600 C C . ASN A 1 345 ? -155.884 -8.026 166.841 1.00 61.06 345 ASN A C 1
ATOM 2602 O O . ASN A 1 345 ? -157.085 -7.804 167.011 1.00 61.06 345 ASN A O 1
ATOM 2606 N N . VAL A 1 346 ? -155.417 -9.272 166.683 1.00 67.62 346 VAL A N 1
ATOM 2607 C CA . VAL A 1 346 ? -156.300 -10.460 166.681 1.00 67.62 346 VAL A CA 1
ATOM 2608 C C . VAL A 1 346 ? -157.015 -10.643 168.026 1.00 67.62 346 VAL A C 1
ATOM 2610 O O . VAL A 1 346 ? -158.226 -10.874 168.046 1.00 67.62 346 VAL A O 1
ATOM 2613 N N . ALA A 1 347 ? -156.302 -10.483 169.147 1.00 65.12 347 ALA A N 1
ATOM 2614 C CA . ALA A 1 347 ? -156.884 -10.610 170.485 1.00 65.12 347 ALA A CA 1
ATOM 2615 C C . ALA A 1 347 ? -157.955 -9.537 170.768 1.00 65.12 347 ALA A C 1
ATOM 2617 O O . ALA A 1 347 ? -158.986 -9.832 171.374 1.00 65.12 347 ALA A O 1
ATOM 2618 N N . SER A 1 348 ? -157.743 -8.308 170.281 1.00 62.22 348 SER A N 1
ATOM 2619 C CA . SER A 1 348 ? -158.732 -7.225 170.362 1.00 62.22 348 SER A CA 1
ATOM 2620 C C . SER A 1 348 ? -160.009 -7.568 169.583 1.00 62.22 348 SER A C 1
ATOM 2622 O O . SER A 1 348 ? -161.106 -7.568 170.151 1.00 62.22 348 SER A O 1
ATOM 2624 N N . ALA A 1 349 ? -159.871 -7.952 168.309 1.00 55.62 349 ALA A N 1
ATOM 2625 C CA . ALA A 1 349 ? -160.998 -8.227 167.417 1.00 55.62 349 ALA A CA 1
ATOM 2626 C C . ALA A 1 349 ? -161.895 -9.382 167.901 1.00 55.62 349 ALA A C 1
ATOM 2628 O O . ALA A 1 349 ? -163.122 -9.287 167.830 1.00 55.62 349 ALA A O 1
ATOM 2629 N N . GLN A 1 350 ? -161.310 -10.455 168.446 1.00 64.06 350 GLN A N 1
ATOM 2630 C CA . GLN A 1 350 ? -162.072 -11.614 168.931 1.00 64.06 350 GLN A CA 1
ATOM 2631 C C . GLN A 1 350 ? -163.061 -11.249 170.054 1.00 64.06 350 GLN A C 1
ATOM 2633 O O . GLN A 1 350 ? -164.185 -11.750 170.060 1.00 64.06 350 GLN A O 1
ATOM 2638 N N . SER A 1 351 ? -162.703 -10.310 170.939 1.00 62.94 351 SER A N 1
ATOM 2639 C CA . SER A 1 351 ? -163.586 -9.855 172.028 1.00 62.94 351 SER A CA 1
ATOM 2640 C C . SER A 1 351 ? -164.875 -9.171 171.539 1.00 62.94 351 SER A C 1
ATOM 2642 O O . SER A 1 351 ? -165.917 -9.254 172.193 1.00 62.94 351 SER A O 1
ATOM 2644 N N . GLN A 1 352 ? -164.832 -8.527 170.369 1.00 57.19 352 GLN A N 1
ATOM 2645 C CA . GLN A 1 352 ? -165.961 -7.779 169.808 1.00 57.19 352 GLN A CA 1
ATOM 2646 C C . GLN A 1 352 ? -166.976 -8.702 169.107 1.00 57.19 352 GLN A C 1
ATOM 2648 O O . GLN A 1 352 ? -168.182 -8.439 169.132 1.00 57.19 352 GLN A O 1
ATOM 2653 N N . VAL A 1 353 ? -166.515 -9.826 168.544 1.00 63.28 353 VAL A N 1
ATOM 2654 C CA . VAL A 1 353 ? -167.367 -10.818 167.860 1.00 63.28 353 VAL A CA 1
ATOM 2655 C C . VAL A 1 353 ? -168.308 -11.535 168.838 1.00 63.28 353 VAL A C 1
ATOM 2657 O O . VAL A 1 353 ? -169.487 -11.745 168.524 1.00 63.28 353 VAL A O 1
ATOM 2660 N N . ASP A 1 354 ? -167.839 -11.858 170.046 1.00 62.41 354 ASP A N 1
ATOM 2661 C CA . ASP A 1 354 ? -168.661 -12.506 171.081 1.00 62.41 354 ASP A CA 1
ATOM 2662 C C . ASP A 1 354 ? -169.801 -11.603 171.587 1.00 62.41 354 ASP A C 1
ATOM 2664 O O . ASP A 1 354 ? -170.906 -12.084 171.874 1.00 62.41 354 ASP A O 1
ATOM 2668 N N . LEU A 1 355 ? -169.568 -10.287 171.649 1.00 60.53 355 LEU A N 1
ATOM 2669 C CA . LEU A 1 355 ? -170.568 -9.307 172.081 1.00 60.53 355 LEU A CA 1
ATOM 2670 C C . LEU A 1 355 ? -171.741 -9.230 171.085 1.00 60.53 355 LEU A C 1
ATOM 2672 O O . LEU A 1 355 ? -172.910 -9.333 171.475 1.00 60.53 355 LEU A O 1
ATOM 2676 N N . LEU A 1 356 ? -171.428 -9.136 169.789 1.00 55.59 356 LEU A N 1
ATOM 2677 C CA . LEU A 1 356 ? -172.412 -9.079 168.700 1.00 55.59 356 LEU A CA 1
ATOM 2678 C C . LEU A 1 356 ? -173.182 -10.400 168.537 1.00 55.59 356 LEU A C 1
ATOM 2680 O O . LEU A 1 356 ? -174.387 -10.401 168.267 1.00 55.59 356 LEU A O 1
ATOM 2684 N N . THR A 1 357 ? -172.521 -11.540 168.761 1.00 62.84 357 THR A N 1
ATOM 2685 C CA . THR A 1 357 ? -173.133 -12.872 168.610 1.00 62.84 357 THR A CA 1
ATOM 2686 C C . THR A 1 357 ? -174.297 -13.099 169.583 1.00 62.84 357 THR A C 1
ATOM 2688 O O . THR A 1 357 ? -175.293 -13.731 169.215 1.00 62.84 357 THR A O 1
ATOM 2691 N N . LYS A 1 358 ? -174.240 -12.537 170.800 1.00 60.59 358 LYS A N 1
ATOM 2692 C CA . LYS A 1 358 ? -175.372 -12.582 171.745 1.00 60.59 358 LYS A CA 1
ATOM 2693 C C . LYS A 1 358 ? -176.525 -11.669 171.332 1.00 60.59 358 LYS A C 1
ATOM 2695 O O . LYS A 1 358 ? -177.670 -12.109 171.394 1.00 60.59 358 LYS A O 1
ATOM 2700 N N . GLN A 1 359 ? -176.250 -10.456 170.848 1.00 50.97 359 GLN A N 1
ATOM 2701 C CA . GLN A 1 359 ? -177.299 -9.539 170.377 1.00 50.97 359 GLN A CA 1
ATOM 2702 C C . GLN A 1 359 ? -178.066 -10.104 169.168 1.00 50.97 359 GLN A C 1
ATOM 2704 O O . GLN A 1 359 ? -179.291 -9.982 169.103 1.00 50.97 359 GLN A O 1
ATOM 2709 N N . ARG A 1 360 ? -177.388 -10.822 168.257 1.00 58.31 360 ARG A N 1
ATOM 2710 C CA . ARG A 1 360 ? -178.040 -11.441 167.088 1.00 58.31 360 ARG A CA 1
ATOM 2711 C C . ARG A 1 360 ? -179.124 -12.464 167.457 1.00 58.31 360 ARG A C 1
ATOM 2713 O O . ARG A 1 360 ? -180.098 -12.589 166.722 1.00 58.31 360 ARG A O 1
ATOM 2720 N N . LYS A 1 361 ? -179.000 -13.169 168.591 1.00 61.25 361 LYS A N 1
ATOM 2721 C CA . LYS A 1 361 ? -180.034 -14.113 169.064 1.00 61.25 361 LYS A CA 1
ATOM 2722 C C . LYS A 1 361 ? -181.315 -13.431 169.555 1.00 61.25 361 LYS A C 1
ATOM 2724 O O . LYS A 1 361 ? -182.353 -14.082 169.573 1.00 61.25 361 LYS A O 1
ATOM 2729 N N . THR A 1 362 ? -181.267 -12.146 169.900 1.00 54.31 362 THR A N 1
ATOM 2730 C CA . THR A 1 362 ? -182.457 -11.359 170.267 1.00 54.31 362 THR A CA 1
ATOM 2731 C C . THR A 1 362 ? -183.201 -10.848 169.029 1.00 54.31 362 THR A C 1
ATOM 2733 O O . THR A 1 362 ? -184.425 -10.795 169.028 1.00 54.31 362 THR A O 1
ATOM 2736 N N . ILE A 1 363 ? -182.469 -10.511 167.958 1.00 53.34 363 ILE A N 1
ATOM 2737 C CA . ILE A 1 363 ? -182.985 -9.820 166.755 1.00 53.34 363 ILE A CA 1
ATOM 2738 C C . ILE A 1 363 ? -183.501 -10.802 165.673 1.00 53.34 363 ILE A C 1
ATOM 2740 O O . ILE A 1 363 ? -184.030 -10.403 164.641 1.00 53.34 363 ILE A O 1
ATOM 2744 N N . THR A 1 364 ? -183.428 -12.111 165.923 1.00 58.16 364 THR A N 1
ATOM 2745 C CA . THR A 1 364 ? -184.240 -13.136 165.231 1.00 58.16 364 THR A CA 1
ATOM 2746 C C . THR A 1 364 ? -185.227 -13.755 166.236 1.00 58.16 364 THR A C 1
ATOM 2748 O O . THR A 1 364 ? -185.207 -14.955 166.488 1.00 58.16 364 THR A O 1
ATOM 2751 N N . ALA A 1 365 ? -185.920 -12.934 167.033 1.00 52.31 365 ALA A N 1
ATOM 2752 C CA . ALA A 1 365 ? -187.164 -12.234 166.674 1.00 52.31 365 ALA A CA 1
ATOM 2753 C C . ALA A 1 365 ? -188.279 -13.208 166.240 1.00 52.31 365 ALA A C 1
ATOM 2755 O O . ALA A 1 365 ? -188.107 -14.005 165.326 1.00 52.31 365 ALA A O 1
ATOM 2756 N N . GLN A 1 366 ? -189.478 -13.189 166.830 1.00 50.59 366 GLN A N 1
ATOM 2757 C CA . GLN A 1 366 ? -190.443 -12.068 166.802 1.00 50.59 366 GLN A CA 1
ATOM 2758 C C . GLN A 1 366 ? -190.881 -11.638 165.382 1.00 50.59 366 GLN A C 1
ATOM 2760 O O . GLN A 1 366 ? -191.786 -10.822 165.260 1.00 50.59 366 GLN A O 1
ATOM 2765 N N . LEU A 1 367 ? -190.327 -12.231 164.313 1.00 51.69 367 LEU A N 1
ATOM 2766 C CA . LEU A 1 367 ? -190.740 -11.964 162.927 1.00 51.69 367 LEU A CA 1
ATOM 2767 C C . LEU A 1 367 ? -191.890 -12.861 162.438 1.00 51.69 367 LEU A C 1
ATOM 2769 O O . LEU A 1 367 ? -192.627 -12.445 161.553 1.00 51.69 367 LEU A O 1
ATOM 2773 N N . ASP A 1 368 ? -192.098 -14.046 163.027 1.00 50.06 368 ASP A N 1
ATOM 2774 C CA . ASP A 1 368 ? -193.172 -14.971 162.601 1.00 50.06 368 ASP A CA 1
ATOM 2775 C C . ASP A 1 368 ? -194.427 -14.937 163.502 1.00 50.06 368 ASP A C 1
ATOM 2777 O O . ASP A 1 368 ? -195.452 -15.538 163.183 1.00 50.06 368 ASP A O 1
ATOM 2781 N N . GLN A 1 369 ? -194.424 -14.108 164.559 1.00 51.00 369 GLN A N 1
ATOM 2782 C CA . GLN A 1 369 ? -195.654 -13.701 165.267 1.00 51.00 369 GLN A CA 1
ATOM 2783 C C . GLN A 1 369 ? -196.568 -12.819 164.377 1.00 51.00 369 GLN A C 1
ATOM 2785 O O . GLN A 1 369 ? -197.726 -12.565 164.709 1.00 51.00 369 GLN A O 1
ATOM 2790 N N . LEU A 1 370 ? -196.064 -12.421 163.201 1.00 48.66 370 LEU A N 1
ATOM 2791 C CA . LEU A 1 370 ? -196.778 -11.714 162.139 1.00 48.66 370 LEU A CA 1
ATOM 2792 C C . LEU A 1 370 ? -197.393 -12.623 161.070 1.00 48.66 370 LEU A C 1
ATOM 2794 O O . LEU A 1 370 ? -198.390 -12.234 160.464 1.00 48.66 370 LEU A O 1
ATOM 2798 N N . ARG A 1 371 ? -196.877 -13.843 160.856 1.00 48.47 371 ARG A N 1
ATOM 2799 C CA . ARG A 1 371 ? -197.538 -14.821 159.974 1.00 48.47 371 ARG A CA 1
ATOM 2800 C C . ARG A 1 371 ? -198.743 -15.489 160.648 1.00 48.47 371 ARG A C 1
ATOM 2802 O O . ARG A 1 371 ? -199.540 -16.127 159.966 1.00 48.47 371 ARG A O 1
ATOM 2809 N N . SER A 1 372 ? -198.911 -15.293 161.962 1.00 43.25 372 SER A N 1
ATOM 2810 C CA . SER A 1 372 ? -200.126 -15.655 162.703 1.00 43.25 372 SER A CA 1
ATOM 2811 C C . SER A 1 372 ? -200.314 -14.866 164.021 1.00 43.25 372 SER A C 1
ATOM 2813 O O . SER A 1 372 ? -200.332 -15.486 165.085 1.00 43.25 372 SER A O 1
ATOM 2815 N N . LEU A 1 373 ? -200.482 -13.526 163.965 1.00 45.22 373 LEU A N 1
ATOM 2816 C CA . LEU A 1 373 ? -201.633 -12.786 164.558 1.00 45.22 373 LEU A CA 1
ATOM 2817 C C . LEU A 1 373 ? -201.494 -11.248 164.731 1.00 45.22 373 LEU A C 1
ATOM 2819 O O . LEU A 1 373 ? -202.541 -10.605 164.720 1.00 45.22 373 LEU A O 1
ATOM 2823 N N . PHE A 1 374 ? -200.314 -10.625 164.915 1.00 47.34 374 PHE A N 1
ATOM 2824 C CA . PHE A 1 374 ? -200.239 -9.180 165.282 1.00 47.34 374 PHE A CA 1
ATOM 2825 C C . PHE A 1 374 ? -198.935 -8.437 164.877 1.00 47.34 374 PHE A C 1
ATOM 2827 O O . PHE A 1 374 ? -197.883 -9.056 164.792 1.00 47.34 374 PHE A O 1
ATOM 2834 N N . ALA A 1 375 ? -199.020 -7.091 164.783 1.00 43.38 375 ALA A N 1
ATOM 2835 C CA . ALA A 1 375 ? -197.938 -6.071 164.876 1.00 43.38 375 ALA A CA 1
ATOM 2836 C C . ALA A 1 375 ? -197.098 -5.654 163.626 1.00 43.38 375 ALA A C 1
ATOM 2838 O O . ALA A 1 375 ? -195.890 -5.855 163.568 1.00 43.38 375 ALA A O 1
ATOM 2839 N N . MET A 1 376 ? -197.727 -4.951 162.674 1.00 38.62 376 MET A N 1
ATOM 2840 C CA . MET A 1 376 ? -197.136 -4.135 161.577 1.00 38.62 376 MET A CA 1
ATOM 2841 C C . MET A 1 376 ? -197.914 -2.793 161.509 1.00 38.62 376 MET A C 1
ATOM 2843 O O . MET A 1 376 ? -199.024 -2.779 162.054 1.00 38.62 376 MET A O 1
ATOM 2847 N N . PRO A 1 377 ? -197.493 -1.712 160.799 1.00 44.22 377 PRO A N 1
ATOM 2848 C CA . PRO A 1 377 ? -196.202 -1.378 160.161 1.00 44.22 377 PRO A CA 1
ATOM 2849 C C . PRO A 1 377 ? -195.694 0.068 160.496 1.00 44.22 377 PRO A C 1
ATOM 2851 O O . PRO A 1 377 ? -196.320 0.786 161.268 1.00 44.22 377 PRO A O 1
ATOM 2854 N N . GLY A 1 378 ? -194.627 0.541 159.825 1.00 35.22 378 GLY A N 1
ATOM 2855 C CA . GLY A 1 378 ? -194.208 1.967 159.751 1.00 35.22 378 GLY A CA 1
ATOM 2856 C C . GLY A 1 378 ? -192.945 2.303 160.578 1.00 35.22 378 GLY A C 1
ATOM 2857 O O . GLY A 1 378 ? -192.835 1.799 161.686 1.00 35.22 378 GLY A O 1
ATOM 2858 N N . VAL A 1 379 ? -191.886 3.014 160.141 1.00 35.44 379 VAL A N 1
ATOM 2859 C CA . VAL A 1 379 ? -191.616 4.111 159.160 1.00 35.44 379 VAL A CA 1
ATOM 2860 C C . VAL A 1 379 ? -191.536 5.514 159.808 1.00 35.44 379 VAL A C 1
ATOM 2862 O O . VAL A 1 379 ? -192.483 5.945 160.451 1.00 35.44 379 VAL A O 1
ATOM 2865 N N . MET A 1 380 ? -190.429 6.225 159.512 1.00 30.38 380 MET A N 1
ATOM 2866 C CA . MET A 1 380 ? -190.009 7.594 159.915 1.00 30.38 380 MET A CA 1
ATOM 2867 C C . MET A 1 380 ? -189.469 7.810 161.349 1.00 30.38 380 MET A C 1
ATOM 2869 O O . MET A 1 380 ? -190.095 7.429 162.330 1.00 30.38 380 MET A O 1
ATOM 2873 N N . GLY A 1 381 ? -188.322 8.511 161.435 1.00 33.81 381 GLY A N 1
ATOM 2874 C CA . GLY A 1 381 ? -187.665 8.986 162.669 1.00 33.81 381 GLY A CA 1
ATOM 2875 C C . GLY A 1 381 ? -186.205 8.509 162.829 1.00 33.81 381 GLY A C 1
ATOM 2876 O O . GLY A 1 381 ? -185.985 7.327 163.061 1.00 33.81 381 GLY A O 1
ATOM 2877 N N . GLY A 1 382 ? -185.158 9.341 162.729 1.00 31.31 382 GLY A N 1
ATOM 2878 C CA . GLY A 1 382 ? -185.103 10.713 162.198 1.00 31.31 382 GLY A CA 1
ATOM 2879 C C . GLY A 1 382 ? -184.605 11.790 163.175 1.00 31.31 382 GLY A C 1
ATOM 2880 O O . GLY A 1 382 ? -185.384 12.684 163.484 1.00 31.31 382 GLY A O 1
ATOM 2881 N N . ASP A 1 383 ? -183.336 11.739 163.611 1.00 28.11 383 ASP A N 1
ATOM 2882 C CA . ASP A 1 383 ? -182.654 12.872 164.279 1.00 28.11 383 ASP A CA 1
ATOM 2883 C C . ASP A 1 383 ? -181.113 12.882 164.062 1.00 28.11 383 ASP A C 1
ATOM 2885 O O . ASP A 1 383 ? -180.515 11.877 163.668 1.00 28.11 383 ASP A O 1
ATOM 2889 N N . SER A 1 384 ? -180.522 14.058 164.289 1.00 31.75 384 SER A N 1
ATOM 2890 C CA . SER A 1 384 ? -179.118 14.518 164.229 1.00 31.75 384 SER A CA 1
ATOM 2891 C C . SER A 1 384 ? -178.140 13.779 165.179 1.00 31.75 384 SER A C 1
ATOM 2893 O O . SER A 1 384 ? -178.580 13.198 166.165 1.00 31.75 384 SER A O 1
ATOM 2895 N N . VAL A 1 385 ? -176.812 13.642 164.971 1.00 44.53 385 VAL A N 1
ATOM 2896 C CA . VAL A 1 385 ? -175.731 14.325 164.190 1.00 44.53 385 VAL A CA 1
ATOM 2897 C C . VAL A 1 385 ? -174.921 15.393 164.961 1.00 44.53 385 VAL A C 1
ATOM 2899 O O . VAL A 1 385 ? -175.194 16.578 164.816 1.00 44.53 385 VAL A O 1
ATOM 2902 N N . ASP A 1 386 ? -173.898 14.941 165.717 1.00 35.19 386 ASP A N 1
ATOM 2903 C CA . ASP A 1 386 ? -172.557 15.543 166.003 1.00 35.19 386 ASP A CA 1
ATOM 2904 C C . ASP A 1 386 ? -171.757 14.566 166.933 1.00 35.19 386 ASP A C 1
ATOM 2906 O O . ASP A 1 386 ? -172.409 13.682 167.503 1.00 35.19 386 ASP A O 1
ATOM 2910 N N . PRO A 1 387 ? -170.434 14.677 167.238 1.00 56.53 387 PRO A N 1
ATOM 2911 C CA . PRO A 1 387 ? -169.252 15.198 166.515 1.00 56.53 387 PRO A CA 1
ATOM 2912 C C . PRO A 1 387 ? -168.104 14.138 166.345 1.00 56.53 387 PRO A C 1
ATOM 2914 O O . PRO A 1 387 ? -168.248 12.976 166.710 1.00 56.53 387 PRO A O 1
ATOM 2917 N N . ALA A 1 388 ? -166.910 14.603 165.913 1.00 30.62 388 ALA A N 1
ATOM 2918 C CA . ALA A 1 388 ? -165.547 14.112 166.269 1.00 30.62 388 ALA A CA 1
ATOM 2919 C C . ALA A 1 388 ? -164.721 13.179 165.325 1.00 30.62 388 ALA A C 1
ATOM 2921 O O . ALA A 1 388 ? -164.604 11.976 165.524 1.00 30.62 388 ALA A O 1
ATOM 2922 N N . LYS A 1 389 ? -163.983 13.820 164.400 1.00 44.53 389 LYS A N 1
ATOM 2923 C CA . LYS A 1 389 ? -162.505 13.756 164.201 1.00 44.53 389 LYS A CA 1
ATOM 2924 C C . LYS A 1 389 ? -161.726 12.446 164.504 1.00 44.53 389 LYS A C 1
ATOM 2926 O O . LYS A 1 389 ? -161.418 12.195 165.665 1.00 44.53 389 LYS A O 1
ATOM 2931 N N . ALA A 1 390 ? -161.154 11.822 163.458 1.00 30.94 390 ALA A N 1
ATOM 2932 C CA . ALA A 1 390 ? -159.688 11.672 163.275 1.00 30.94 390 ALA A CA 1
ATOM 2933 C C . ALA A 1 390 ? -159.310 11.082 161.888 1.00 30.94 390 ALA A C 1
ATOM 2935 O O . ALA A 1 390 ? -159.738 9.997 161.523 1.00 30.94 390 ALA A O 1
ATOM 2936 N N . GLU A 1 391 ? -158.491 11.828 161.147 1.00 33.84 391 GLU A N 1
ATOM 2937 C CA . GLU A 1 391 ? -157.888 11.579 159.822 1.00 33.84 391 GLU A CA 1
ATOM 2938 C C . GLU A 1 391 ? -157.711 10.119 159.337 1.00 33.84 391 GLU A C 1
ATOM 2940 O O . GLU A 1 391 ? -156.840 9.389 159.802 1.00 33.84 391 GLU A O 1
ATOM 2945 N N . SER A 1 392 ? -158.461 9.737 158.293 1.00 45.88 392 SER A N 1
ATOM 2946 C CA . SER A 1 392 ? -158.004 8.836 157.213 1.00 45.88 392 SER A CA 1
ATOM 2947 C C . SER A 1 392 ? -159.029 8.757 156.068 1.00 45.88 392 SER A C 1
ATOM 2949 O O . SER A 1 392 ? -160.208 8.519 156.309 1.00 45.88 392 SER A O 1
ATOM 2951 N N . ALA A 1 393 ? -158.578 8.941 154.821 1.00 27.81 393 ALA A N 1
ATOM 2952 C CA . ALA A 1 393 ? -159.235 8.473 153.592 1.00 27.81 393 ALA A CA 1
ATOM 2953 C C . ALA A 1 393 ? -158.285 8.645 152.393 1.00 27.81 393 ALA A C 1
ATOM 2955 O O . ALA A 1 393 ? -157.647 9.687 152.251 1.00 27.81 393 ALA A O 1
ATOM 2956 N N . SER A 1 394 ? -158.206 7.639 151.525 1.00 43.56 394 SER A N 1
ATOM 2957 C CA . SER A 1 394 ? -157.534 7.716 150.225 1.00 43.56 394 SER A CA 1
ATOM 2958 C C . SER A 1 394 ? -158.516 8.124 149.123 1.00 43.56 394 SER A C 1
ATOM 2960 O O . SER A 1 394 ? -159.708 7.847 149.219 1.00 43.56 394 SER A O 1
ATOM 2962 N N . HIS A 1 395 ? -158.009 8.719 148.043 1.00 26.94 395 HIS A N 1
ATOM 2963 C CA . HIS A 1 395 ? -158.669 8.733 146.735 1.00 26.94 395 HIS A CA 1
ATOM 2964 C C . HIS A 1 395 ? -157.614 8.753 145.621 1.00 26.94 395 HIS A C 1
ATOM 2966 O O . HIS A 1 395 ? -156.477 9.162 145.853 1.00 26.94 395 HIS A O 1
ATOM 2972 N N . ALA A 1 396 ? -157.987 8.276 144.432 1.00 32.22 396 ALA A N 1
ATOM 2973 C CA . ALA A 1 396 ? -157.100 8.162 143.278 1.00 32.22 396 ALA A CA 1
ATOM 2974 C C . ALA A 1 396 ? -157.441 9.193 142.189 1.00 32.22 396 ALA A C 1
ATOM 2976 O O . ALA A 1 396 ? -158.580 9.258 141.733 1.00 32.22 396 ALA A O 1
ATOM 2977 N N . THR A 1 397 ? -156.413 9.939 141.785 1.00 27.53 397 THR A N 1
ATOM 2978 C CA . THR A 1 397 ? -156.239 10.716 140.540 1.00 27.53 397 THR A CA 1
ATOM 2979 C C . THR A 1 397 ? -154.726 10.961 140.458 1.00 27.53 397 THR A C 1
ATOM 2981 O O . THR A 1 397 ? -154.142 11.330 141.473 1.00 27.53 397 THR A O 1
ATOM 2984 N N . GLU A 1 398 ? -153.973 10.682 139.394 1.00 27.83 398 GLU A N 1
ATOM 2985 C CA . GLU A 1 398 ? -154.266 10.602 137.950 1.00 27.83 398 GLU A CA 1
ATOM 2986 C C . GLU A 1 398 ? -154.474 11.977 137.291 1.00 27.83 398 GLU A C 1
ATOM 2988 O O . GLU A 1 398 ? -155.586 12.429 137.036 1.00 27.83 398 GLU A O 1
ATOM 2993 N N . GLN A 1 399 ? -153.336 12.636 137.063 1.00 27.34 399 GLN A N 1
ATOM 2994 C CA . GLN A 1 399 ? -153.103 13.842 136.266 1.00 27.34 399 GLN A CA 1
ATOM 2995 C C . GLN A 1 399 ? -151.598 13.765 135.912 1.00 27.34 399 GLN A C 1
ATOM 2997 O O . GLN A 1 399 ? -150.787 13.809 136.833 1.00 27.34 399 GLN A O 1
ATOM 3002 N N . ILE A 1 400 ? -151.121 13.400 134.712 1.00 26.38 400 ILE A N 1
ATOM 3003 C CA . ILE A 1 400 ? -151.527 13.674 133.314 1.00 26.38 400 ILE A CA 1
ATOM 3004 C C . ILE A 1 400 ? -151.318 15.151 132.947 1.00 26.38 400 ILE A C 1
ATOM 3006 O O . ILE A 1 400 ? -151.765 16.023 133.688 1.00 26.38 400 ILE A O 1
ATOM 3010 N N . ALA A 1 401 ? -150.681 15.370 131.784 1.00 23.11 401 ALA A N 1
ATOM 3011 C CA . ALA A 1 401 ? -150.037 16.595 131.284 1.00 23.11 401 ALA A CA 1
ATOM 3012 C C . ALA A 1 401 ? -148.686 16.918 131.969 1.00 23.11 401 ALA A C 1
ATOM 3014 O O . ALA A 1 401 ? -148.633 17.033 133.192 1.00 23.11 401 ALA A O 1
ATOM 3015 N N . ASP A 1 402 ? -147.545 17.052 131.280 1.00 31.94 402 ASP A N 1
ATOM 3016 C CA . ASP A 1 402 ? -147.164 16.799 129.867 1.00 31.94 402 ASP A CA 1
ATOM 3017 C C . ASP A 1 402 ? -145.733 16.189 129.905 1.00 31.94 402 ASP A C 1
ATOM 3019 O O . ASP A 1 402 ? -144.974 16.475 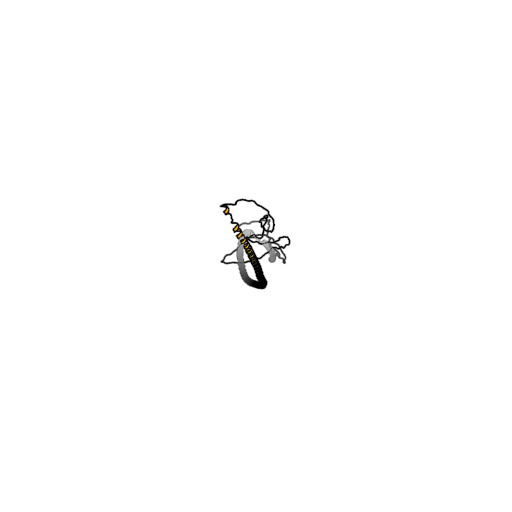130.830 1.00 31.94 402 ASP A O 1
ATOM 3023 N N . GLU A 1 403 ? -145.311 15.206 129.103 1.00 28.20 403 GLU A N 1
ATOM 3024 C CA . GLU A 1 403 ? -145.236 15.131 127.630 1.00 28.20 403 GLU A CA 1
ATOM 3025 C C . GLU A 1 403 ? -144.222 16.112 127.002 1.00 28.20 403 GLU A C 1
ATOM 3027 O O . GLU A 1 403 ? -144.612 17.082 126.366 1.00 28.20 403 GLU A O 1
ATOM 3032 N N . GLN A 1 404 ? -142.913 15.823 127.150 1.00 33.34 404 GLN A N 1
ATOM 3033 C CA . GLN A 1 404 ? -141.926 15.936 126.056 1.00 33.34 404 GLN A CA 1
ATOM 3034 C C . GLN A 1 404 ? -140.564 15.260 126.362 1.00 33.34 404 GLN A C 1
ATOM 3036 O O . GLN A 1 404 ? -139.953 15.540 127.386 1.00 33.34 404 GLN A O 1
ATOM 3041 N N . GLU A 1 405 ? -140.140 14.389 125.430 1.00 31.55 405 GLU A N 1
ATOM 3042 C CA . GLU A 1 405 ? -138.766 14.018 124.990 1.00 31.55 405 GLU A CA 1
ATOM 3043 C C . GLU A 1 405 ? -137.674 13.693 126.055 1.00 31.55 405 GLU A C 1
ATOM 3045 O O . GLU A 1 405 ? -137.339 14.514 126.899 1.00 31.55 405 GLU A O 1
ATOM 3050 N N . LEU A 1 406 ? -137.030 12.512 126.134 1.00 29.42 406 LEU A N 1
ATOM 3051 C CA . LEU A 1 406 ? -136.683 11.428 125.179 1.00 29.42 406 LEU A CA 1
ATOM 3052 C C . LEU A 1 406 ? -135.518 11.727 124.201 1.00 29.42 406 LEU A C 1
ATOM 3054 O O . LEU A 1 406 ? -135.751 11.820 123.003 1.00 29.42 406 LEU A O 1
ATOM 3058 N N . ALA A 1 407 ? -134.284 11.830 124.724 1.00 33.53 407 ALA A N 1
ATOM 3059 C CA . ALA A 1 407 ? -133.001 11.516 124.053 1.00 33.53 407 ALA A CA 1
ATOM 3060 C C . ALA A 1 407 ? -131.817 11.717 125.038 1.00 33.53 407 ALA A C 1
ATOM 3062 O O . ALA A 1 407 ? -131.881 12.603 125.888 1.00 33.53 407 ALA A O 1
ATOM 3063 N N . ASP A 1 408 ? -130.690 10.999 125.003 1.00 36.56 408 ASP A N 1
ATOM 3064 C CA . ASP A 1 408 ? -130.428 9.657 124.466 1.00 36.56 408 ASP A CA 1
ATOM 3065 C C . ASP A 1 408 ? -129.257 9.021 125.233 1.00 36.56 408 ASP A C 1
ATOM 3067 O O . ASP A 1 408 ? -128.202 9.635 125.392 1.00 36.56 408 ASP A O 1
ATOM 3071 N N . LEU A 1 409 ? -129.432 7.779 125.694 1.00 29.33 409 LEU A N 1
ATOM 3072 C CA . LEU A 1 409 ? -128.348 6.914 126.185 1.00 29.33 409 LEU A CA 1
ATOM 3073 C C . LEU A 1 409 ? -128.649 5.419 125.939 1.00 29.33 409 LEU A C 1
ATOM 3075 O O . LEU A 1 409 ? -128.293 4.579 126.761 1.00 29.33 409 LEU A O 1
ATOM 3079 N N . LEU A 1 410 ? -129.295 5.084 124.812 1.00 28.72 410 LEU A N 1
ATOM 3080 C CA . LEU A 1 410 ? -129.132 3.797 124.114 1.00 28.72 410 LEU A CA 1
ATOM 3081 C C . LEU A 1 410 ? -129.781 3.844 122.710 1.00 28.72 410 LEU A C 1
ATOM 3083 O O . LEU A 1 410 ? -130.999 3.785 122.586 1.00 28.72 410 LEU A O 1
ATOM 3087 N N . ALA A 1 411 ? -128.944 3.896 121.677 1.00 29.88 411 ALA A N 1
ATOM 3088 C CA . ALA A 1 411 ? -129.201 3.406 120.320 1.00 29.88 411 ALA A CA 1
ATOM 3089 C C . ALA A 1 411 ? -127.839 2.847 119.865 1.00 29.88 411 ALA A C 1
ATOM 3091 O O . ALA A 1 411 ? -126.841 3.563 119.908 1.00 29.88 411 ALA A O 1
ATOM 3092 N N . GLU A 1 412 ? -127.669 1.527 119.858 1.00 28.47 412 GLU A N 1
ATOM 3093 C CA . GLU A 1 412 ? -127.954 0.655 118.707 1.00 28.47 412 GLU A CA 1
ATOM 3094 C C . GLU A 1 412 ? -127.002 0.931 117.528 1.00 28.47 412 GLU A C 1
ATOM 3096 O O . GLU A 1 412 ? -127.130 1.913 116.802 1.00 28.47 412 GLU A O 1
ATOM 3101 N N . ASP A 1 413 ? -125.986 0.062 117.437 1.00 38.94 413 ASP A N 1
ATOM 3102 C CA . ASP A 1 413 ? -125.683 -0.837 116.305 1.00 38.94 413 ASP A CA 1
ATOM 3103 C C . ASP A 1 413 ? -126.507 -0.687 114.995 1.00 38.94 413 ASP A C 1
ATOM 3105 O O . ASP A 1 413 ? -127.678 -0.303 115.047 1.00 38.94 413 ASP A O 1
ATOM 3109 N N . PRO A 1 414 ? -125.973 -1.111 113.821 1.00 48.28 414 PRO A N 1
ATOM 3110 C CA . PRO A 1 414 ? -124.898 -2.107 113.682 1.00 48.28 414 PRO A CA 1
ATOM 3111 C C . PRO A 1 414 ? -123.773 -1.771 112.674 1.00 48.28 414 PRO A C 1
ATOM 3113 O O . PRO A 1 414 ? -123.794 -0.742 112.008 1.00 48.28 414 PRO A O 1
ATOM 3116 N N . GLU A 1 415 ? -122.786 -2.677 112.654 1.00 30.41 415 GLU A N 1
ATOM 3117 C CA . GLU A 1 415 ? -122.111 -3.363 111.521 1.00 30.41 415 GLU A CA 1
ATOM 3118 C C . GLU A 1 415 ? -121.962 -2.713 110.118 1.00 30.41 415 GLU A C 1
ATOM 3120 O O . GLU A 1 415 ? -122.738 -1.876 109.676 1.00 30.41 415 GLU A O 1
ATOM 3125 N N . ASP A 1 416 ? -120.986 -3.271 109.384 1.00 30.62 416 ASP A N 1
ATOM 3126 C CA . ASP A 1 416 ? -120.810 -3.243 107.921 1.00 30.62 416 ASP A CA 1
ATOM 3127 C C . ASP A 1 416 ? -120.390 -1.918 107.232 1.00 30.62 416 ASP A C 1
ATOM 3129 O O . ASP A 1 416 ? -120.815 -0.822 107.584 1.00 30.62 416 ASP A O 1
ATOM 3133 N N . ALA A 1 417 ? -119.545 -1.933 106.190 1.00 30.88 417 ALA A N 1
ATOM 3134 C CA . ALA A 1 417 ? -118.622 -2.970 105.695 1.00 30.88 417 ALA A CA 1
ATOM 3135 C C . ALA A 1 417 ? -117.592 -2.333 104.722 1.00 30.88 417 ALA A C 1
ATOM 3137 O O . ALA A 1 417 ? -117.584 -1.119 104.524 1.00 30.88 417 ALA A O 1
ATOM 3138 N N . ASP A 1 418 ? -116.776 -3.189 104.100 1.00 28.80 418 ASP A N 1
ATOM 3139 C CA . ASP A 1 418 ? -116.233 -3.051 102.741 1.00 28.80 418 ASP A CA 1
ATOM 3140 C C . ASP A 1 418 ? -115.220 -1.920 102.418 1.00 28.80 418 ASP A C 1
ATOM 3142 O O . ASP A 1 418 ? -115.527 -0.749 102.193 1.00 28.80 418 ASP A O 1
ATOM 3146 N N . GLU A 1 419 ? -113.965 -2.370 102.284 1.00 39.16 419 GLU A N 1
ATOM 3147 C CA . GLU A 1 419 ? -113.111 -2.224 101.083 1.00 39.16 419 GLU A CA 1
ATOM 3148 C C . GLU A 1 419 ? -113.857 -1.840 99.774 1.00 39.16 419 GLU A C 1
ATOM 3150 O O . GLU A 1 419 ? -115.001 -2.253 99.579 1.00 39.16 419 GLU A O 1
ATOM 3155 N N . PRO A 1 420 ? -113.219 -1.131 98.810 1.00 45.09 420 PRO A N 1
ATOM 3156 C CA . PRO A 1 420 ? -112.174 -1.798 98.015 1.00 45.09 420 PRO A CA 1
ATOM 3157 C C . PRO A 1 420 ? -111.075 -0.899 97.396 1.00 45.09 420 PRO A C 1
ATOM 3159 O O . PRO A 1 420 ? -111.106 0.322 97.526 1.00 45.09 420 PRO A O 1
ATOM 3162 N N . ASP A 1 421 ? -110.097 -1.563 96.759 1.00 34.00 421 ASP A N 1
ATOM 3163 C CA . ASP A 1 421 ? -109.505 -1.349 95.412 1.00 34.00 421 ASP A CA 1
ATOM 3164 C C . ASP A 1 421 ? -109.372 0.100 94.829 1.00 34.00 421 ASP A C 1
ATOM 3166 O O . ASP A 1 421 ? -110.212 0.971 95.019 1.00 34.00 421 ASP A O 1
ATOM 3170 N N . ASP A 1 422 ? -108.370 0.453 94.006 1.00 31.59 422 ASP A N 1
ATOM 3171 C CA . ASP A 1 422 ? -107.742 -0.394 92.982 1.00 31.59 422 ASP A CA 1
ATOM 3172 C C . ASP A 1 422 ? -106.409 0.161 92.388 1.00 31.59 422 ASP A C 1
ATOM 3174 O O . ASP A 1 422 ? -106.194 1.370 92.337 1.00 31.59 422 ASP A O 1
ATOM 3178 N N . ILE A 1 423 ? -105.566 -0.762 91.895 1.00 31.09 423 ILE A N 1
ATOM 3179 C CA . ILE A 1 423 ? -104.695 -0.761 90.680 1.00 31.09 423 ILE A CA 1
ATOM 3180 C C . ILE A 1 423 ? -103.867 0.473 90.166 1.00 31.09 423 ILE A C 1
ATOM 3182 O O . ILE A 1 423 ? -104.341 1.593 90.034 1.00 31.09 423 ILE A O 1
ATOM 3186 N N . ALA A 1 424 ? -102.664 0.138 89.632 1.00 30.69 424 ALA A N 1
ATOM 3187 C CA . ALA A 1 424 ? -101.845 0.818 88.582 1.00 30.69 424 ALA A CA 1
ATOM 3188 C C . ALA A 1 424 ? -101.049 2.121 88.885 1.00 30.69 424 ALA A C 1
ATOM 3190 O O . ALA A 1 424 ? -101.369 2.855 89.809 1.00 30.69 424 ALA A O 1
ATOM 3191 N N . ALA A 1 425 ? -100.028 2.518 88.091 1.00 30.55 425 ALA A N 1
ATOM 3192 C CA . ALA A 1 425 ? -99.020 1.793 87.269 1.00 30.55 425 ALA A CA 1
ATOM 3193 C C . ALA A 1 425 ? -97.938 2.773 86.711 1.00 30.55 425 ALA A C 1
ATOM 3195 O O . ALA A 1 425 ? -98.155 3.979 86.706 1.00 30.55 425 ALA A O 1
ATOM 3196 N N . ASP A 1 426 ? -96.836 2.205 86.195 1.00 29.72 426 ASP A N 1
ATOM 3197 C CA . ASP A 1 426 ? -95.918 2.679 85.127 1.00 29.72 426 ASP A CA 1
ATOM 3198 C C . ASP A 1 426 ? -95.141 4.031 85.160 1.00 29.72 426 ASP A C 1
ATOM 3200 O O . ASP A 1 426 ? -95.699 5.121 85.098 1.00 29.72 426 ASP A O 1
ATOM 3204 N N . ASP A 1 427 ? -93.809 3.864 85.045 1.00 29.03 427 ASP A N 1
ATOM 3205 C CA . ASP A 1 427 ? -92.897 4.420 84.008 1.00 29.03 427 ASP A CA 1
ATOM 3206 C C . ASP A 1 427 ? -92.379 5.895 84.021 1.00 29.03 427 ASP A C 1
ATOM 3208 O O . ASP A 1 427 ? -92.900 6.797 84.670 1.00 29.03 427 ASP A O 1
ATOM 3212 N N . ALA A 1 428 ? -91.300 6.090 83.241 1.00 29.72 428 ALA A N 1
ATOM 3213 C CA . ALA A 1 428 ? -90.764 7.310 82.611 1.00 29.72 428 ALA A CA 1
ATOM 3214 C C . ALA A 1 428 ? -90.049 8.410 83.448 1.00 29.72 428 ALA A C 1
ATOM 3216 O O . ALA A 1 428 ? -90.632 9.399 83.877 1.00 29.72 428 ALA A O 1
ATOM 3217 N N . ASP A 1 429 ? -88.723 8.248 83.559 1.00 28.77 429 ASP A N 1
ATOM 3218 C CA . ASP A 1 429 ? -87.643 9.098 82.985 1.00 28.77 429 ASP A CA 1
ATOM 3219 C C . ASP A 1 429 ? -87.676 10.664 82.965 1.00 28.77 429 ASP A C 1
ATOM 3221 O O . ASP A 1 429 ? -88.691 11.332 82.816 1.00 28.77 429 ASP A O 1
ATOM 3225 N N . ALA A 1 430 ? -86.453 11.222 82.966 1.00 31.56 430 ALA A N 1
ATOM 3226 C CA . ALA A 1 430 ? -85.994 12.516 82.434 1.00 31.56 430 ALA A CA 1
ATOM 3227 C C . ALA A 1 430 ? -86.500 13.880 82.980 1.00 31.56 430 ALA A C 1
ATOM 3229 O O . ALA A 1 430 ? -87.604 14.346 82.717 1.00 31.56 430 ALA A O 1
ATOM 3230 N N . GLY A 1 431 ? -85.519 14.694 83.411 1.00 27.81 431 GLY A N 1
ATOM 3231 C CA . GLY A 1 431 ? -85.142 15.837 82.555 1.00 27.81 431 GLY A CA 1
ATOM 3232 C C . GLY A 1 431 ? -85.049 17.243 83.173 1.00 27.81 431 GLY A C 1
ATOM 3233 O O . GLY A 1 431 ? -86.054 17.927 83.350 1.00 27.81 431 GLY A O 1
ATOM 3234 N N . ALA A 1 432 ? -83.820 17.757 83.333 1.00 30.81 432 ALA A N 1
ATOM 3235 C CA . ALA A 1 432 ? -83.508 19.194 83.418 1.00 30.81 432 ALA A CA 1
ATOM 3236 C C . ALA A 1 432 ? -81.990 19.461 83.248 1.00 30.81 432 ALA A C 1
ATOM 3238 O O . ALA A 1 432 ? -81.195 18.679 83.754 1.00 30.81 432 ALA A O 1
ATOM 3239 N N . LYS A 1 433 ? -81.501 20.565 82.656 1.00 32.38 433 LYS A N 1
ATOM 3240 C CA . LYS A 1 433 ? -82.023 21.439 81.579 1.00 32.38 433 LYS A CA 1
ATOM 3241 C C . LYS A 1 433 ? -80.915 22.428 81.154 1.00 32.38 433 LYS A C 1
ATOM 3243 O O . LYS A 1 433 ? -80.206 22.932 82.017 1.00 32.38 433 LYS A O 1
ATOM 3248 N N . GLY A 1 434 ? -80.879 22.808 79.873 1.00 28.47 434 GLY A N 1
ATOM 3249 C CA . GLY A 1 434 ? -80.083 23.936 79.356 1.00 28.47 434 GLY A CA 1
ATOM 3250 C C . GLY A 1 434 ? -78.634 23.601 78.961 1.00 28.47 434 GLY A C 1
ATOM 3251 O O . GLY A 1 434 ? -78.072 22.625 79.440 1.00 28.47 434 GLY A O 1
ATOM 3252 N N . ALA A 1 435 ? -77.988 24.377 78.089 1.00 31.31 435 ALA A N 1
ATOM 3253 C CA . ALA A 1 435 ? -78.505 25.418 77.190 1.00 31.31 435 ALA A CA 1
ATOM 3254 C C . ALA A 1 435 ? -77.505 25.610 76.033 1.00 31.31 435 ALA A C 1
ATOM 3256 O O . ALA A 1 435 ? -76.308 25.435 76.241 1.00 31.31 435 ALA A O 1
ATOM 3257 N N . ASP A 1 436 ? -77.990 25.963 74.843 1.00 29.70 436 ASP A N 1
ATOM 3258 C CA . ASP A 1 436 ? -77.151 26.252 73.672 1.00 29.70 436 ASP A CA 1
ATOM 3259 C C . ASP A 1 436 ? -76.920 27.765 73.521 1.00 29.70 436 ASP A C 1
ATOM 3261 O O . ASP A 1 436 ? -77.837 28.560 73.753 1.00 29.70 436 ASP A O 1
ATOM 3265 N N . SER A 1 437 ? -75.707 28.157 73.124 1.00 30.89 437 SER A N 1
ATOM 3266 C CA . SER A 1 437 ? -75.389 29.514 72.675 1.00 30.89 437 SER A CA 1
ATOM 3267 C C . SER A 1 437 ? -74.100 29.554 71.844 1.00 30.89 437 SER A C 1
ATOM 3269 O O . SER A 1 437 ? -73.042 29.141 72.318 1.00 30.89 437 SER A O 1
ATOM 3271 N N . ALA A 1 438 ? -74.225 30.148 70.654 1.00 30.70 438 ALA A N 1
ATOM 3272 C CA . ALA A 1 438 ? -73.186 30.677 69.759 1.00 30.70 438 ALA A CA 1
ATOM 3273 C C . ALA A 1 438 ? -72.051 31.465 70.496 1.00 30.70 438 ALA A C 1
ATOM 3275 O O . ALA A 1 438 ? -72.196 31.807 71.667 1.00 30.70 438 ALA A O 1
ATOM 3276 N N . ASP A 1 439 ? -70.910 31.840 69.897 1.00 28.92 439 ASP A N 1
ATOM 3277 C CA . ASP A 1 439 ? -70.768 32.423 68.553 1.00 28.92 439 ASP A CA 1
ATOM 3278 C C . ASP A 1 439 ? -69.294 32.593 68.077 1.00 28.92 439 ASP A C 1
ATOM 3280 O O . ASP A 1 439 ? -68.354 32.388 68.840 1.00 28.92 439 ASP A O 1
ATOM 3284 N N . ASP A 1 440 ? -69.175 32.978 66.803 1.00 28.89 440 ASP A N 1
ATOM 3285 C CA . ASP A 1 440 ? -68.109 33.533 65.934 1.00 28.89 440 ASP A CA 1
ATOM 3286 C C . ASP A 1 440 ? -66.604 33.725 66.319 1.00 28.89 440 ASP A C 1
ATOM 3288 O O . ASP A 1 440 ? -66.194 34.014 67.440 1.00 28.89 440 ASP A O 1
ATOM 3292 N N . THR A 1 441 ? -65.788 33.767 65.250 1.00 27.95 441 THR A N 1
ATOM 3293 C CA . THR A 1 441 ? -64.436 34.361 65.069 1.00 27.95 441 THR A CA 1
ATOM 3294 C C . THR A 1 441 ? -63.237 33.923 65.930 1.00 27.95 441 THR A C 1
ATOM 3296 O O . THR A 1 441 ? -63.070 34.359 67.064 1.00 27.95 441 THR A O 1
ATOM 3299 N N . ALA A 1 442 ? -62.226 33.329 65.267 1.00 30.61 442 ALA A N 1
ATOM 3300 C CA . ALA A 1 442 ? -61.003 34.083 64.915 1.00 30.61 442 ALA A CA 1
ATOM 3301 C C . ALA A 1 442 ? -60.090 33.393 63.867 1.00 30.61 442 ALA A C 1
ATOM 3303 O O . ALA A 1 442 ? -59.706 32.233 63.984 1.00 30.61 442 ALA A O 1
ATOM 3304 N N . THR A 1 443 ? -59.692 34.195 62.878 1.00 29.70 443 THR A N 1
ATOM 3305 C CA . THR A 1 443 ? -58.514 34.145 61.981 1.00 29.70 443 THR A CA 1
ATOM 3306 C C . THR A 1 443 ? -57.250 33.540 62.655 1.00 29.70 443 THR A C 1
ATOM 3308 O O . THR A 1 443 ? -56.992 33.820 63.820 1.00 29.70 443 THR A O 1
ATOM 3311 N N . SER A 1 444 ? -56.340 32.805 61.992 1.00 31.75 444 SER A N 1
ATOM 3312 C CA . SER A 1 444 ? -55.693 33.152 60.710 1.00 31.75 444 SER A CA 1
ATOM 3313 C C . SER A 1 444 ? -54.996 31.989 59.974 1.00 31.75 444 SER A C 1
ATOM 3315 O O . SER A 1 444 ? -54.712 30.947 60.548 1.00 31.75 444 SER A O 1
ATOM 3317 N N . ALA A 1 445 ? -54.690 32.252 58.700 1.00 31.09 445 ALA A N 1
ATOM 3318 C CA . ALA A 1 445 ? -54.051 31.418 57.677 1.00 31.09 445 ALA A CA 1
ATOM 3319 C C . ALA A 1 445 ? -52.782 30.607 58.035 1.00 31.09 445 ALA A C 1
ATOM 3321 O O . ALA A 1 445 ? -51.911 31.082 58.760 1.00 31.09 445 ALA A O 1
ATOM 3322 N N . ASP A 1 446 ? -52.613 29.489 57.315 1.00 30.92 446 ASP A N 1
ATOM 3323 C CA . ASP A 1 446 ? -51.330 29.043 56.743 1.00 30.92 446 ASP A CA 1
ATOM 3324 C C . ASP A 1 446 ? -51.560 28.446 55.331 1.00 30.92 446 ASP A C 1
ATOM 3326 O O . ASP A 1 446 ? -52.701 28.145 54.963 1.00 30.92 446 ASP A O 1
ATOM 3330 N N . SER A 1 447 ? -50.510 28.320 54.509 1.00 32.72 447 SER A N 1
ATOM 3331 C CA . SER A 1 447 ? -50.602 27.863 53.115 1.00 32.72 447 SER A CA 1
ATOM 3332 C C . SER A 1 447 ? -49.304 27.254 52.551 1.00 32.72 447 SER A C 1
ATOM 3334 O O . SER A 1 447 ? -48.365 27.979 52.231 1.00 32.72 447 SER A O 1
ATOM 3336 N N . THR A 1 448 ? -49.299 25.944 52.287 1.00 31.95 448 THR A N 1
ATOM 3337 C CA . THR A 1 448 ? -48.402 25.242 51.334 1.00 31.95 448 THR A CA 1
ATOM 3338 C C . THR A 1 448 ? -49.156 24.012 50.787 1.00 31.95 448 THR A C 1
ATOM 3340 O O . THR A 1 448 ? -49.791 23.296 51.550 1.00 31.95 448 THR A O 1
ATOM 3343 N N . VAL A 1 449 ? -49.399 23.868 49.476 1.00 33.91 449 VAL A N 1
ATOM 3344 C CA . VAL A 1 449 ? -48.491 23.484 48.364 1.00 33.91 449 VAL A CA 1
ATOM 3345 C C . VAL A 1 449 ? -48.099 21.994 48.400 1.00 33.91 449 VAL A C 1
ATOM 3347 O O . VAL A 1 449 ? -47.590 21.489 49.392 1.00 33.91 449 VAL A O 1
ATOM 3350 N N . THR A 1 450 ? -48.387 21.290 47.299 1.00 32.06 450 THR A N 1
ATOM 3351 C CA . THR A 1 450 ? -48.419 19.820 47.169 1.00 32.06 450 THR A CA 1
ATOM 3352 C C . THR A 1 450 ? -47.107 19.173 46.689 1.00 32.06 450 THR A C 1
ATOM 3354 O O . THR A 1 450 ? -46.213 19.833 46.166 1.00 32.06 450 THR A O 1
ATOM 3357 N N . ALA A 1 451 ? -47.000 17.850 46.887 1.00 30.52 451 ALA A N 1
ATOM 3358 C CA . ALA A 1 451 ? -45.757 17.072 46.815 1.00 30.52 451 ALA A CA 1
ATOM 3359 C C . ALA A 1 451 ? -45.472 16.348 45.474 1.00 30.52 451 ALA A C 1
ATOM 3361 O O . ALA A 1 451 ? -46.325 16.247 44.591 1.00 30.52 451 ALA A O 1
ATOM 3362 N N . LYS A 1 452 ? -44.244 15.812 45.359 1.00 29.16 452 LYS A N 1
ATOM 3363 C CA . LYS A 1 452 ? -43.680 14.984 44.266 1.00 29.16 452 LYS A CA 1
ATOM 3364 C C . LYS A 1 452 ? -42.400 14.263 44.800 1.00 29.16 452 LYS A C 1
ATOM 3366 O O . LYS A 1 452 ? -41.896 14.724 45.822 1.00 29.16 452 LYS A O 1
ATOM 3371 N N . PRO A 1 453 ? -41.738 13.322 44.085 1.00 53.59 453 PRO A N 1
ATOM 3372 C CA . PRO A 1 453 ? -42.143 11.963 43.668 1.00 53.59 453 PRO A CA 1
ATOM 3373 C C . PRO A 1 453 ? -41.226 10.808 44.174 1.00 53.59 453 PRO A C 1
ATOM 3375 O O . PRO A 1 453 ? -40.043 11.019 44.420 1.00 53.59 453 PRO A O 1
ATOM 3378 N N . SER A 1 454 ? -41.725 9.567 44.099 1.00 28.52 454 SER A N 1
ATOM 3379 C CA . SER A 1 454 ? -41.009 8.332 43.676 1.00 28.52 454 SER A CA 1
ATOM 3380 C C . SER A 1 454 ? -42.054 7.224 43.381 1.00 28.52 454 SER A C 1
ATOM 3382 O O . SER A 1 454 ? -43.210 7.388 43.769 1.00 28.52 454 SER A O 1
ATOM 3384 N N . GLY A 1 455 ? -41.799 6.119 42.664 1.00 27.66 455 GLY A N 1
ATOM 3385 C CA . GLY A 1 455 ? -40.687 5.795 41.756 1.00 27.66 455 GLY A CA 1
ATOM 3386 C C . GLY A 1 455 ? -39.844 4.573 42.152 1.00 27.66 455 GLY A C 1
ATOM 3387 O O . GLY A 1 455 ? -38.851 4.790 42.830 1.00 27.66 455 GLY A O 1
ATOM 3388 N N . GLU A 1 456 ? -40.200 3.359 41.690 1.00 30.23 456 GLU A N 1
ATOM 3389 C CA . GLU A 1 456 ? -39.298 2.189 41.506 1.00 30.23 456 GLU A CA 1
ATOM 3390 C C . GLU A 1 456 ? -39.971 1.038 40.702 1.00 30.23 456 GLU A C 1
ATOM 3392 O O . GLU A 1 456 ? -41.169 1.108 40.412 1.00 30.23 456 GLU A O 1
ATOM 3397 N N . ASP A 1 457 ? -39.179 0.035 40.289 1.00 29.97 457 ASP A N 1
ATOM 3398 C CA . ASP A 1 457 ? -39.455 -0.993 39.252 1.00 29.97 457 ASP A CA 1
ATOM 3399 C C . ASP A 1 457 ? -40.010 -2.354 39.756 1.00 29.97 457 ASP A C 1
ATOM 3401 O O . ASP A 1 457 ? -40.153 -2.562 40.959 1.00 29.97 457 ASP A O 1
ATOM 3405 N N . VAL A 1 458 ? -40.269 -3.311 38.832 1.00 31.52 458 VAL A N 1
ATOM 3406 C CA . VAL A 1 458 ? -39.670 -4.683 38.835 1.00 31.52 458 VAL A CA 1
ATOM 3407 C C . VAL A 1 458 ? -40.022 -5.530 37.576 1.00 31.52 458 VAL A C 1
ATOM 3409 O O . VAL A 1 458 ? -41.088 -5.383 36.982 1.00 31.52 458 VAL A O 1
ATOM 3412 N N . SER A 1 459 ? -39.076 -6.408 37.199 1.00 29.84 459 SER A N 1
ATOM 3413 C CA . SER A 1 459 ? -38.987 -7.442 36.124 1.00 29.84 459 SER A CA 1
ATOM 3414 C C . SER A 1 459 ? -40.044 -8.590 36.185 1.00 29.84 459 SER A C 1
ATOM 3416 O O . SER A 1 459 ? -40.920 -8.532 37.039 1.00 29.84 459 SER A O 1
ATOM 3418 N N . THR A 1 460 ? -40.079 -9.691 35.393 1.00 28.08 460 THR A N 1
ATOM 3419 C CA . THR A 1 460 ? -39.229 -10.393 34.366 1.00 28.08 460 THR A CA 1
ATOM 3420 C C . THR A 1 460 ? -40.103 -10.800 33.127 1.00 28.08 460 THR A C 1
ATOM 3422 O O . THR A 1 460 ? -41.087 -10.103 32.900 1.00 28.08 460 THR A O 1
ATOM 3425 N N . GLU A 1 461 ? -39.941 -11.795 32.215 1.00 30.00 461 GLU A N 1
ATOM 3426 C CA . GLU A 1 461 ? -39.020 -12.904 31.783 1.00 30.00 461 GLU A CA 1
ATOM 3427 C C . GLU A 1 461 ? -39.503 -13.340 30.346 1.00 30.00 461 GLU A C 1
ATOM 3429 O O . GLU A 1 461 ? -40.671 -13.101 30.048 1.00 30.00 461 GLU A O 1
ATOM 3434 N N . ALA A 1 462 ? -38.831 -13.957 29.348 1.00 29.11 462 ALA A N 1
ATOM 3435 C CA . ALA A 1 462 ? -37.458 -14.406 29.016 1.00 29.11 462 ALA A CA 1
ATOM 3436 C C . ALA A 1 462 ? -37.265 -15.937 28.739 1.00 29.11 462 ALA A C 1
ATOM 3438 O O . ALA A 1 462 ? -36.821 -16.665 29.617 1.00 29.11 462 ALA A O 1
ATOM 3439 N N . THR A 1 463 ? -37.543 -16.425 27.508 1.00 27.78 463 THR A N 1
ATOM 3440 C CA . THR A 1 463 ? -37.071 -17.719 26.900 1.00 27.78 463 THR A CA 1
ATOM 3441 C C . THR A 1 463 ? -37.305 -17.700 25.363 1.00 27.78 463 THR A C 1
ATOM 3443 O O . THR A 1 463 ? -38.371 -17.276 24.928 1.00 27.78 463 THR A O 1
ATOM 3446 N N . GLU A 1 464 ? -36.276 -17.824 24.506 1.00 32.28 464 GLU A N 1
ATOM 3447 C CA . GLU A 1 464 ? -35.745 -19.045 23.826 1.00 32.28 464 GLU A CA 1
ATOM 3448 C C . GLU A 1 464 ? -36.663 -19.670 22.740 1.00 32.28 464 GLU A C 1
ATOM 3450 O O . GLU A 1 464 ? -37.833 -19.914 23.011 1.00 32.28 464 GLU A O 1
ATOM 3455 N N . SER A 1 465 ? -36.250 -20.017 21.501 1.00 29.00 465 SER A N 1
ATOM 3456 C CA . SER A 1 465 ? -35.005 -19.867 20.681 1.00 29.00 465 SER A CA 1
ATOM 3457 C C . SER A 1 465 ? -35.402 -20.038 19.168 1.00 29.00 465 SER A C 1
ATOM 3459 O O . SER A 1 465 ? -36.590 -19.917 18.885 1.00 29.00 465 SER A O 1
ATOM 3461 N N . GLU A 1 466 ? -34.615 -20.294 18.099 1.00 30.56 466 GLU A N 1
ATOM 3462 C CA . GLU A 1 466 ? -33.206 -20.677 17.805 1.00 30.56 466 GLU A CA 1
ATOM 3463 C C . GLU A 1 466 ? -32.909 -20.455 16.276 1.00 30.56 466 GLU A C 1
ATOM 3465 O O . GLU A 1 466 ? -33.818 -20.120 15.517 1.00 30.56 466 GLU A O 1
ATOM 3470 N N . ALA A 1 467 ? -31.680 -20.743 15.822 1.00 27.67 467 ALA A N 1
ATOM 3471 C CA . ALA A 1 467 ? -31.274 -21.268 14.497 1.00 27.67 467 ALA A CA 1
ATOM 3472 C C . ALA A 1 467 ? -31.103 -20.357 13.239 1.00 27.67 467 ALA A C 1
ATOM 3474 O O . ALA A 1 467 ? -31.972 -20.235 12.380 1.00 27.67 467 ALA A O 1
ATOM 3475 N N . THR A 1 468 ? -29.842 -19.936 13.034 1.00 27.39 468 THR A N 1
ATOM 3476 C CA . THR A 1 468 ? -29.026 -20.015 11.779 1.00 27.39 468 THR A CA 1
ATOM 3477 C C . THR A 1 468 ? -29.312 -19.214 10.475 1.00 27.39 468 THR A C 1
ATOM 3479 O O . THR A 1 468 ? -30.186 -19.560 9.695 1.00 27.39 468 THR A O 1
ATOM 3482 N N . GLN A 1 469 ? -28.335 -18.335 10.155 1.00 32.66 469 GLN A N 1
ATOM 3483 C CA . GLN A 1 469 ? -27.615 -18.114 8.862 1.00 32.66 469 GLN A CA 1
ATOM 3484 C C . GLN A 1 469 ? -28.315 -17.600 7.570 1.00 32.66 469 GLN A C 1
ATOM 3486 O O . GLN A 1 469 ? -29.144 -18.290 6.998 1.00 32.66 469 GLN A O 1
ATOM 3491 N N . SER A 1 470 ? -27.816 -16.472 7.009 1.00 28.64 470 SER A N 1
ATOM 3492 C CA . SER A 1 470 ? -26.946 -16.368 5.790 1.00 28.64 470 SER A CA 1
ATOM 3493 C C . SER A 1 470 ? -27.146 -15.094 4.916 1.00 28.64 470 SER A C 1
ATOM 3495 O O . SER A 1 470 ? -28.256 -14.598 4.776 1.00 28.64 470 SER A O 1
ATOM 3497 N N . ASP A 1 471 ? -26.047 -14.636 4.292 1.00 30.08 471 ASP A N 1
ATOM 3498 C CA . ASP A 1 471 ? -25.902 -13.842 3.043 1.00 30.08 471 ASP A CA 1
ATOM 3499 C C . ASP A 1 471 ? -26.381 -12.367 2.883 1.00 30.08 471 ASP A C 1
ATOM 3501 O O . ASP A 1 471 ? -27.373 -12.053 2.236 1.00 30.08 471 ASP A O 1
ATOM 3505 N N . ALA A 1 472 ? -25.525 -11.450 3.363 1.00 30.06 472 ALA A N 1
ATOM 3506 C CA . ALA A 1 472 ? -24.613 -10.594 2.561 1.00 30.06 472 ALA A CA 1
ATOM 3507 C C . ALA A 1 472 ? -25.087 -9.563 1.480 1.00 30.06 472 ALA A C 1
ATOM 3509 O O . ALA A 1 472 ? -25.616 -9.923 0.434 1.00 30.06 472 ALA A O 1
ATOM 3510 N N . LYS A 1 473 ? -24.559 -8.326 1.650 1.00 30.91 473 LYS A N 1
ATOM 3511 C CA . LYS A 1 473 ? -24.278 -7.219 0.680 1.00 30.91 473 LYS A CA 1
ATOM 3512 C C . LYS A 1 473 ? -25.468 -6.385 0.139 1.00 30.91 473 LYS A C 1
ATOM 3514 O O . LYS A 1 473 ? -26.506 -6.942 -0.177 1.00 30.91 473 LYS A O 1
ATOM 3519 N N . GLU A 1 474 ? -25.470 -5.036 0.075 1.00 30.16 474 GLU A N 1
ATOM 3520 C CA . GLU A 1 474 ? -24.444 -3.976 -0.188 1.00 30.16 474 GLU A CA 1
ATOM 3521 C C . GLU A 1 474 ? -24.084 -3.827 -1.689 1.00 30.16 474 GLU A C 1
ATOM 3523 O O . GLU A 1 474 ? -23.759 -4.827 -2.320 1.00 30.16 474 GLU A O 1
ATOM 3528 N N . SER A 1 475 ? -24.100 -2.660 -2.360 1.00 30.77 475 SER A N 1
ATOM 3529 C CA . SER A 1 475 ? -24.417 -1.234 -2.057 1.00 30.77 475 SER A CA 1
ATOM 3530 C C . SER A 1 475 ? -25.180 -0.620 -3.268 1.00 30.77 475 SER A C 1
ATOM 3532 O O . SER A 1 475 ? -25.084 -1.145 -4.373 1.00 30.77 475 SER A O 1
ATOM 3534 N N . VAL A 1 476 ? -26.129 0.327 -3.154 1.00 30.81 476 VAL A N 1
ATOM 3535 C CA . VAL A 1 476 ? -26.079 1.772 -2.788 1.00 30.81 476 VAL A CA 1
ATOM 3536 C C . VAL A 1 476 ? -25.225 2.651 -3.723 1.00 30.81 476 VAL A C 1
ATOM 3538 O O . VAL A 1 476 ? -24.015 2.474 -3.809 1.00 30.81 476 VAL A O 1
ATOM 3541 N N . ALA A 1 477 ? -25.859 3.653 -4.358 1.00 27.20 477 ALA A N 1
ATOM 3542 C CA . ALA A 1 477 ? -25.221 4.764 -5.081 1.00 27.20 477 ALA A CA 1
ATOM 3543 C C . ALA A 1 477 ? -26.178 5.974 -5.227 1.00 27.20 477 ALA A C 1
ATOM 3545 O O . ALA A 1 477 ? -27.373 5.757 -5.417 1.00 27.20 477 ALA A O 1
ATOM 3546 N N . THR A 1 478 ? -25.625 7.203 -5.252 1.00 28.98 478 THR A N 1
ATOM 3547 C CA . THR A 1 478 ? -26.249 8.509 -5.634 1.00 28.98 478 THR A CA 1
ATOM 3548 C C . THR A 1 478 ? -27.465 9.010 -4.826 1.00 28.98 478 THR A C 1
ATOM 3550 O O . THR A 1 478 ? -28.332 8.227 -4.462 1.00 28.98 478 THR A O 1
ATOM 3553 N N . ASP A 1 479 ? -27.658 10.310 -4.575 1.00 31.42 479 ASP A N 1
ATOM 3554 C CA . ASP A 1 479 ? -26.763 11.492 -4.563 1.00 31.42 479 ASP A CA 1
ATOM 3555 C C . ASP A 1 479 ? -27.428 12.587 -3.684 1.00 31.42 479 ASP A C 1
ATOM 3557 O O . ASP A 1 479 ? -28.619 12.467 -3.382 1.00 31.42 479 ASP A O 1
ATOM 3561 N N . GLY A 1 480 ? -26.703 13.621 -3.240 1.00 28.00 480 GLY A N 1
ATOM 3562 C CA . GLY A 1 480 ? -27.185 14.591 -2.235 1.00 28.00 480 GLY A CA 1
ATOM 3563 C C . GLY A 1 480 ? -27.111 16.071 -2.635 1.00 28.00 480 GLY A C 1
ATOM 3564 O O . GLY A 1 480 ? -26.364 16.447 -3.534 1.00 28.00 480 GLY A O 1
ATOM 3565 N N . ALA A 1 481 ? -27.869 16.923 -1.931 1.00 29.48 481 ALA A N 1
ATOM 3566 C CA . ALA A 1 481 ? -27.781 18.388 -2.004 1.00 29.48 481 ALA A CA 1
ATOM 3567 C C . ALA A 1 481 ? -28.438 19.053 -0.776 1.00 29.48 481 ALA A C 1
ATOM 3569 O O . ALA A 1 481 ? -29.599 18.754 -0.512 1.00 29.48 481 ALA A O 1
ATOM 3570 N N . GLU A 1 482 ? -27.741 19.966 -0.077 1.00 30.41 482 GLU A N 1
ATOM 3571 C CA . GLU A 1 482 ? -28.345 21.054 0.726 1.00 30.41 482 GLU A CA 1
ATOM 3572 C C . GLU A 1 482 ? -27.311 22.118 1.183 1.00 30.41 482 GLU A C 1
ATOM 3574 O O . GLU A 1 482 ? -26.108 21.954 0.972 1.00 30.41 482 GLU A O 1
ATOM 3579 N N . GLU A 1 483 ? -27.795 23.227 1.760 1.00 31.80 483 GLU A N 1
ATOM 3580 C CA . GLU A 1 483 ? -27.084 24.494 2.044 1.00 31.80 483 GLU A CA 1
ATOM 3581 C C . GLU A 1 483 ? -27.579 25.112 3.380 1.00 31.80 483 GLU A C 1
ATOM 3583 O O . GLU A 1 483 ? -28.746 24.930 3.717 1.00 31.80 483 GLU A O 1
ATOM 3588 N N . ALA A 1 484 ? -26.832 25.898 4.175 1.00 30.22 484 ALA A N 1
ATOM 3589 C CA . ALA A 1 484 ? -25.399 26.254 4.219 1.00 30.22 484 ALA A CA 1
ATOM 3590 C C . ALA A 1 484 ? -25.084 26.988 5.570 1.00 30.22 484 ALA A C 1
ATOM 3592 O O . ALA A 1 484 ? -25.841 26.861 6.527 1.00 30.22 484 ALA A O 1
ATOM 3593 N N . GLU A 1 485 ? -24.012 27.799 5.607 1.00 31.70 485 GLU A N 1
ATOM 3594 C CA . GLU A 1 485 ? -23.569 28.719 6.688 1.00 31.70 485 GLU A CA 1
ATOM 3595 C C . GLU A 1 485 ? -22.905 28.123 7.955 1.00 31.70 485 GLU A C 1
ATOM 3597 O O . GLU A 1 485 ? -22.985 26.933 8.241 1.00 31.70 485 GLU A O 1
ATOM 3602 N N . GLY A 1 486 ? -22.196 28.989 8.706 1.00 30.09 486 GLY A N 1
ATOM 3603 C CA . GLY A 1 486 ? -21.548 28.681 9.994 1.00 30.09 486 GLY A CA 1
ATOM 3604 C C . GLY A 1 486 ? -20.081 29.131 10.086 1.00 30.09 486 GLY A C 1
ATOM 3605 O O . GLY A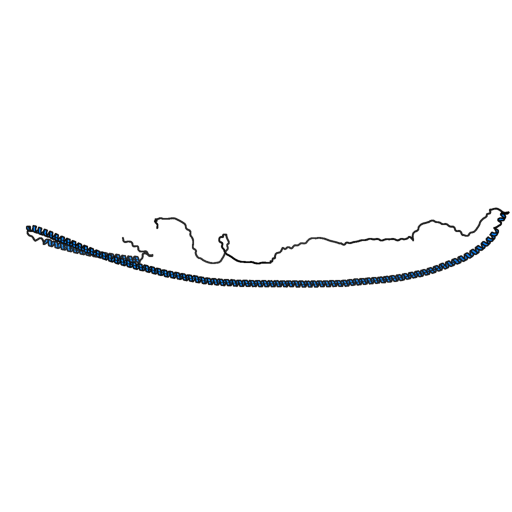 1 486 ? -19.180 28.403 9.683 1.00 30.09 486 GLY A O 1
ATOM 3606 N N . SER A 1 487 ? -19.818 30.323 10.633 1.00 31.55 487 SER A N 1
ATOM 3607 C CA . SER A 1 487 ? -18.464 30.891 10.770 1.00 31.55 487 SER A CA 1
ATOM 3608 C C . SER A 1 487 ? -17.989 30.974 12.221 1.00 31.55 487 SER A C 1
ATOM 3610 O O . SER A 1 487 ? -18.691 31.587 13.018 1.00 31.55 487 SER A O 1
ATOM 3612 N N . GLU A 1 488 ? -16.763 30.526 12.526 1.00 34.41 488 GLU A N 1
ATOM 3613 C CA . GLU A 1 488 ? -15.896 31.182 13.526 1.00 34.41 488 GLU A CA 1
ATOM 3614 C C . GLU A 1 488 ? -14.417 30.733 13.446 1.00 34.41 488 GLU A C 1
ATOM 3616 O O . GLU A 1 488 ? -14.084 29.665 12.938 1.00 34.41 488 GLU A O 1
ATOM 3621 N N . LEU A 1 489 ? -13.525 31.609 13.916 1.00 37.56 489 LEU A N 1
ATOM 3622 C CA . LEU A 1 489 ? -12.053 31.522 13.990 1.00 37.56 489 LEU A CA 1
ATOM 3623 C C . LEU A 1 489 ? -11.639 32.361 15.227 1.00 37.56 489 LEU A C 1
ATOM 3625 O O . LEU A 1 489 ? -12.386 33.300 15.525 1.00 37.56 489 LEU A O 1
ATOM 3629 N N . PRO A 1 490 ? -10.485 32.144 15.919 1.00 48.53 490 PRO A N 1
ATOM 3630 C CA . PRO A 1 490 ? -9.161 32.221 15.270 1.00 48.53 490 PRO A CA 1
ATOM 3631 C C . PRO A 1 490 ? -7.947 31.518 15.958 1.00 48.53 490 PRO A C 1
ATOM 3633 O O . PRO A 1 490 ? -8.067 30.850 16.979 1.00 48.53 490 PRO A O 1
ATOM 3636 N N . ASN A 1 491 ? -6.753 31.841 15.422 1.00 37.00 491 ASN A N 1
ATOM 3637 C CA . ASN A 1 491 ? -5.388 31.779 15.995 1.00 37.00 491 ASN A CA 1
ATOM 3638 C C . ASN A 1 491 ? -4.607 30.454 15.917 1.00 37.00 491 ASN A C 1
ATOM 3640 O O . ASN A 1 491 ? -5.058 29.431 16.416 1.00 37.00 491 ASN A O 1
ATOM 3644 N N . GLY A 1 492 ? -3.360 30.508 15.402 1.00 31.19 492 GLY A N 1
ATOM 3645 C CA . GLY A 1 492 ? -2.474 29.337 15.498 1.00 31.19 492 GLY A CA 1
ATOM 3646 C C . GLY A 1 492 ? -1.044 29.305 14.923 1.00 31.19 492 GLY A C 1
ATOM 3647 O O . GLY A 1 492 ? -0.400 28.310 15.219 1.00 31.19 492 GLY A O 1
ATOM 3648 N N . ALA A 1 493 ? -0.512 30.316 14.203 1.00 32.59 493 ALA A N 1
ATOM 3649 C CA . ALA A 1 493 ? 0.879 30.325 13.658 1.00 32.59 493 ALA A CA 1
ATOM 3650 C C . ALA A 1 493 ? 1.177 29.237 12.568 1.00 32.59 493 ALA A C 1
ATOM 3652 O O . ALA A 1 493 ? 0.447 28.260 12.464 1.00 32.59 493 ALA A O 1
ATOM 3653 N N . THR A 1 494 ? 2.173 29.318 11.667 1.00 39.75 494 THR A N 1
ATOM 3654 C CA . THR A 1 494 ? 3.097 30.404 11.246 1.00 39.75 494 THR A CA 1
ATOM 3655 C C . THR A 1 494 ? 3.596 30.152 9.807 1.00 39.75 494 THR A C 1
ATOM 3657 O O . THR A 1 494 ? 3.743 29.005 9.406 1.00 39.75 494 THR A O 1
ATOM 3660 N N . ASP A 1 495 ? 3.929 31.243 9.112 1.00 38.12 495 ASP A N 1
ATOM 3661 C CA . ASP A 1 495 ? 4.982 31.414 8.090 1.00 38.12 495 ASP A CA 1
ATOM 3662 C C . ASP A 1 495 ? 5.021 30.641 6.743 1.00 38.12 495 ASP A C 1
ATOM 3664 O O . ASP A 1 495 ? 5.290 29.449 6.655 1.00 38.12 495 ASP A O 1
ATOM 3668 N N . ALA A 1 496 ? 4.990 31.477 5.691 1.00 36.53 496 ALA A N 1
ATOM 3669 C CA . ALA A 1 496 ? 5.916 31.522 4.545 1.00 36.53 496 ALA A CA 1
ATOM 3670 C C . ALA A 1 496 ? 5.748 30.590 3.318 1.00 36.53 496 ALA A C 1
ATOM 3672 O O . ALA A 1 496 ? 6.144 29.431 3.291 1.00 36.53 496 ALA A O 1
ATOM 3673 N N . ASP A 1 497 ? 5.331 31.240 2.225 1.00 37.03 497 ASP A N 1
ATOM 3674 C CA . ASP A 1 497 ? 5.919 31.183 0.880 1.00 37.03 497 ASP A CA 1
ATOM 3675 C C . ASP A 1 497 ? 6.232 29.824 0.221 1.00 37.03 497 ASP A C 1
ATOM 3677 O O . ASP A 1 497 ? 7.335 29.285 0.320 1.00 37.03 497 ASP A O 1
ATOM 3681 N N . THR A 1 498 ? 5.388 29.430 -0.742 1.00 39.25 498 THR A N 1
ATOM 3682 C CA . THR A 1 498 ? 5.934 29.129 -2.081 1.00 39.25 498 THR A CA 1
ATOM 3683 C C . THR A 1 498 ? 4.982 29.506 -3.219 1.00 39.25 498 THR A C 1
ATOM 3685 O O . THR A 1 498 ? 3.762 29.429 -3.111 1.00 39.25 498 THR A O 1
ATOM 3688 N N . ILE A 1 499 ? 5.581 29.979 -4.312 1.00 37.81 499 ILE A N 1
ATOM 3689 C CA . ILE A 1 499 ? 4.940 30.671 -5.435 1.00 37.81 499 ILE A CA 1
ATOM 3690 C C . ILE A 1 499 ? 4.120 29.723 -6.328 1.00 37.81 499 ILE A C 1
ATOM 3692 O O . ILE A 1 499 ? 4.529 28.606 -6.628 1.00 37.81 499 ILE A O 1
ATOM 3696 N N . ALA A 1 500 ? 2.984 30.244 -6.796 1.00 33.12 500 ALA A N 1
ATOM 3697 C CA . ALA A 1 500 ? 2.071 29.660 -7.776 1.00 33.12 500 ALA A CA 1
ATOM 3698 C C . ALA A 1 500 ? 2.708 29.209 -9.109 1.00 33.12 500 ALA A C 1
ATOM 3700 O O . ALA A 1 500 ? 3.734 29.741 -9.523 1.00 33.12 500 ALA A O 1
ATOM 3701 N N . ILE A 1 501 ? 1.993 28.342 -9.841 1.00 32.69 501 ILE A N 1
ATOM 3702 C CA . ILE A 1 501 ? 1.494 28.540 -11.227 1.00 32.69 501 ILE A CA 1
ATOM 3703 C C . ILE A 1 501 ? 0.992 27.189 -11.762 1.00 32.69 501 ILE A C 1
ATOM 3705 O O . ILE A 1 501 ? 1.786 26.264 -11.874 1.00 32.69 501 ILE A O 1
ATOM 3709 N N . ASP A 1 502 ? -0.283 27.108 -12.168 1.00 32.19 502 ASP A N 1
ATOM 3710 C CA . ASP A 1 502 ? -0.650 26.658 -13.524 1.00 32.19 502 ASP A CA 1
ATOM 3711 C C . ASP A 1 502 ? -2.121 27.011 -13.869 1.00 32.19 502 ASP A C 1
ATOM 3713 O O . ASP A 1 502 ? -2.850 27.559 -13.042 1.00 32.19 502 ASP A O 1
ATOM 3717 N N . ALA A 1 503 ? -2.541 26.673 -15.092 1.00 32.75 503 ALA A N 1
ATOM 3718 C CA . ALA A 1 503 ? -3.907 26.660 -15.624 1.00 32.75 503 ALA A CA 1
ATOM 3719 C C . ALA A 1 503 ? -4.610 28.018 -15.861 1.00 32.75 503 ALA A C 1
ATOM 3721 O O . ALA A 1 503 ? -5.531 28.415 -15.148 1.00 32.75 503 ALA A O 1
ATOM 3722 N N . GLN A 1 504 ? -4.337 28.627 -17.024 1.00 34.50 504 GLN A N 1
ATOM 3723 C CA . GLN A 1 504 ? -5.388 29.322 -17.787 1.00 34.50 504 GLN A CA 1
ATOM 3724 C C . GLN A 1 504 ? -5.422 28.876 -19.254 1.00 34.50 504 GLN A C 1
ATOM 3726 O O . GLN A 1 504 ? -4.582 29.254 -20.068 1.00 34.50 504 GLN A O 1
ATOM 3731 N N . VAL A 1 505 ? -6.465 28.118 -19.605 1.00 32.97 505 VAL A N 1
ATOM 3732 C CA . VAL A 1 505 ? -6.855 27.827 -20.991 1.00 32.97 505 VAL A CA 1
ATOM 3733 C C . VAL A 1 505 ? -8.050 28.703 -21.361 1.00 32.97 505 VAL A C 1
ATOM 3735 O O . VAL A 1 505 ? -9.154 28.490 -20.870 1.00 32.97 505 VAL A O 1
ATOM 3738 N N . SER A 1 506 ? -7.854 29.660 -22.267 1.00 32.50 506 SER A N 1
ATOM 3739 C CA . SER A 1 506 ? -8.937 30.289 -23.036 1.00 32.50 506 SER A CA 1
ATOM 3740 C C . SER A 1 506 ? -8.362 30.975 -24.276 1.00 32.50 506 SER A C 1
ATOM 3742 O O . SER A 1 506 ? -7.312 31.610 -24.203 1.00 32.50 506 SER A O 1
ATOM 3744 N N . GLY A 1 507 ? -9.016 30.835 -25.431 1.00 30.50 507 GLY A N 1
ATOM 3745 C CA . GLY A 1 507 ? -8.499 31.325 -26.712 1.00 30.50 507 GLY A CA 1
ATOM 3746 C C . GLY A 1 507 ? -9.534 32.091 -27.531 1.00 30.50 507 GLY A C 1
ATOM 3747 O O . GLY A 1 507 ? -10.712 31.735 -27.557 1.00 30.50 507 GLY A O 1
ATOM 3748 N N . ALA A 1 508 ? -9.087 33.116 -28.265 1.00 31.75 508 ALA A N 1
ATOM 3749 C CA . ALA A 1 508 ? -9.943 33.900 -29.152 1.00 31.75 508 ALA A CA 1
ATOM 3750 C C . ALA A 1 508 ? -9.281 34.242 -30.503 1.00 31.75 508 ALA A C 1
ATOM 3752 O O . ALA A 1 508 ? -8.183 34.780 -30.587 1.00 31.75 508 ALA A O 1
ATOM 3753 N N . LYS A 1 509 ? -10.038 33.935 -31.564 1.00 35.31 509 LYS A N 1
ATOM 3754 C CA . LYS A 1 509 ? -9.917 34.309 -32.991 1.00 35.31 509 LYS A CA 1
ATOM 3755 C C . LYS A 1 509 ? -9.377 35.761 -33.176 1.00 35.31 509 LYS A C 1
ATOM 3757 O O . LYS A 1 509 ? -9.749 36.629 -32.400 1.00 35.31 509 LYS A O 1
ATOM 3762 N N . ASN A 1 510 ? -8.683 36.171 -34.253 1.00 32.88 510 ASN A N 1
ATOM 3763 C CA . ASN A 1 510 ? -8.984 35.890 -35.669 1.00 32.88 510 ASN A CA 1
ATOM 3764 C C . ASN A 1 510 ? -7.988 36.549 -36.684 1.00 32.88 510 ASN A C 1
ATOM 3766 O O . ASN A 1 510 ? -7.328 37.526 -36.350 1.00 32.88 510 ASN A O 1
ATOM 3770 N N . LYS A 1 511 ? -8.110 36.159 -37.971 1.00 33.59 511 LYS A N 1
ATOM 3771 C CA . LYS A 1 511 ? -7.831 36.906 -39.238 1.00 33.59 511 LYS A CA 1
ATOM 3772 C C . LYS A 1 511 ? -6.392 37.102 -39.787 1.00 33.59 511 LYS A C 1
ATOM 3774 O O . LYS A 1 511 ? -5.492 37.572 -39.113 1.00 33.59 511 LYS A O 1
ATOM 3779 N N . LYS A 1 512 ? -6.326 36.949 -41.130 1.00 34.78 512 LYS A N 1
ATOM 3780 C CA . LYS A 1 512 ? -5.232 37.211 -42.108 1.00 34.78 512 LYS A CA 1
ATOM 3781 C C . LYS A 1 512 ? -4.004 36.277 -41.998 1.00 34.78 512 LYS A C 1
ATOM 3783 O O . LYS A 1 512 ? -3.352 36.251 -40.973 1.00 34.78 512 LYS A O 1
ATOM 3788 N N . GLY A 1 513 ? -3.572 35.534 -43.024 1.00 32.59 513 GLY A N 1
ATOM 3789 C CA . GLY A 1 513 ? -4.165 35.242 -44.341 1.00 32.59 513 GLY A CA 1
ATOM 3790 C C . GLY A 1 513 ? -3.287 35.637 -45.539 1.00 32.59 513 GLY A C 1
ATOM 3791 O O . GLY A 1 513 ? -3.258 36.802 -45.930 1.00 32.59 513 GLY A O 1
ATOM 3792 N N . LYS A 1 514 ? -2.643 34.647 -46.172 1.00 34.94 514 LYS A N 1
ATOM 3793 C CA . LYS A 1 514 ? -2.085 34.710 -47.538 1.00 34.94 514 LYS A CA 1
ATOM 3794 C C . LYS A 1 514 ? -2.031 33.292 -48.124 1.00 34.94 514 LYS A C 1
ATOM 3796 O O . LYS A 1 514 ? -1.865 32.337 -47.375 1.00 34.94 514 LYS A O 1
ATOM 3801 N N . ALA A 1 515 ? -2.206 33.152 -49.436 1.00 35.50 515 ALA A N 1
ATOM 3802 C CA . ALA A 1 515 ? -2.354 31.857 -50.110 1.00 35.50 515 ALA A CA 1
ATOM 3803 C C . ALA A 1 515 ? -1.178 31.539 -51.046 1.00 35.50 515 ALA A C 1
ATOM 3805 O O . ALA A 1 515 ? -0.612 32.462 -51.628 1.00 35.50 515 ALA A O 1
ATOM 3806 N N . SER A 1 516 ? -0.892 30.247 -51.276 1.00 32.72 516 SER A N 1
ATOM 3807 C CA . SER A 1 516 ? -0.350 29.740 -52.553 1.00 32.72 516 SER A CA 1
ATOM 3808 C C . SER A 1 516 ? -0.278 28.200 -52.616 1.00 32.72 516 SER A C 1
ATOM 3810 O O . SER A 1 516 ? 0.556 27.619 -51.940 1.00 32.72 516 SER A O 1
ATOM 3812 N N . ARG A 1 517 ? -1.048 27.605 -53.547 1.00 39.59 517 ARG A N 1
ATOM 3813 C CA . ARG A 1 517 ? -0.765 26.391 -54.368 1.00 39.59 517 ARG A CA 1
ATOM 3814 C C . ARG A 1 517 ? -0.394 25.071 -53.639 1.00 39.59 517 ARG A C 1
ATOM 3816 O O . ARG A 1 517 ? 0.614 25.000 -52.962 1.00 39.59 517 ARG A O 1
ATOM 3823 N N . SER A 1 518 ? -1.154 23.973 -53.740 1.00 36.53 518 SER A N 1
ATOM 3824 C CA . SER A 1 518 ? -1.652 23.210 -54.920 1.00 36.53 518 SER A CA 1
ATOM 3825 C C . SER A 1 518 ? -0.758 22.023 -55.343 1.00 36.53 518 SER A C 1
ATOM 3827 O O . SER A 1 518 ? 0.244 22.199 -56.040 1.00 36.53 518 SER A O 1
ATOM 3829 N N . ARG A 1 519 ? -1.185 20.825 -54.908 1.00 43.31 519 ARG A N 1
ATOM 3830 C CA . ARG A 1 519 ? -1.026 19.436 -55.420 1.00 43.31 519 ARG A CA 1
ATOM 3831 C C . ARG A 1 519 ? -1.545 18.545 -54.273 1.00 43.31 519 ARG A C 1
ATOM 3833 O O . ARG A 1 519 ? -1.034 18.692 -53.173 1.00 43.31 519 ARG A O 1
ATOM 3840 N N . ASN A 1 520 ? -2.642 17.786 -54.336 1.00 40.59 520 ASN A N 1
ATOM 3841 C CA . ASN A 1 520 ? -3.277 16.962 -55.378 1.00 40.59 520 ASN A CA 1
ATOM 3842 C C . ASN A 1 520 ? -2.473 15.709 -55.784 1.00 40.59 520 ASN A C 1
ATOM 3844 O O . ASN A 1 520 ? -1.251 15.762 -55.841 1.00 40.59 520 ASN A O 1
ATOM 3848 N N . SER A 1 521 ? -3.226 14.654 -56.123 1.00 39.34 521 SER A N 1
ATOM 3849 C CA . SER A 1 521 ? -2.881 13.270 -56.496 1.00 39.34 521 SER A CA 1
ATOM 3850 C C . SER A 1 521 ? -2.431 12.304 -55.389 1.00 39.34 521 SER A C 1
ATOM 3852 O O . SER A 1 521 ? -1.392 12.474 -54.762 1.00 39.34 521 SER A O 1
ATOM 3854 N N . LEU A 1 522 ? -3.240 11.248 -55.281 1.00 46.38 522 LEU A N 1
ATOM 3855 C CA . LEU A 1 522 ? -3.083 9.951 -54.629 1.00 46.38 522 LEU A CA 1
ATOM 3856 C C . LEU A 1 522 ? -1.646 9.387 -54.615 1.00 46.38 522 LEU A C 1
ATOM 3858 O O . LEU A 1 522 ? -1.022 9.300 -55.676 1.00 46.38 522 LEU A O 1
ATOM 3862 N N . ARG A 1 523 ? -1.246 8.771 -53.496 1.00 39.69 523 ARG A N 1
ATOM 3863 C CA . ARG A 1 523 ? -1.241 7.299 -53.391 1.00 39.69 523 ARG A CA 1
ATOM 3864 C C . ARG A 1 523 ? -1.233 6.816 -51.944 1.00 39.69 523 ARG A C 1
ATOM 3866 O O . ARG A 1 523 ? -0.925 7.654 -51.073 1.00 39.69 523 ARG A O 1
#

pLDDT: mean 70.57, std 26.87, range [23.11, 98.62]

Secondary structure (DSSP, 8-state):
-----PPPEETTEE-HHHHHHHHHHHHHHHHHHHHHHHHHHHHHHHHHHHHHHHHHHHHHHHHHHHHHHHHTSS-----HHHHHHHHHHHHHHHHHHHHHHHHHHHHHHHHHHHHHHHHHHHHHHHHHHHHHHHHHHHHHHHHHHHHHHHHHHHHHHHHHHHHHHHHHHHHHHHHHHHHHHHHHHHHHHHHHHHHHHHHHHHHHHHHHHHHHHHHHHHHHHHHHHHHHHHHHHHHHHHHHHHHHHHHHHHHHHHHHHHHHHHHHHHHHHHHHHHHHHHHHHHHHHHHHHHHHHHHHHHHHHHHHHHHHHHHHHHHHHHHHHHHHHHHHHHHHHHHHHHHHHHHHHHHHHHHHHHHHHHHHHHHT-SSSTTTTT-----------------------------------S------------------------------------------------------------------------------------------------------------------

Sequence (523 aa):
MTPSEEFRTAMRGYEKSEVDSRLQQLRTEVESVRKALSDARSQVINADRAKLQIAGELSEAKAQLKKAANDSAEASGPPGSRIDHLLKIAESQARETLSQANSDAETIRNKARAEAASARARMHTESNDTLSNARSEADAIISSAEMRADETVKAAEKRAAELKATAEREYNQAKEANEAATKEARESLEHELAELKATAEKQAADLRAEAKTQADESISTAQAQADELLAAAKARDEASTKAADELDVELAGKRQAAESDRKKRYDSAQIENKKLIDEAQARAAKADAEAKEAAERAETTRSDAVKKADDIIADGKTRAQTLIGEARATAEATIEESAAEAKRNVASAQSQVDLLTKQRKTITAQLDQLRSLFAMPGVMGGDSVDPAKAESASHATEQIADEQELADLLAEDPEDADEPDDIAADDADAGAKGADSADDTATSADSTVTAKPSGEDVSTEATESEATQSDAKESVATDGAEEAEGSELPNGATDADTIAIDAQVSGAKNKKGKASRSRNSLR

Organism: NCBI:txid234835